Protein AF-0000000078790075 (afdb_homodimer)

Sequence (496 aa):
MWLVPLGGEEMEKVPLTKQLVDQLEAFIKEKLQPNDKLPSERDLSELYHVSRNTVRSALNELFLRGFIYRSTGKGTFVAERFDERTDVSGSYSFTKQMLAMNRQPVTKIQRLEKIAVPPDIAKRMRVDPETPVYVLDRLRIADQLPMMIERSYLPALTVPDLQASDLAKNPLYDWLEQHYGIHIASVDEAFFAGLVSPEDAKQLRVAPASACLNIRRTTFADTGEIVEYTLSVARADQFVYHVHHVNHMWLVPLGGEEMEKVPLTKQLVDQLEAFIKEKLQPNDKLPSERDLSELYHVSRNTVRSALNELFLRGFIYRSTGKGTFVAERFDERTDVSGSYSFTKQMLAMNRQPVTKIQRLEKIAVPPDIAKRMRVDPETPVYVLDRLRIADQLPMMIERSYLPALTVPDLQASDLAKNPLYDWLEQHYGIHIASVDEAFFAGLVSPEDAKQLRVAPASACLNIRRTTFADTGEIVEYTLSVARADQFVYHVHHVNH

Secondary structure (DSSP, 8-state):
-----S----S----HHHHHHHHHHHHHHHH--TTPBPPPHHHHHHHHT--HHHHHHHHHHHHHTTSEEEETTTEEEE-----SSEETTS-S-HHHHHHHTT--EEEEEEEEEEEEPPHHHHHHHT--TT-EEEEEEEEEEETTEEEEEEEEEEETTTSTT--HHHHHSS-HHHHHHHHH-PPEEEEEEEEEEEE--HHHHHHHTS-TT-EEEEEEEEEEETTS-EEEEEEEEEETTTEEEEEEEE--/-----S----S----HHHHHHHHHHHHHHHH--TTPBPPPHHHHHHHHT--HHHHHHHHHHHHHTTSEEEETTTEEEE-----SSEETTS-S-HHHHHHHTT--EEEEEEEEEEEEPPHHHHHHHT--TT-EEEEEEEEEEETTEEEEEEEEEEETTTSTT--HHHHHSS-HHHHHHHHH-PPEEEEEEEEEEEE--HHHHHHHTS-TT-EEEEEEEEEEETTS-EEEEEEEEEETTTEEEEEEEE--

Foldseek 3Di:
DPLPQPDDDPPPPPDLLVVLLVVVLCCLLPPHAFFAADDALVVSCVSRVHDSVSSVSSVVVCVLVQQWDADVPPHITGHPPDDLFQACPPDVFPCVSCVSSVWDKAKDWPDWDKFQDDPVVCVVQVHDGRQIWIWTWIFIDIPNAGWKIKIKIFGCVLVVDDDPVLPRPDTPQVSSCVPRVWHWDDKDKDKDKFWQDPVRCVVRVHDGRAIWIWMWMFIATPVGHTGMTMIMTGHPVRHDHDDRDRDD/DPLPQPDDDPPPPPDLLVVLLVVVLCCLLPPHAFFAADDALVVSCVSRVHDSVSSVSSVVVCVLVQQWDADVPPHITGHHPDDLFQACPPDVFPCVSCVSSVWDKAKDWPDWDKWQDDPVVCVVQVHDGRQIWIWTWIFIDIPNAGWKIKIKIFGCVLVVDDDPVLPRPDTPQVSSCVPRVWDWDDKDKDKDKFWQDPVRCVVRVHDGRAIWIWMWMFIATPVGHTGMTMIMTGHPVRHDHDDRDRDD

Structure (mmCIF, N/CA/C/O backbone):
data_AF-0000000078790075-model_v1
#
loop_
_entity.id
_entity.type
_entity.pdbx_description
1 polymer 'UbiC transcription regulator-associated domain protein'
#
loop_
_atom_site.group_PDB
_atom_site.id
_atom_site.type_symbol
_atom_site.label_atom_id
_atom_site.label_alt_id
_atom_site.label_comp_id
_atom_site.label_asym_id
_atom_site.label_entity_id
_atom_site.label_seq_id
_atom_site.pdbx_PDB_ins_code
_atom_site.Cartn_x
_atom_site.Cartn_y
_atom_site.Cartn_z
_atom_site.occupancy
_atom_site.B_iso_or_equiv
_atom_site.auth_seq_id
_atom_site.auth_comp_id
_atom_site.auth_asym_id
_atom_site.auth_atom_id
_atom_site.pdbx_PDB_model_num
ATOM 1 N N . MET A 1 1 ? -28.156 11.719 -22.734 1 22.14 1 MET A N 1
ATOM 2 C CA . MET A 1 1 ? -29.297 11.945 -21.859 1 22.14 1 MET A CA 1
ATOM 3 C C . MET A 1 1 ? -29.438 10.812 -20.859 1 22.14 1 MET A C 1
ATOM 5 O O . MET A 1 1 ? -30.516 10.625 -20.266 1 22.14 1 MET A O 1
ATOM 9 N N . TRP A 1 2 ? -28.422 9.945 -20.625 1 24.75 2 TRP A N 1
ATOM 10 C CA . TRP A 1 2 ? -28.516 8.531 -20.281 1 24.75 2 TRP A CA 1
ATOM 11 C C . TRP A 1 2 ? -28.844 8.352 -18.812 1 24.75 2 TRP A C 1
ATOM 13 O O . TRP A 1 2 ? -28 7.91 -18.031 1 24.75 2 TRP A O 1
ATOM 23 N N . LEU A 1 3 ? -29.516 9.414 -18.156 1 30.23 3 LEU A N 1
ATOM 24 C CA . LEU A 1 3 ? -29.75 9.406 -16.719 1 30.23 3 LEU A CA 1
ATOM 25 C C . LEU A 1 3 ? -30.828 8.391 -16.359 1 30.23 3 LEU A C 1
ATOM 27 O O . LEU A 1 3 ? -31.984 8.508 -16.797 1 30.23 3 LEU A O 1
ATOM 31 N N . VAL A 1 4 ? -30.516 7.109 -16.438 1 31.64 4 VAL A N 1
ATOM 32 C CA . VAL A 1 4 ? -31.578 6.172 -16.125 1 31.64 4 VAL A CA 1
ATOM 33 C C . VAL A 1 4 ? -32.156 6.473 -14.734 1 31.64 4 VAL A C 1
ATOM 35 O O . VAL A 1 4 ? -31.391 6.648 -13.781 1 31.64 4 VAL A O 1
ATOM 38 N N . PRO A 1 5 ? -33.281 6.84 -14.672 1 34.66 5 PRO A N 1
ATOM 39 C CA . 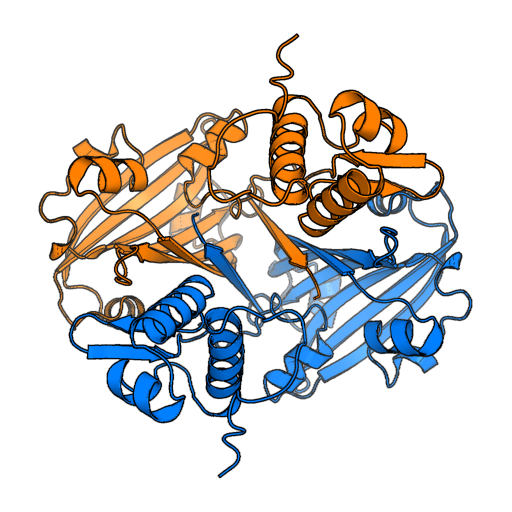PRO A 1 5 ? -33.969 7.113 -13.422 1 34.66 5 PRO A CA 1
ATOM 40 C C . PRO A 1 5 ? -33.906 5.953 -12.43 1 34.66 5 PRO A C 1
ATOM 42 O O . PRO A 1 5 ? -33.844 4.793 -12.836 1 34.66 5 PRO A O 1
ATOM 45 N N . LEU A 1 6 ? -33.344 6.051 -11.297 1 40.41 6 LEU A N 1
ATOM 46 C CA . LEU A 1 6 ? -33.219 5.082 -10.219 1 40.41 6 LEU A CA 1
ATOM 47 C C . LEU A 1 6 ? -34.594 4.492 -9.867 1 40.41 6 LEU A C 1
ATOM 49 O O . LEU A 1 6 ? -34.781 3.941 -8.781 1 40.41 6 LEU A O 1
ATOM 53 N N . GLY A 1 7 ? -35.625 4.426 -10.75 1 32.25 7 GLY A N 1
ATOM 54 C CA . GLY A 1 7 ? -36.969 4.062 -10.305 1 32.25 7 GLY A CA 1
ATOM 55 C C . GLY A 1 7 ? -37.062 2.621 -9.836 1 32.25 7 GLY A C 1
ATOM 56 O O . GLY A 1 7 ? -37.75 2.328 -8.867 1 32.25 7 GLY A O 1
ATOM 57 N N . GLY A 1 8 ? -36.875 1.47 -10.742 1 31.12 8 GLY A N 1
ATOM 58 C CA . GLY A 1 8 ? -37.906 0.439 -10.805 1 31.12 8 GLY A CA 1
ATOM 59 C C . GLY A 1 8 ? -37.938 -0.458 -9.578 1 31.12 8 GLY A C 1
ATOM 60 O O . GLY A 1 8 ? -38.406 -0.056 -8.508 1 31.12 8 GLY A O 1
ATOM 61 N N . GLU A 1 9 ? -37.719 -2.025 -9.797 1 31.58 9 GLU A N 1
ATOM 62 C CA . GLU A 1 9 ? -38.312 -3.248 -9.242 1 31.58 9 GLU A CA 1
ATOM 63 C C . GLU A 1 9 ? -37.719 -3.549 -7.863 1 31.58 9 GLU A C 1
ATOM 65 O O . GLU A 1 9 ? -36.656 -3.041 -7.512 1 31.58 9 GLU A O 1
ATOM 70 N N . GLU A 1 10 ? -38.344 -4.664 -7.086 1 34.94 10 GLU A N 1
ATOM 71 C CA . GLU A 1 10 ? -38.281 -5.254 -5.754 1 34.94 10 GLU A CA 1
ATOM 72 C C . GLU A 1 10 ? -36.844 -5.586 -5.359 1 34.94 10 GLU A C 1
ATOM 74 O O . GLU A 1 10 ? -36.625 -6.363 -4.43 1 34.94 10 GLU A O 1
ATOM 79 N N . MET A 1 11 ? -35.844 -5.535 -6.281 1 33.12 11 MET A N 1
ATOM 80 C CA . MET A 1 11 ? -34.531 -6.039 -5.922 1 33.12 11 MET A CA 1
ATOM 81 C C . MET A 1 11 ? -34.062 -5.457 -4.59 1 33.12 11 MET A C 1
ATOM 83 O O . MET A 1 11 ? -34.406 -4.324 -4.25 1 33.12 11 MET A O 1
ATOM 87 N N . GLU A 1 12 ? -33.625 -6.262 -3.629 1 40.47 12 GLU A N 1
ATOM 88 C CA . GLU A 1 12 ? -33.125 -5.895 -2.299 1 40.47 12 GLU A CA 1
ATOM 89 C C . GLU A 1 12 ? -32.562 -4.484 -2.289 1 40.47 12 GLU A C 1
ATOM 91 O O . GLU A 1 12 ? -31.672 -4.164 -3.086 1 40.47 12 GLU A O 1
ATOM 96 N N . LYS A 1 13 ? -33.344 -3.502 -1.967 1 45.41 13 LYS A N 1
ATOM 97 C CA . LYS A 1 13 ? -33.312 -2.041 -2.002 1 45.41 13 LYS A CA 1
ATOM 98 C C . LYS A 1 13 ? -31.922 -1.516 -1.639 1 45.41 13 LYS A C 1
ATOM 100 O O . LYS A 1 13 ? -31.5 -1.604 -0.483 1 45.41 13 LYS A O 1
ATOM 105 N N . VAL A 1 14 ? -30.922 -1.827 -2.434 1 52.16 14 VAL A N 1
ATOM 106 C CA . VAL A 1 14 ? -29.688 -1.109 -2.178 1 52.16 14 VAL A CA 1
ATOM 107 C C . VAL A 1 14 ? -29.984 0.311 -1.707 1 52.16 14 VAL A C 1
ATOM 109 O O . VAL A 1 14 ? -30.797 1.012 -2.32 1 52.16 14 VAL A O 1
ATOM 112 N N . PRO A 1 15 ? -29.609 0.521 -0.422 1 65.88 15 PRO A N 1
ATOM 113 C CA . PRO A 1 15 ? -29.875 1.872 0.07 1 65.88 15 PRO A CA 1
ATOM 114 C C . PRO A 1 15 ? -29.562 2.953 -0.961 1 65.88 15 PRO A C 1
ATOM 116 O O . PRO A 1 15 ? -28.625 2.795 -1.758 1 65.88 15 PRO A O 1
ATOM 119 N N . LEU A 1 16 ? -30.516 3.779 -1.235 1 75.06 16 LEU A N 1
ATOM 120 C CA . LEU A 1 16 ? -30.422 4.891 -2.174 1 75.06 16 LEU A CA 1
ATOM 121 C C . LEU A 1 16 ? -29.016 5.5 -2.146 1 75.06 16 LEU A C 1
ATOM 123 O O . LEU A 1 16 ? -28.484 5.871 -3.193 1 75.06 16 LEU A O 1
ATOM 127 N N . THR A 1 17 ? -28.453 5.523 -0.99 1 79.81 17 THR A N 1
ATOM 128 C CA . THR A 1 17 ? -27.125 6.094 -0.825 1 79.81 17 THR A CA 1
ATOM 129 C C . THR A 1 17 ? -26.078 5.27 -1.586 1 79.81 17 THR A C 1
ATOM 131 O O . THR A 1 17 ? -25.219 5.828 -2.264 1 79.81 17 THR A O 1
ATOM 134 N N . LYS A 1 18 ? -26.172 4.031 -1.481 1 80.06 18 LYS A N 1
ATOM 135 C CA . LYS A 1 18 ? -25.203 3.168 -2.156 1 80.06 18 LYS A CA 1
ATOM 136 C C . LYS A 1 18 ? -25.328 3.289 -3.674 1 80.06 18 LYS A C 1
ATOM 138 O O . LYS A 1 18 ? -24.312 3.336 -4.379 1 80.06 18 LYS A O 1
ATOM 143 N N . GLN A 1 19 ? -26.5 3.369 -4.102 1 80.88 19 GLN A N 1
ATOM 144 C CA . GLN A 1 19 ? -26.734 3.535 -5.531 1 80.88 19 GLN A CA 1
ATOM 145 C C . GLN A 1 19 ? -26.109 4.836 -6.039 1 80.88 19 GLN A C 1
ATOM 147 O O . GLN A 1 19 ? -25.484 4.855 -7.098 1 80.88 19 GLN A O 1
ATOM 152 N N . LEU A 1 20 ? -26.453 5.828 -5.305 1 87.88 20 LEU A N 1
ATOM 153 C CA . LEU A 1 20 ? -25.906 7.121 -5.707 1 87.88 20 LEU A CA 1
ATOM 154 C C . LEU A 1 20 ? -24.375 7.098 -5.703 1 87.88 20 LEU A C 1
ATOM 156 O O . LEU A 1 20 ? -23.734 7.656 -6.598 1 87.88 20 LEU A O 1
ATOM 160 N N . VAL A 1 21 ? -23.812 6.465 -4.707 1 84.81 21 VAL A N 1
ATOM 161 C CA . VAL A 1 21 ? -22.359 6.344 -4.641 1 84.81 21 VAL A CA 1
ATOM 162 C C . VAL A 1 21 ? -21.844 5.688 -5.914 1 84.81 21 VAL A C 1
ATOM 164 O O . VAL A 1 21 ? -20.906 6.188 -6.535 1 84.81 21 VAL A O 1
ATOM 167 N N . ASP A 1 22 ? -22.438 4.637 -6.266 1 79.69 22 ASP A N 1
ATOM 168 C CA . ASP A 1 22 ? -21.984 3.902 -7.449 1 79.69 22 ASP A CA 1
ATOM 169 C C . ASP A 1 22 ? -22.094 4.77 -8.703 1 79.69 22 ASP A C 1
ATOM 171 O O . ASP A 1 22 ? -21.172 4.773 -9.531 1 79.69 22 ASP A O 1
ATOM 175 N N . GLN A 1 23 ? -23.141 5.422 -8.789 1 84.31 23 GLN A N 1
ATOM 176 C CA . GLN A 1 23 ? -23.359 6.266 -9.953 1 84.31 23 GLN A CA 1
ATOM 177 C C . GLN A 1 23 ? -22.344 7.406 -10 1 84.31 23 GLN A C 1
ATOM 179 O O . GLN A 1 23 ? -21.781 7.695 -11.062 1 84.31 23 GLN A O 1
ATOM 184 N N . LEU A 1 24 ? -22.156 7.988 -8.922 1 88.62 24 LEU A N 1
ATOM 185 C CA . LEU A 1 24 ? -21.219 9.109 -8.875 1 88.62 24 LEU A CA 1
ATOM 186 C C . LEU A 1 24 ? -19.797 8.633 -9.109 1 88.62 24 LEU A C 1
ATOM 188 O O . LEU A 1 24 ? -19 9.32 -9.773 1 88.62 24 LEU A O 1
ATOM 192 N N . GLU A 1 25 ? -19.5 7.512 -8.523 1 81.88 25 GLU A N 1
ATOM 193 C CA . GLU A 1 25 ? -18.188 6.934 -8.766 1 81.88 25 GLU A CA 1
ATOM 194 C C . GLU A 1 25 ? -17.938 6.723 -10.258 1 81.88 25 GLU A C 1
ATOM 196 O O . GLU A 1 25 ? -16.875 7.074 -10.781 1 81.88 25 GLU A O 1
ATOM 201 N N . ALA A 1 26 ? -18.875 6.129 -10.898 1 78.31 26 ALA A N 1
ATOM 202 C CA . ALA A 1 26 ? -18.766 5.906 -12.336 1 78.31 26 ALA A CA 1
ATOM 203 C C . ALA A 1 26 ? -18.625 7.227 -13.094 1 78.31 26 ALA A C 1
ATOM 205 O O . ALA A 1 26 ? -17.797 7.352 -14 1 78.31 26 ALA A O 1
ATOM 206 N N . PHE A 1 27 ? -19.391 8.172 -12.719 1 81.44 27 PHE A N 1
ATOM 207 C CA . PHE A 1 27 ? -19.359 9.492 -13.328 1 81.44 27 PHE A CA 1
ATOM 208 C C . PHE A 1 27 ? -17.984 10.133 -13.172 1 81.44 27 PHE A C 1
ATOM 210 O O . PHE A 1 27 ? -17.422 10.656 -14.133 1 81.44 27 PHE A O 1
ATOM 217 N N . ILE A 1 28 ? -17.484 10.023 -12.047 1 82.81 28 ILE A N 1
ATOM 218 C CA . ILE A 1 28 ? -16.172 10.609 -11.742 1 82.81 28 ILE A CA 1
ATOM 219 C C . ILE A 1 28 ? -15.094 9.914 -12.578 1 82.81 28 ILE A C 1
ATOM 221 O O . ILE A 1 28 ? -14.266 10.586 -13.203 1 82.81 28 ILE A O 1
ATOM 225 N N . LYS A 1 29 ? -15.125 8.648 -12.625 1 71.38 29 LYS A N 1
ATOM 226 C CA . LYS A 1 29 ? -14.102 7.855 -13.297 1 71.38 29 LYS A CA 1
ATOM 227 C C . LYS A 1 29 ? -14.164 8.047 -14.812 1 71.38 29 LYS A C 1
ATOM 229 O O . LYS A 1 29 ? -13.133 8.078 -15.484 1 71.38 29 LYS A O 1
ATOM 234 N N . GLU A 1 30 ? -15.266 8.242 -15.266 1 72.62 30 GLU A N 1
ATOM 235 C CA . GLU A 1 30 ? -15.469 8.203 -16.719 1 72.62 30 GLU A CA 1
ATOM 236 C C . GLU A 1 30 ? -15.453 9.609 -17.312 1 72.62 30 GLU A C 1
ATOM 238 O O . GLU A 1 30 ? -15.047 9.797 -18.453 1 72.62 30 GLU A O 1
ATOM 243 N N . LYS A 1 31 ? -15.867 10.57 -16.484 1 77.5 31 LYS A N 1
ATOM 244 C CA . LYS A 1 31 ? -16.172 11.844 -17.125 1 77.5 31 LYS A CA 1
ATOM 245 C C . LYS A 1 31 ? -15.32 12.969 -16.547 1 77.5 31 LYS A C 1
ATOM 247 O O . LYS A 1 31 ? -15.25 14.055 -17.125 1 77.5 31 LYS A O 1
ATOM 252 N N . LEU A 1 32 ? -14.758 12.742 -15.438 1 80 32 LEU A N 1
ATOM 253 C CA . LEU A 1 32 ? -14.086 13.859 -14.781 1 80 32 LEU A CA 1
ATOM 254 C C . LEU A 1 32 ? -12.594 13.578 -14.617 1 80 32 LEU A C 1
ATOM 256 O O . LEU A 1 32 ? -12.164 12.43 -14.711 1 80 32 LEU A O 1
ATOM 260 N N . GLN A 1 33 ? -11.797 14.617 -14.477 1 75.19 33 GLN A N 1
ATOM 261 C CA . GLN A 1 33 ? -10.359 14.562 -14.219 1 75.19 33 GLN A CA 1
ATOM 262 C C . GLN A 1 33 ? -10.039 15.016 -12.797 1 75.19 33 GLN A C 1
ATOM 264 O O . GLN A 1 33 ? -10.836 15.711 -12.172 1 75.19 33 GLN A O 1
ATOM 269 N N . PRO A 1 34 ? -8.859 14.562 -12.344 1 71.44 34 PRO A N 1
ATOM 270 C CA . PRO A 1 34 ? -8.445 15.062 -11.031 1 71.44 34 PRO A CA 1
ATOM 271 C C . PRO A 1 34 ? -8.555 16.578 -10.922 1 71.44 34 PRO A C 1
ATOM 273 O O . PRO A 1 34 ? -8.203 17.297 -11.859 1 71.44 34 PRO A O 1
ATOM 276 N N . ASN A 1 35 ? -9.211 17.031 -9.82 1 75 35 ASN A N 1
ATOM 277 C CA . ASN A 1 35 ? -9.383 18.422 -9.414 1 75 35 ASN A CA 1
ATOM 278 C C . ASN A 1 35 ? -10.539 19.094 -10.164 1 75 35 ASN A C 1
ATOM 280 O O . ASN A 1 35 ? -10.758 20.297 -10.023 1 75 35 ASN A O 1
ATOM 284 N N . ASP A 1 36 ? -11.219 18.297 -10.953 1 82.44 36 ASP A N 1
ATOM 285 C CA . ASP A 1 36 ? -12.477 18.828 -11.461 1 82.44 36 ASP A CA 1
ATOM 286 C C . ASP A 1 36 ? -13.469 19.094 -10.328 1 82.44 36 ASP A C 1
ATOM 288 O O . ASP A 1 36 ? -13.562 18.297 -9.383 1 82.44 36 ASP A O 1
ATOM 292 N N . LYS A 1 37 ? -14.188 20.188 -10.406 1 87.56 37 LYS A N 1
ATOM 293 C CA . LYS A 1 37 ? -15.203 20.5 -9.406 1 87.56 37 LYS A CA 1
ATOM 294 C C . LYS A 1 37 ? -16.484 19.703 -9.641 1 87.56 37 LYS A C 1
ATOM 296 O O . LYS A 1 37 ? -16.969 19.609 -10.766 1 87.56 37 LYS A O 1
ATOM 301 N N . LEU A 1 38 ? -16.953 19.094 -8.617 1 89.81 38 LEU A N 1
ATOM 302 C CA . LEU A 1 38 ? -18.234 18.422 -8.688 1 89.81 38 LEU A CA 1
ATOM 303 C C . LEU A 1 38 ? -19.391 19.406 -8.562 1 89.81 38 LEU A C 1
ATOM 305 O O . LEU A 1 38 ? -19.234 20.469 -7.941 1 89.81 38 LEU A O 1
ATOM 309 N N . PRO A 1 39 ? -20.547 19 -9.117 1 90 39 PRO A N 1
ATOM 310 C CA . PRO A 1 39 ? -21.734 19.828 -8.859 1 90 39 PRO A CA 1
ATOM 311 C C . PRO A 1 39 ? -22.047 19.953 -7.371 1 90 39 PRO A C 1
ATOM 313 O O . PRO A 1 39 ? -21.641 19.094 -6.578 1 90 39 PRO A O 1
ATOM 316 N N . SER A 1 40 ? -22.672 21 -7 1 89.5 40 SER A N 1
ATOM 317 C CA . SER A 1 40 ? -23.062 21.234 -5.609 1 89.5 40 SER A CA 1
ATOM 318 C C . SER A 1 40 ? -24 20.141 -5.113 1 89.5 40 SER A C 1
ATOM 320 O O . SER A 1 40 ? -24.609 19.422 -5.914 1 89.5 40 SER A O 1
ATOM 322 N N . GLU A 1 41 ? -24.016 20.031 -3.773 1 90 41 GLU A N 1
ATOM 323 C CA . GLU A 1 41 ? -24.953 19.062 -3.186 1 90 41 GLU A CA 1
ATOM 324 C C . GLU A 1 41 ? -26.375 19.297 -3.676 1 90 41 GLU A C 1
ATOM 326 O O . GLU A 1 41 ? -27.109 18.344 -3.951 1 90 41 GLU A O 1
ATOM 331 N N . ARG A 1 42 ? -26.75 20.578 -3.781 1 90.5 42 ARG A N 1
ATOM 332 C CA . ARG A 1 42 ? -28.062 20.938 -4.27 1 90.5 42 ARG A CA 1
ATOM 333 C C . ARG A 1 42 ? -28.266 20.469 -5.707 1 90.5 42 ARG A C 1
ATOM 335 O O . ARG A 1 42 ? -29.297 19.859 -6.031 1 90.5 42 ARG A O 1
ATOM 342 N N . ASP A 1 43 ? -27.297 20.734 -6.578 1 91.75 43 ASP A N 1
ATOM 343 C CA . ASP A 1 43 ? -27.375 20.328 -7.98 1 91.75 43 ASP A CA 1
ATOM 344 C C . ASP A 1 43 ? -27.469 18.812 -8.109 1 91.75 43 ASP A C 1
ATOM 346 O O . ASP A 1 43 ? -28.25 18.312 -8.922 1 91.75 43 ASP A O 1
ATOM 350 N N . LEU A 1 44 ? -26.672 18.125 -7.383 1 91.75 44 LEU A N 1
ATOM 351 C CA . LEU A 1 44 ? -26.688 16.672 -7.434 1 91.75 44 LEU A CA 1
ATOM 352 C C . LEU A 1 44 ? -28.031 16.109 -6.965 1 91.75 44 LEU A C 1
ATOM 354 O O . LEU A 1 44 ? -28.531 15.141 -7.523 1 91.75 44 LEU A O 1
ATOM 358 N N . SER A 1 45 ? -28.516 16.734 -5.887 1 91.19 45 SER A N 1
ATOM 359 C CA . SER A 1 45 ? -29.828 16.359 -5.395 1 91.19 45 SER A CA 1
ATOM 360 C C . SER A 1 45 ? -30.891 16.5 -6.484 1 91.19 45 SER A C 1
ATOM 362 O O . SER A 1 45 ? -31.703 15.594 -6.68 1 91.19 45 SER A O 1
ATOM 364 N N . GLU A 1 46 ? -30.891 17.547 -7.164 1 89.31 46 GLU A N 1
ATOM 365 C CA . GLU A 1 46 ? -31.844 17.797 -8.242 1 89.31 46 GLU A CA 1
ATOM 366 C C . GLU A 1 46 ? -31.625 16.844 -9.414 1 89.31 46 GLU A C 1
ATOM 368 O O . GLU A 1 46 ? -32.562 16.281 -9.961 1 89.31 46 GLU A O 1
ATOM 373 N N . LEU A 1 47 ? -30.375 16.672 -9.75 1 88.31 47 LEU A N 1
ATOM 374 C CA . LEU A 1 47 ? -30 15.867 -10.914 1 88.31 47 LEU A CA 1
ATOM 375 C C . LEU A 1 47 ? -30.391 14.406 -10.719 1 88.31 47 LEU A C 1
ATOM 377 O O . LEU A 1 47 ? -30.859 13.75 -11.648 1 88.31 47 LEU A O 1
ATOM 381 N N . TYR A 1 48 ? -30.203 13.93 -9.555 1 87.44 48 TYR A N 1
ATOM 382 C CA . TYR A 1 48 ? -30.406 12.508 -9.32 1 87.44 48 TYR A CA 1
ATOM 383 C C . TYR A 1 48 ? -31.719 12.258 -8.578 1 87.44 48 TYR A C 1
ATOM 385 O O . TYR A 1 48 ? -32.031 11.117 -8.242 1 87.44 48 TYR A O 1
ATOM 393 N N . HIS A 1 49 ? -32.406 13.273 -8.227 1 87.94 49 HIS A N 1
ATOM 394 C CA . HIS A 1 49 ? -33.719 13.211 -7.598 1 87.94 49 HIS A CA 1
ATOM 395 C C . HIS A 1 49 ? -33.656 12.453 -6.273 1 87.94 49 HIS A C 1
ATOM 397 O O . HIS A 1 49 ? -34.469 11.547 -6.035 1 87.94 49 HIS A O 1
ATOM 403 N N . VAL A 1 50 ? -32.688 12.852 -5.488 1 89.44 50 VAL A N 1
ATOM 404 C CA . VAL A 1 50 ? -32.531 12.312 -4.141 1 89.44 50 VAL A CA 1
ATOM 405 C C . VAL A 1 50 ? -32.375 13.453 -3.141 1 89.44 50 VAL A C 1
ATOM 407 O O . VAL A 1 50 ? -32.156 14.602 -3.527 1 89.44 50 VAL A O 1
ATOM 410 N N . SER A 1 51 ? -32.594 13.148 -1.86 1 90.88 51 SER A N 1
ATOM 411 C CA . SER A 1 51 ? -32.5 14.172 -0.825 1 90.88 51 SER A CA 1
ATOM 412 C C . SER A 1 51 ? -31.062 14.664 -0.684 1 90.88 51 SER A C 1
ATOM 414 O O . SER A 1 51 ? -30.125 13.977 -1.076 1 90.88 51 SER A O 1
ATOM 416 N N . ARG A 1 52 ? -30.953 15.836 -0.143 1 90.06 52 ARG A N 1
ATOM 417 C CA . ARG A 1 52 ? -29.625 16.375 0.131 1 90.06 52 ARG A CA 1
ATOM 418 C C . ARG A 1 52 ? -28.875 15.508 1.126 1 90.06 52 ARG A C 1
ATOM 420 O O . ARG A 1 52 ? -27.641 15.375 1.045 1 90.06 52 ARG A O 1
ATOM 427 N N . ASN A 1 53 ? -29.641 14.898 1.965 1 88.69 53 ASN A N 1
ATOM 428 C CA . ASN A 1 53 ? -29 14.008 2.938 1 88.69 53 ASN A CA 1
ATOM 429 C C . ASN A 1 53 ? -28.406 12.781 2.266 1 88.69 53 ASN A C 1
ATOM 431 O O . ASN A 1 53 ? -27.312 12.344 2.631 1 88.69 53 ASN A O 1
ATOM 435 N N . THR A 1 54 ? -29.109 12.305 1.354 1 86.56 54 THR A N 1
ATOM 436 C CA . THR A 1 54 ? -28.625 11.172 0.583 1 86.56 54 THR A CA 1
ATOM 437 C C . THR A 1 54 ? -27.359 11.547 -0.195 1 86.56 54 THR A C 1
ATOM 439 O O . THR A 1 54 ? -26.391 10.789 -0.224 1 86.56 54 THR A O 1
ATOM 442 N N . VAL A 1 55 ? -27.391 12.75 -0.793 1 90.5 55 VAL A N 1
ATOM 443 C CA . VAL A 1 55 ? -26.234 13.234 -1.55 1 90.5 55 VAL A CA 1
ATOM 444 C C . VAL A 1 55 ? -25.031 13.391 -0.62 1 90.5 55 VAL A C 1
ATOM 446 O O . VAL A 1 55 ? -23.922 12.938 -0.938 1 90.5 55 VAL A O 1
ATOM 449 N N . ARG A 1 56 ? -25.359 13.977 0.533 1 86.62 56 ARG A N 1
ATOM 450 C CA . ARG A 1 56 ? -24.281 14.203 1.498 1 86.62 56 ARG A CA 1
ATOM 451 C C . ARG A 1 56 ? -23.672 12.883 1.95 1 86.62 56 ARG A C 1
ATOM 453 O O . ARG A 1 56 ? -22.438 12.766 2.035 1 86.62 56 ARG A O 1
ATOM 460 N N . SER A 1 57 ? -24.469 11.961 2.201 1 84.81 57 SER A N 1
ATOM 461 C CA . SER A 1 57 ? -24 10.641 2.604 1 84.81 57 SER A CA 1
ATOM 462 C C . SER A 1 57 ? -23.172 9.984 1.498 1 84.81 57 SER A C 1
ATOM 464 O O . SER A 1 57 ? -22.125 9.391 1.765 1 84.81 57 SER A O 1
ATOM 466 N N . ALA A 1 58 ? -23.672 10.109 0.346 1 87.44 58 ALA A N 1
ATOM 467 C CA . ALA A 1 58 ? -22.969 9.539 -0.8 1 87.44 58 ALA A CA 1
ATOM 468 C C . ALA A 1 58 ? -21.609 10.211 -1.001 1 87.44 58 ALA A C 1
ATOM 470 O O . ALA A 1 58 ? -20.609 9.531 -1.224 1 87.44 58 ALA A O 1
ATOM 471 N N . LEU A 1 59 ? -21.641 11.539 -0.906 1 87 59 LEU A N 1
ATOM 472 C CA . LEU A 1 59 ? -20.391 12.281 -1.087 1 87 59 LEU A CA 1
ATOM 473 C C . LEU A 1 59 ? -19.406 11.961 0.028 1 87 59 LEU A C 1
ATOM 475 O O . LEU A 1 59 ? -18.188 11.867 -0.214 1 87 59 LEU A O 1
ATOM 479 N N . ASN A 1 60 ? -19.953 11.789 1.208 1 81.5 60 ASN A N 1
ATOM 480 C CA . ASN A 1 60 ? -19.094 11.414 2.314 1 81.5 60 ASN A CA 1
ATOM 481 C C . ASN A 1 60 ? -18.438 10.055 2.074 1 81.5 60 ASN A C 1
ATOM 483 O O . ASN A 1 60 ? -17.25 9.875 2.354 1 81.5 60 ASN A O 1
ATOM 487 N N . GLU A 1 61 ? -19.234 9.172 1.629 1 77.31 61 GLU A N 1
ATOM 488 C CA . GLU A 1 61 ? -18.688 7.859 1.298 1 77.31 61 GLU A CA 1
ATOM 489 C C . GLU A 1 61 ? -17.609 7.961 0.23 1 77.31 61 GLU A C 1
ATOM 491 O O . GLU A 1 61 ? -16.562 7.324 0.341 1 77.31 61 GLU A O 1
ATOM 496 N N . LEU A 1 62 ? -17.844 8.703 -0.809 1 79.75 62 LEU A N 1
ATOM 497 C CA . LEU A 1 62 ? -16.875 8.891 -1.879 1 79.75 62 LEU A CA 1
ATOM 498 C C . LEU A 1 62 ? -15.602 9.555 -1.351 1 79.75 62 LEU A C 1
ATOM 500 O O . LEU A 1 62 ? -14.5 9.227 -1.799 1 79.75 62 LEU A O 1
ATOM 504 N N . PHE A 1 63 ? -15.836 10.469 -0.417 1 77.56 63 PHE A N 1
ATOM 505 C CA . PHE A 1 63 ? -14.703 11.117 0.236 1 77.56 63 PHE A CA 1
ATOM 506 C C . PHE A 1 63 ? -13.867 10.102 1.004 1 77.56 63 PHE A C 1
ATOM 508 O O . PHE A 1 63 ? -12.648 10.031 0.829 1 77.56 63 PHE A O 1
ATOM 515 N N . LEU A 1 64 ? -14.57 9.305 1.742 1 66.88 64 LEU A N 1
ATOM 516 C CA . LEU A 1 64 ? -13.891 8.305 2.561 1 66.88 64 LEU A CA 1
ATOM 517 C C . LEU A 1 64 ? -13.148 7.301 1.688 1 66.88 64 LEU A C 1
ATOM 519 O O . LEU A 1 64 ? -12.094 6.793 2.076 1 66.88 64 LEU A O 1
ATOM 523 N N . ARG A 1 65 ? -13.664 7.168 0.5 1 66 65 ARG A N 1
ATOM 524 C CA . ARG A 1 65 ? -13.062 6.203 -0.414 1 66 65 ARG A CA 1
ATOM 525 C C . ARG A 1 65 ? -11.969 6.852 -1.253 1 66 65 ARG A C 1
ATOM 527 O O . ARG A 1 65 ? -11.336 6.188 -2.076 1 66 65 ARG A O 1
ATOM 534 N N . GLY A 1 66 ? -11.852 8.18 -1.137 1 68.94 66 GLY A N 1
ATOM 535 C CA . GLY A 1 66 ? -10.742 8.875 -1.764 1 68.94 66 GLY A CA 1
ATOM 536 C C . GLY A 1 66 ? -11.047 9.352 -3.168 1 68.94 66 GLY A C 1
ATOM 537 O O . GLY A 1 66 ? -10.141 9.719 -3.92 1 68.94 66 GLY A O 1
ATOM 538 N N . PHE A 1 67 ? -12.234 9.281 -3.57 1 72.88 67 PHE A N 1
ATOM 539 C CA . PHE A 1 67 ? -12.609 9.672 -4.926 1 72.88 67 PHE A CA 1
ATOM 540 C C . PHE A 1 67 ? -12.711 11.188 -5.051 1 72.88 67 PHE A C 1
ATOM 542 O O . PHE A 1 67 ? -12.523 11.742 -6.133 1 72.88 67 PHE A O 1
ATOM 549 N N . ILE A 1 68 ? -13.055 11.781 -3.891 1 78.88 68 ILE A N 1
ATOM 550 C CA . ILE A 1 68 ? -13.25 13.227 -3.939 1 78.88 68 ILE A CA 1
ATOM 551 C C . ILE A 1 68 ? -12.586 13.875 -2.725 1 78.88 68 ILE A C 1
ATOM 553 O O . ILE A 1 68 ? -12.203 13.188 -1.774 1 78.88 68 ILE A O 1
ATOM 557 N N . TYR A 1 69 ? -12.336 15.195 -2.795 1 74.62 69 TYR A N 1
ATOM 558 C CA . TYR A 1 69 ? -11.898 15.984 -1.647 1 74.62 69 TYR A CA 1
ATOM 559 C C . TYR A 1 69 ? -12.695 17.281 -1.546 1 74.62 69 TYR A C 1
ATOM 561 O O . TYR A 1 69 ? -13.305 17.719 -2.523 1 74.62 69 TYR A O 1
ATOM 569 N N . ARG A 1 70 ? -12.75 17.719 -0.3 1 74.19 70 ARG A N 1
ATOM 570 C CA . ARG A 1 70 ? -13.5 18.938 -0.027 1 74.19 70 ARG A CA 1
ATOM 571 C C . ARG A 1 70 ? -12.555 20.094 0.283 1 74.19 70 ARG A C 1
ATOM 573 O O . ARG A 1 70 ? -11.539 19.922 0.952 1 74.19 70 ARG A O 1
ATOM 580 N N . SER A 1 71 ? -12.82 21.203 -0.383 1 65.5 71 SER A N 1
ATOM 581 C CA . SER A 1 71 ? -12.109 22.453 -0.095 1 65.5 71 SER A CA 1
ATOM 582 C C . SER A 1 71 ? -13.047 23.5 0.488 1 65.5 71 SER A C 1
ATOM 584 O O . SER A 1 71 ? -14.039 23.875 -0.146 1 65.5 71 SER A O 1
ATOM 586 N N . THR A 1 72 ? -12.75 23.812 1.785 1 62.31 72 THR A N 1
ATOM 587 C CA . THR A 1 72 ? -13.617 24.75 2.488 1 62.31 72 THR A CA 1
ATOM 588 C C . THR A 1 72 ? -13.852 26 1.649 1 62.31 72 THR A C 1
ATOM 590 O O . THR A 1 72 ? -12.898 26.641 1.196 1 62.31 72 THR A O 1
ATOM 593 N N . GLY A 1 73 ? -15.047 26.266 1.54 1 64.56 73 GLY A N 1
ATOM 594 C CA . GLY A 1 73 ? -15.453 27.484 0.847 1 64.56 73 GLY A CA 1
ATOM 595 C C . GLY A 1 73 ? -15.328 27.375 -0.662 1 64.56 73 GLY A C 1
ATOM 596 O O . GLY A 1 73 ? -15.781 28.266 -1.39 1 64.56 73 GLY A O 1
ATOM 597 N N . LYS A 1 74 ? -14.711 26.359 -1.207 1 70.5 74 LYS A N 1
ATOM 598 C CA . LYS A 1 74 ? -14.492 26.25 -2.646 1 70.5 74 LYS A CA 1
ATOM 599 C C . LYS A 1 74 ? -15.336 25.141 -3.258 1 70.5 74 LYS A C 1
ATOM 601 O O . LYS A 1 74 ? -15.75 25.234 -4.414 1 70.5 74 LYS A O 1
ATOM 606 N N . GLY A 1 75 ? -15.664 24.109 -2.484 1 79.5 75 GLY A N 1
ATOM 607 C CA . GLY A 1 75 ? -16.516 23.047 -2.998 1 79.5 75 GLY A CA 1
ATOM 608 C C . GLY A 1 75 ? -15.883 21.672 -2.908 1 79.5 75 GLY A C 1
ATOM 609 O O . GLY A 1 75 ? -15 21.453 -2.082 1 79.5 75 GLY A O 1
ATOM 610 N N . THR A 1 76 ? -16.469 20.703 -3.652 1 84.62 76 THR A N 1
ATOM 611 C CA . THR A 1 76 ? -16.031 19.312 -3.699 1 84.62 76 THR A CA 1
ATOM 612 C C . THR A 1 76 ? -15.375 19 -5.039 1 84.62 76 THR A C 1
ATOM 614 O O . THR A 1 76 ? -15.883 19.375 -6.094 1 84.62 76 THR A O 1
ATOM 617 N N . PHE A 1 77 ? -14.211 18.375 -4.984 1 83.31 77 PHE A N 1
ATOM 618 C CA . PHE A 1 77 ? -13.406 18.156 -6.18 1 83.31 77 PHE A CA 1
ATOM 619 C C . PHE A 1 77 ? -13.047 16.672 -6.32 1 83.31 77 PHE A C 1
ATOM 621 O O . PHE A 1 77 ? -13.016 15.945 -5.332 1 83.31 77 PHE A O 1
ATOM 628 N N . VAL A 1 78 ? -12.797 16.344 -7.598 1 80.88 78 VAL A N 1
ATOM 629 C CA . VAL A 1 78 ? -12.273 15 -7.855 1 80.88 78 VAL A CA 1
ATOM 630 C C . VAL A 1 78 ? -10.852 14.891 -7.324 1 80.88 78 VAL A C 1
ATOM 632 O O . VAL A 1 78 ? -10.016 15.766 -7.57 1 80.88 78 VAL A O 1
ATOM 635 N N . ALA A 1 79 ? -10.625 13.969 -6.465 1 69.44 79 ALA A N 1
ATOM 636 C CA . ALA A 1 79 ? -9.32 13.773 -5.848 1 69.44 79 ALA A CA 1
ATOM 637 C C . ALA A 1 79 ? -8.273 13.352 -6.883 1 69.44 79 ALA A C 1
ATOM 639 O O . ALA A 1 79 ? -8.602 12.656 -7.848 1 69.44 79 ALA A O 1
ATOM 640 N N . GLU A 1 80 ? -7.133 14.094 -6.914 1 55.84 80 GLU A N 1
ATOM 641 C CA . GLU A 1 80 ? -6.008 13.641 -7.727 1 55.84 80 GLU A CA 1
ATOM 642 C C . GLU A 1 80 ? -5.523 12.266 -7.281 1 55.84 80 GLU A C 1
ATOM 644 O O . GLU A 1 80 ? -5.289 12.039 -6.094 1 55.84 80 GLU A O 1
ATOM 649 N N . ARG A 1 81 ? -6.031 11.367 -7.887 1 48.12 81 ARG A N 1
ATOM 650 C CA . ARG A 1 81 ? -5.297 10.141 -7.586 1 48.12 81 ARG A CA 1
ATOM 651 C C . ARG A 1 81 ? -3.812 10.297 -7.902 1 48.12 81 ARG A C 1
ATOM 653 O O . ARG A 1 81 ? -3.449 10.828 -8.953 1 48.12 81 ARG A O 1
ATOM 660 N N . PHE A 1 82 ? -3.096 10.828 -7.008 1 41.16 82 PHE A N 1
ATOM 661 C CA . PHE A 1 82 ? -1.764 11.422 -7.039 1 41.16 82 PHE A CA 1
ATOM 662 C C . PHE A 1 82 ? -1.015 11 -8.297 1 41.16 82 PHE A C 1
ATOM 664 O O . PHE A 1 82 ? -0.604 11.844 -9.094 1 41.16 82 PHE A O 1
ATOM 671 N N . ASP A 1 83 ? 0.19 10.234 -8.102 1 43.19 83 ASP A N 1
ATOM 672 C CA . ASP A 1 83 ? 1.387 10.266 -8.93 1 43.19 83 ASP A CA 1
ATOM 673 C C . ASP A 1 83 ? 1.138 9.586 -10.281 1 43.19 83 ASP A C 1
ATOM 675 O O . ASP A 1 83 ? 0.307 8.68 -10.383 1 43.19 83 ASP A O 1
ATOM 679 N N . GLU A 1 84 ? 1.495 10.453 -11.234 1 44.62 84 GLU A N 1
ATOM 680 C CA . GLU A 1 84 ? 1.641 9.953 -12.602 1 44.62 84 GLU A CA 1
ATOM 681 C C . GLU A 1 84 ? 2.145 8.516 -12.617 1 44.62 84 GLU A C 1
ATOM 683 O O . GLU A 1 84 ? 2.16 7.871 -13.664 1 44.62 84 GLU A O 1
ATOM 688 N N . ARG A 1 85 ? 2.717 8.227 -11.461 1 46.5 85 ARG A N 1
ATOM 689 C CA . ARG A 1 85 ? 3.264 6.875 -11.492 1 46.5 85 ARG A CA 1
ATOM 690 C C . ARG A 1 85 ? 2.158 5.832 -11.375 1 46.5 85 ARG A C 1
ATOM 692 O O . ARG A 1 85 ? 1.068 6.129 -10.875 1 46.5 85 ARG A O 1
ATOM 699 N N . THR A 1 86 ? 2.289 4.75 -12.102 1 45.03 86 THR A N 1
ATOM 700 C CA . THR A 1 86 ? 1.311 3.672 -12.164 1 45.03 86 THR A CA 1
ATOM 701 C C . THR A 1 86 ? 0.974 3.166 -10.766 1 45.03 86 THR A C 1
ATOM 703 O O . THR A 1 86 ? 1.869 2.811 -9.992 1 45.03 86 THR A O 1
ATOM 706 N N . ASP A 1 87 ? -0.168 3.281 -10.32 1 48.22 87 ASP A N 1
ATOM 707 C CA . ASP A 1 87 ? -0.678 2.738 -9.07 1 48.22 87 ASP A CA 1
ATOM 708 C C . ASP A 1 87 ? -0.789 1.217 -9.133 1 48.22 87 ASP A C 1
ATOM 710 O O . ASP A 1 87 ? -1.645 0.681 -9.836 1 48.22 87 ASP A O 1
ATOM 714 N N . VAL A 1 88 ? 0.163 0.535 -8.602 1 49.56 88 VAL A N 1
ATOM 715 C CA . VAL A 1 88 ? 0.171 -0.923 -8.672 1 49.56 88 VAL A CA 1
ATOM 716 C C . VAL A 1 88 ? -0.99 -1.483 -7.852 1 49.56 88 VAL A C 1
ATOM 718 O O . VAL A 1 88 ? -1.398 -2.631 -8.047 1 49.56 88 VAL A O 1
ATOM 721 N N . SER A 1 89 ? -1.579 -0.636 -6.949 1 49.38 89 SER A N 1
ATOM 722 C CA . SER A 1 89 ? -2.588 -1.159 -6.031 1 49.38 89 SER A CA 1
ATOM 723 C C . SER A 1 89 ? -3.941 -1.295 -6.723 1 49.38 89 SER A C 1
ATOM 725 O O . SER A 1 89 ? -4.816 -2.021 -6.246 1 49.38 89 SER A O 1
ATOM 727 N N . GLY A 1 90 ? -4.195 -0.59 -7.82 1 48.84 90 GLY A N 1
ATOM 728 C CA . GLY A 1 90 ? -5.547 -0.475 -8.344 1 48.84 90 GLY A CA 1
ATOM 729 C C . GLY A 1 90 ? -6.047 -1.756 -8.984 1 48.84 90 GL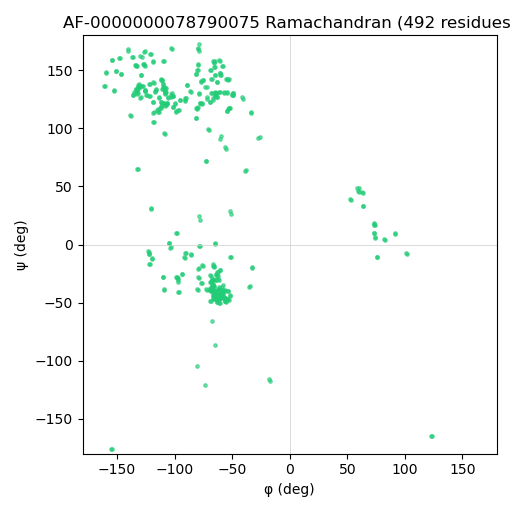Y A C 1
ATOM 730 O O . GLY A 1 90 ? -7.258 -1.979 -9.078 1 48.84 90 GLY A O 1
ATOM 731 N N . SER A 1 91 ? -5.172 -2.408 -9.672 1 53.69 91 SER A N 1
ATOM 732 C CA . SER A 1 91 ? -5.582 -3.676 -10.266 1 53.69 91 SER A CA 1
ATOM 733 C C . SER A 1 91 ? -4.531 -4.758 -10.031 1 53.69 91 SER A C 1
ATOM 735 O O . SER A 1 91 ? -3.33 -4.48 -10.055 1 53.69 91 SER A O 1
ATOM 737 N N . TYR A 1 92 ? -5.047 -5.805 -9.578 1 61.12 92 TYR A N 1
ATOM 738 C CA . TYR A 1 92 ? -4.137 -6.934 -9.414 1 61.12 92 TYR A CA 1
ATOM 739 C C . TYR A 1 92 ? -3.607 -7.406 -10.766 1 61.12 92 TYR A C 1
ATOM 741 O O . TYR A 1 92 ? -2.744 -8.289 -10.828 1 61.12 92 TYR A O 1
ATOM 749 N N . SER A 1 93 ? -4.082 -6.645 -11.828 1 72.56 93 SER A N 1
ATOM 750 C CA . SER A 1 93 ? -3.584 -6.996 -13.148 1 72.56 93 SER A CA 1
ATOM 751 C C . SER A 1 93 ? -2.691 -5.898 -13.719 1 72.56 93 SER A C 1
ATOM 753 O O . SER A 1 93 ? -3.152 -4.777 -13.953 1 72.56 93 SER A O 1
ATOM 755 N N . PHE A 1 94 ? -1.474 -6.148 -13.969 1 79.5 94 PHE A N 1
ATOM 756 C CA . PHE A 1 94 ? -0.525 -5.23 -14.586 1 79.5 94 PHE A CA 1
ATOM 757 C C . PHE A 1 94 ? -1.062 -4.711 -15.914 1 79.5 94 PHE A C 1
ATOM 759 O O . PHE A 1 94 ? -1.047 -3.504 -16.172 1 79.5 94 PHE A O 1
ATOM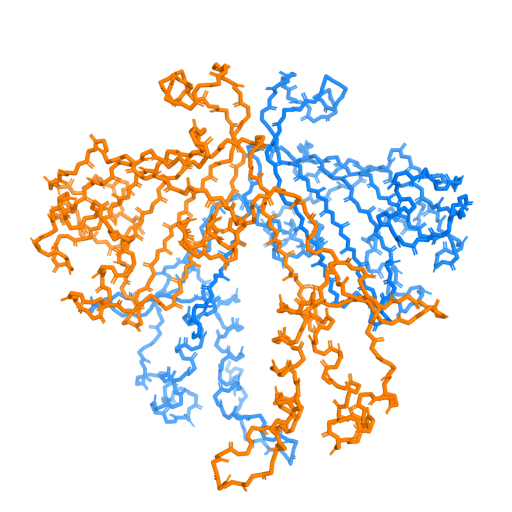 766 N N . THR A 1 95 ? -1.579 -5.688 -16.766 1 78.56 95 THR A N 1
ATOM 767 C CA . THR A 1 95 ? -2.047 -5.344 -18.094 1 78.56 95 THR A CA 1
ATOM 768 C C . THR A 1 95 ? -3.23 -4.383 -18.031 1 78.56 95 THR A C 1
ATOM 770 O O . THR A 1 95 ? -3.234 -3.344 -18.688 1 78.56 95 THR A O 1
ATOM 773 N N . LYS A 1 96 ? -4.141 -4.734 -17.25 1 75.56 96 LYS A N 1
ATOM 774 C CA . LYS A 1 96 ? -5.324 -3.893 -17.109 1 75.56 96 LYS A CA 1
ATOM 775 C C . LYS A 1 96 ? -4.961 -2.518 -16.562 1 75.56 96 LYS A C 1
ATOM 777 O O . LYS A 1 96 ? -5.492 -1.501 -17.016 1 75.56 96 LYS A O 1
ATOM 782 N N . GLN A 1 97 ? -4.117 -2.543 -15.711 1 74.69 97 GLN A N 1
ATOM 783 C CA . GLN A 1 97 ? -3.686 -1.292 -15.094 1 74.69 97 GLN A CA 1
ATOM 784 C C . GLN A 1 97 ? -2.979 -0.396 -16.109 1 74.69 97 GLN A C 1
ATOM 786 O O . GLN A 1 97 ? -3.256 0.803 -16.188 1 74.69 97 GLN A O 1
ATOM 791 N N . MET A 1 98 ? -2.059 -0.936 -16.891 1 80.25 98 MET A N 1
ATOM 792 C CA . MET A 1 98 ? -1.322 -0.159 -17.891 1 80.25 98 MET A CA 1
ATOM 793 C C . MET A 1 98 ? -2.264 0.397 -18.953 1 80.25 98 MET A C 1
ATOM 795 O O . MET A 1 98 ? -2.145 1.559 -19.344 1 80.25 98 MET A O 1
ATOM 799 N N . LEU A 1 99 ? -3.189 -0.459 -19.344 1 77.75 99 LEU A N 1
ATOM 800 C CA . LEU A 1 99 ? -4.168 -0.018 -20.344 1 77.75 99 LEU A CA 1
ATOM 801 C C . LEU A 1 99 ? -5.02 1.119 -19.781 1 77.75 99 LEU A C 1
ATOM 803 O O . LEU A 1 99 ? -5.301 2.088 -20.5 1 77.75 99 LEU A O 1
ATOM 807 N N . ALA A 1 100 ? -5.367 1.009 -18.562 1 70.88 100 ALA A N 1
ATOM 808 C CA . ALA A 1 100 ? -6.16 2.051 -17.906 1 70.88 100 ALA A CA 1
ATOM 809 C C . ALA A 1 100 ? -5.406 3.377 -17.875 1 70.88 100 ALA A C 1
ATOM 811 O O . ALA A 1 100 ? -6.02 4.445 -17.891 1 70.88 100 ALA A O 1
ATOM 812 N N . MET A 1 101 ? -4.121 3.271 -17.953 1 72.31 101 MET A N 1
ATOM 813 C CA . MET A 1 101 ? -3.27 4.457 -17.938 1 72.31 101 MET A CA 1
ATOM 814 C C . MET A 1 101 ? -2.854 4.852 -19.344 1 72.31 101 MET A C 1
ATOM 816 O O . MET A 1 101 ? -1.942 5.66 -19.531 1 72.31 101 MET A O 1
ATOM 820 N N . ASN A 1 102 ? -3.471 4.215 -20.344 1 76.25 102 ASN A N 1
ATOM 821 C CA . ASN A 1 102 ? -3.242 4.484 -21.766 1 76.25 102 ASN A CA 1
ATOM 822 C C . ASN A 1 102 ? -1.81 4.152 -22.172 1 76.25 102 ASN A C 1
ATOM 824 O O . ASN A 1 102 ? -1.201 4.879 -22.953 1 76.25 102 ASN A O 1
ATOM 828 N N . ARG A 1 103 ? -1.324 3.193 -21.547 1 81.62 103 ARG A N 1
ATOM 829 C CA . ARG A 1 103 ? -0.017 2.664 -21.922 1 81.62 103 ARG A CA 1
ATOM 830 C C . ARG A 1 103 ? -0.157 1.369 -22.719 1 81.62 103 ARG A C 1
ATOM 832 O O . ARG A 1 103 ? -1.267 0.862 -22.906 1 81.62 103 ARG A O 1
ATOM 839 N N . GLN A 1 104 ? 0.935 0.911 -23.328 1 88.69 104 GLN A N 1
ATOM 840 C CA . GLN A 1 104 ? 0.941 -0.305 -24.141 1 88.69 104 GLN A CA 1
ATOM 841 C C . GLN A 1 104 ? 1.69 -1.431 -23.438 1 88.69 104 GLN A C 1
ATOM 843 O O . GLN A 1 104 ? 2.912 -1.54 -23.547 1 88.69 104 GLN A O 1
ATOM 848 N N . PRO A 1 105 ? 0.978 -2.232 -22.781 1 89.88 105 PRO A N 1
ATOM 849 C CA . PRO A 1 105 ? 1.64 -3.301 -22.031 1 89.88 105 PRO A CA 1
ATOM 850 C C . PRO A 1 105 ? 2.102 -4.449 -22.922 1 89.88 105 PRO A C 1
ATOM 852 O O . PRO A 1 105 ? 1.424 -4.789 -23.906 1 89.88 105 PRO A O 1
ATOM 855 N N . VAL A 1 106 ? 3.248 -4.992 -22.688 1 91.31 106 VAL A N 1
ATOM 856 C CA . VAL A 1 106 ? 3.779 -6.211 -23.297 1 91.31 106 VAL A CA 1
ATOM 857 C C . VAL A 1 106 ? 4.363 -7.113 -22.203 1 91.31 106 VAL A C 1
ATOM 859 O O . VAL A 1 106 ? 5.035 -6.641 -21.297 1 91.31 106 VAL A O 1
ATOM 862 N N . THR A 1 107 ? 4.035 -8.336 -22.266 1 93.06 107 THR A N 1
ATOM 863 C CA . THR A 1 107 ? 4.617 -9.328 -21.375 1 93.06 107 THR A CA 1
ATOM 864 C C . THR A 1 107 ? 5.566 -10.25 -22.109 1 93.06 107 THR A C 1
ATOM 866 O O . THR A 1 107 ? 5.188 -10.859 -23.125 1 93.06 107 THR A O 1
ATOM 869 N N . LYS A 1 108 ? 6.758 -10.32 -21.734 1 94.44 108 LYS A N 1
ATOM 870 C CA . LYS A 1 108 ? 7.711 -11.305 -22.234 1 94.44 108 LYS A CA 1
ATOM 871 C C . LYS A 1 108 ? 7.855 -12.469 -21.266 1 94.44 108 LYS A C 1
ATOM 873 O O . LYS A 1 108 ? 8.367 -12.297 -20.156 1 94.44 108 LYS A O 1
ATOM 878 N N . ILE A 1 109 ? 7.469 -13.617 -21.656 1 95.88 109 ILE A N 1
ATOM 879 C CA . ILE A 1 109 ? 7.621 -14.812 -20.844 1 95.88 109 ILE A CA 1
ATOM 880 C C . ILE A 1 109 ? 9.047 -15.352 -20.984 1 95.88 109 ILE A C 1
ATOM 882 O O . ILE A 1 109 ? 9.453 -15.766 -22.062 1 95.88 109 ILE A O 1
ATOM 886 N N . GLN A 1 110 ? 9.719 -15.359 -19.922 1 94 110 GLN A N 1
ATOM 887 C CA . GLN A 1 110 ? 11.125 -15.758 -19.953 1 94 110 GLN A CA 1
ATOM 888 C C . GLN A 1 110 ? 11.289 -17.219 -19.547 1 94 110 GLN A C 1
ATOM 890 O O . GLN A 1 110 ? 12.289 -17.859 -19.891 1 94 110 GLN A O 1
ATOM 895 N N . ARG A 1 111 ? 10.406 -17.641 -18.766 1 92.75 111 ARG A N 1
ATOM 896 C CA . ARG A 1 111 ? 10.445 -19.016 -18.281 1 92.75 111 ARG A CA 1
ATOM 897 C C . ARG A 1 111 ? 9.039 -19.516 -17.938 1 92.75 111 ARG A C 1
ATOM 899 O O . ARG A 1 111 ? 8.234 -18.766 -17.375 1 92.75 111 ARG A O 1
ATOM 906 N N . LEU A 1 112 ? 8.672 -20.641 -18.344 1 96.38 112 LEU A N 1
ATOM 907 C CA . LEU A 1 112 ? 7.52 -21.406 -17.875 1 96.38 112 LEU A CA 1
ATOM 908 C C . LEU A 1 112 ? 7.867 -22.891 -17.75 1 96.38 112 LEU A C 1
ATOM 910 O O . LEU A 1 112 ? 8.094 -23.562 -18.766 1 96.38 112 LEU A O 1
ATOM 914 N N . GLU A 1 113 ? 7.918 -23.359 -16.578 1 95.25 113 GLU A N 1
ATOM 915 C CA . GLU A 1 113 ? 8.336 -24.734 -16.344 1 95.25 113 GLU A CA 1
ATOM 916 C C . GLU A 1 113 ? 7.602 -25.328 -15.148 1 95.25 113 GLU A C 1
ATOM 918 O O . GLU A 1 113 ? 7.242 -24.625 -14.211 1 95.25 113 GLU A O 1
ATOM 923 N N . LYS A 1 114 ? 7.398 -26.594 -15.305 1 96.38 114 LYS A N 1
ATOM 924 C CA . LYS A 1 114 ? 6.848 -27.328 -14.172 1 96.38 114 LYS A CA 1
ATOM 925 C C . LYS A 1 114 ? 7.957 -27.891 -13.289 1 96.38 114 LYS A C 1
ATOM 927 O O . LYS A 1 114 ? 8.852 -28.578 -13.773 1 96.38 114 LYS A O 1
ATOM 932 N N . ILE A 1 115 ? 7.926 -27.609 -12.047 1 94.5 115 ILE A N 1
ATOM 933 C CA . ILE A 1 115 ? 8.961 -28.047 -11.125 1 94.5 115 ILE A CA 1
ATOM 934 C C . ILE A 1 115 ? 8.328 -28.469 -9.805 1 94.5 115 ILE A C 1
ATOM 936 O O . ILE A 1 115 ? 7.137 -28.25 -9.578 1 94.5 115 ILE A O 1
ATOM 940 N N . ALA A 1 116 ? 9.172 -29.141 -9.008 1 95.94 116 ALA A N 1
ATOM 941 C CA . ALA A 1 116 ? 8.797 -29.297 -7.605 1 95.94 116 ALA A CA 1
ATOM 942 C C . ALA A 1 116 ? 8.922 -27.969 -6.855 1 95.94 116 ALA A C 1
ATOM 944 O O . ALA A 1 116 ? 9.922 -27.266 -7 1 95.94 116 ALA A O 1
ATOM 945 N N . VAL A 1 117 ? 8.008 -27.641 -6.09 1 95.44 117 VAL A N 1
ATOM 946 C CA . VAL A 1 117 ? 7.992 -26.359 -5.406 1 95.44 117 VAL A CA 1
ATOM 947 C C . VAL A 1 117 ? 9.18 -26.266 -4.453 1 95.44 117 VAL A C 1
ATOM 949 O O . VAL A 1 117 ? 9.445 -27.188 -3.682 1 95.44 117 VAL A O 1
ATOM 952 N N . PRO A 1 118 ? 9.961 -25.156 -4.516 1 87.69 118 PRO A N 1
ATOM 953 C CA . PRO A 1 118 ? 11.023 -24.969 -3.527 1 87.69 118 PRO A CA 1
ATOM 954 C C . PRO A 1 118 ? 10.492 -24.906 -2.098 1 87.69 118 PRO A C 1
ATOM 956 O O . PRO A 1 118 ? 9.398 -24.391 -1.861 1 87.69 118 PRO A O 1
ATOM 959 N N . PRO A 1 119 ? 11.211 -25.359 -1.119 1 84.81 119 PRO A N 1
ATOM 960 C CA . PRO A 1 119 ? 10.727 -25.469 0.258 1 84.81 119 PRO A CA 1
ATOM 961 C C . PRO A 1 119 ? 10.234 -24.141 0.818 1 84.81 119 PRO A C 1
ATOM 963 O O . PRO A 1 119 ? 9.18 -24.094 1.468 1 84.81 119 PRO A O 1
ATOM 966 N N . ASP A 1 120 ? 11.031 -23.094 0.592 1 79.94 120 ASP A N 1
ATOM 967 C CA . ASP A 1 120 ? 10.656 -21.797 1.135 1 79.94 120 ASP A CA 1
ATOM 968 C C . ASP A 1 120 ? 9.352 -21.297 0.51 1 79.94 120 ASP A C 1
ATOM 970 O O . ASP A 1 120 ? 8.539 -20.656 1.181 1 79.94 120 ASP A O 1
ATOM 974 N N . ILE A 1 121 ? 9.086 -21.641 -0.702 1 89.56 121 ILE A N 1
ATOM 975 C CA . ILE A 1 121 ? 7.879 -21.234 -1.407 1 89.56 121 ILE A CA 1
ATOM 976 C C . ILE A 1 121 ? 6.703 -22.109 -0.973 1 89.56 121 ILE A C 1
ATOM 978 O O . ILE A 1 121 ? 5.574 -21.625 -0.858 1 89.56 121 ILE A O 1
ATOM 982 N N . ALA A 1 122 ? 6.969 -23.438 -0.773 1 89.75 122 ALA A N 1
ATOM 983 C CA . ALA A 1 122 ? 5.93 -24.344 -0.324 1 89.75 122 ALA A CA 1
ATOM 984 C C . ALA A 1 122 ? 5.23 -23.828 0.925 1 89.75 122 ALA A C 1
ATOM 986 O O . ALA A 1 122 ? 4 -23.859 1.018 1 89.75 122 ALA A O 1
ATOM 987 N N . LYS A 1 123 ? 6.043 -23.344 1.825 1 81.5 123 LYS A N 1
ATOM 988 C CA . LYS A 1 123 ? 5.512 -22.781 3.064 1 81.5 123 LYS A CA 1
ATOM 989 C C . LYS A 1 123 ? 4.633 -21.562 2.787 1 81.5 123 LYS A C 1
ATOM 991 O O . LYS A 1 123 ? 3.537 -21.438 3.338 1 81.5 123 LYS A O 1
ATOM 996 N N . ARG A 1 124 ? 5.07 -20.703 1.874 1 83 124 ARG A N 1
ATOM 997 C CA . ARG A 1 124 ? 4.352 -19.469 1.539 1 83 124 ARG A CA 1
ATOM 998 C C . ARG A 1 124 ? 3.041 -19.781 0.823 1 83 124 ARG A C 1
ATOM 1000 O O . ARG A 1 124 ? 2.037 -19.094 1.031 1 83 124 ARG A O 1
ATOM 1007 N N . MET A 1 125 ? 3.029 -20.828 0.067 1 88.75 125 MET A N 1
ATOM 1008 C CA . MET A 1 125 ? 1.854 -21.203 -0.718 1 88.75 125 MET A CA 1
ATOM 1009 C C . MET A 1 125 ? 0.947 -22.141 0.067 1 88.75 125 MET A C 1
ATOM 1011 O O . MET A 1 125 ? -0.166 -22.438 -0.367 1 88.75 125 MET A O 1
ATOM 1015 N N . ARG A 1 126 ? 1.523 -22.609 1.186 1 82.44 126 ARG A N 1
ATOM 1016 C CA . ARG A 1 126 ? 0.769 -23.531 2.037 1 82.44 126 ARG A CA 1
ATOM 1017 C C . ARG A 1 126 ? 0.454 -24.828 1.301 1 82.44 126 ARG A C 1
ATOM 1019 O O . ARG A 1 126 ? -0.689 -25.281 1.31 1 82.44 126 ARG A O 1
ATOM 1026 N N . VAL A 1 127 ? 1.378 -25.328 0.664 1 87.38 127 VAL A N 1
ATOM 1027 C CA . VAL A 1 127 ? 1.276 -26.609 -0.008 1 87.38 127 VAL A CA 1
ATOM 1028 C C . VAL A 1 127 ? 2.336 -27.562 0.539 1 87.38 127 VAL A C 1
ATOM 1030 O O . VAL A 1 127 ? 3.279 -27.141 1.21 1 87.38 127 VAL A O 1
ATOM 1033 N N . ASP A 1 128 ? 2.168 -28.812 0.276 1 89.88 128 ASP A N 1
ATOM 1034 C CA . ASP A 1 128 ? 3.129 -29.828 0.728 1 89.88 128 ASP A CA 1
ATOM 1035 C C . ASP A 1 128 ? 4.453 -29.688 -0.021 1 89.88 128 ASP A C 1
ATOM 1037 O O . ASP A 1 128 ? 4.48 -29.25 -1.175 1 89.88 128 ASP A O 1
ATOM 1041 N N . PRO A 1 129 ? 5.434 -30.078 0.696 1 89.06 129 PRO A N 1
ATOM 1042 C CA . PRO A 1 129 ? 6.727 -30.078 0.008 1 89.06 129 PRO A CA 1
ATOM 1043 C C . PRO A 1 129 ? 6.715 -30.906 -1.274 1 89.06 129 PRO A C 1
ATOM 1045 O O . PRO A 1 129 ? 6.016 -31.922 -1.352 1 89.06 129 PRO A O 1
ATOM 1048 N N . GLU A 1 130 ? 7.383 -30.453 -2.266 1 91.56 130 GLU A N 1
ATOM 1049 C CA . GLU A 1 130 ? 7.605 -31.125 -3.535 1 91.56 130 GLU A CA 1
ATOM 1050 C C . GLU A 1 130 ? 6.348 -31.125 -4.398 1 91.56 130 GLU A C 1
ATOM 1052 O O . GLU A 1 130 ? 6.305 -31.75 -5.453 1 91.56 130 GLU A O 1
ATOM 1057 N N . THR A 1 131 ? 5.316 -30.438 -3.969 1 94.19 131 THR A N 1
ATOM 1058 C CA . THR A 1 131 ? 4.141 -30.266 -4.809 1 94.19 131 THR A CA 1
ATOM 1059 C C . THR A 1 131 ? 4.527 -29.672 -6.164 1 94.19 131 THR A C 1
ATOM 1061 O O . THR A 1 131 ? 5.312 -28.719 -6.23 1 94.19 131 THR A O 1
ATOM 1064 N N . PRO A 1 132 ? 4.039 -30.297 -7.211 1 96.69 132 PRO A N 1
ATOM 1065 C CA . PRO A 1 132 ? 4.352 -29.719 -8.523 1 96.69 132 PRO A CA 1
ATOM 1066 C C . PRO A 1 132 ? 3.732 -28.328 -8.719 1 96.69 132 PRO A C 1
ATOM 1068 O O . PRO A 1 132 ? 2.549 -28.141 -8.438 1 96.69 132 PRO A O 1
ATOM 1071 N N . VAL A 1 133 ? 4.559 -27.391 -9.164 1 96.69 133 VAL A N 1
ATOM 1072 C CA . VAL A 1 133 ? 4.102 -26.047 -9.484 1 96.69 133 VAL A CA 1
ATOM 1073 C C . VAL A 1 133 ? 4.668 -25.609 -10.836 1 96.69 133 VAL A C 1
ATOM 1075 O O . VAL A 1 133 ? 5.68 -26.156 -11.289 1 96.69 133 VAL A O 1
ATOM 1078 N N . TYR A 1 134 ? 3.973 -24.719 -11.461 1 96.94 134 TYR A N 1
ATOM 1079 C CA . TYR A 1 134 ? 4.566 -23.984 -12.57 1 96.94 134 TYR A CA 1
ATOM 1080 C C . TYR A 1 134 ? 5.32 -22.766 -12.07 1 96.94 134 TYR A C 1
ATOM 1082 O O . TYR A 1 134 ? 4.824 -22.031 -11.211 1 96.94 134 TYR A O 1
ATOM 1090 N N . VAL A 1 135 ? 6.527 -22.578 -12.531 1 94.88 135 VAL A N 1
ATOM 1091 C CA . VAL A 1 135 ? 7.254 -21.328 -12.344 1 94.88 135 VAL A CA 1
ATOM 1092 C C . VAL A 1 135 ? 7.164 -20.484 -13.617 1 94.88 135 VAL A C 1
ATOM 1094 O O . VAL A 1 135 ? 7.5 -20.969 -14.711 1 94.88 135 VAL A O 1
ATOM 1097 N N . LEU A 1 136 ? 6.645 -19.328 -13.516 1 96.44 136 LEU A N 1
ATOM 1098 C CA . LEU A 1 136 ? 6.438 -18.391 -14.617 1 96.44 136 LEU A CA 1
ATOM 1099 C C . LEU A 1 136 ? 7.223 -17.109 -14.398 1 96.44 136 LEU A C 1
ATOM 1101 O O . LEU A 1 136 ? 6.902 -16.328 -13.508 1 96.44 136 LEU A O 1
ATOM 1105 N N . ASP A 1 137 ? 8.312 -16.906 -15.117 1 94.06 137 ASP A N 1
ATOM 1106 C CA . ASP A 1 137 ? 9.094 -15.672 -15.102 1 94.06 137 ASP A CA 1
ATOM 1107 C C . ASP A 1 137 ? 8.68 -14.742 -16.234 1 94.06 137 ASP A C 1
ATOM 1109 O O . ASP A 1 137 ? 8.672 -15.141 -17.406 1 94.06 137 ASP A O 1
ATOM 1113 N N . ARG A 1 138 ? 8.336 -13.562 -15.836 1 95.75 138 ARG A N 1
ATOM 1114 C CA . ARG A 1 138 ? 7.855 -12.602 -16.828 1 95.75 138 ARG A CA 1
ATOM 1115 C C . ARG A 1 138 ? 8.578 -11.266 -16.688 1 95.75 138 ARG A C 1
ATOM 1117 O O . ARG A 1 138 ? 8.852 -10.82 -15.578 1 95.75 138 ARG A O 1
ATOM 1124 N N . LEU A 1 139 ? 8.953 -10.727 -17.812 1 95.06 139 LEU A N 1
ATOM 1125 C CA . LEU A 1 139 ? 9.336 -9.32 -17.891 1 95.06 139 LEU A CA 1
ATOM 1126 C C . LEU A 1 139 ? 8.164 -8.469 -18.375 1 95.06 139 LEU A C 1
ATOM 1128 O O . LEU A 1 139 ? 7.605 -8.711 -19.438 1 95.06 139 LEU A O 1
ATOM 1132 N N . ARG A 1 140 ? 7.715 -7.594 -17.516 1 93.88 140 ARG A N 1
ATOM 1133 C CA . ARG A 1 140 ? 6.602 -6.707 -17.828 1 93.88 140 ARG A CA 1
ATOM 1134 C C . ARG A 1 140 ? 7.094 -5.398 -18.438 1 93.88 140 ARG A C 1
ATOM 1136 O O . ARG A 1 140 ? 7.914 -4.699 -17.844 1 93.88 140 ARG A O 1
ATOM 1143 N N . ILE A 1 141 ? 6.582 -5.129 -19.594 1 93.12 141 ILE A N 1
ATOM 1144 C CA . ILE A 1 141 ? 7.027 -3.975 -20.359 1 93.12 141 ILE A CA 1
ATOM 1145 C C . ILE A 1 141 ? 5.84 -3.053 -20.641 1 93.12 141 ILE A C 1
ATOM 1147 O O . ILE A 1 141 ? 4.727 -3.521 -20.875 1 93.12 141 ILE A O 1
ATOM 1151 N N . ALA A 1 142 ? 6.039 -1.815 -20.516 1 89.56 142 ALA A N 1
ATOM 1152 C CA . ALA A 1 142 ? 5.062 -0.816 -20.953 1 89.56 142 ALA A CA 1
ATOM 1153 C C . ALA A 1 142 ? 5.73 0.283 -21.781 1 89.56 142 ALA A C 1
ATOM 1155 O O . ALA A 1 142 ? 6.789 0.792 -21.391 1 89.56 142 ALA A O 1
ATOM 1156 N N . ASP A 1 143 ? 5.16 0.589 -22.953 1 87.44 143 ASP A N 1
ATOM 1157 C CA . ASP A 1 143 ? 5.699 1.611 -23.844 1 87.44 143 ASP A CA 1
ATOM 1158 C C . ASP A 1 143 ? 7.18 1.365 -24.141 1 87.44 143 ASP A C 1
ATOM 1160 O O . ASP A 1 143 ? 8 2.277 -24.016 1 87.44 143 ASP A O 1
ATOM 1164 N N . GLN A 1 144 ? 7.512 0.142 -24.297 1 89.38 144 GLN A N 1
ATOM 1165 C CA . GLN A 1 144 ? 8.836 -0.323 -24.688 1 89.38 144 GLN A CA 1
ATOM 1166 C C . GLN A 1 144 ? 9.836 -0.18 -23.547 1 89.38 144 GLN A C 1
ATOM 1168 O O . GLN A 1 144 ? 11.047 -0.31 -23.75 1 89.38 144 GLN A O 1
ATOM 1173 N N . LEU A 1 145 ? 9.391 0.117 -22.422 1 88.69 145 LEU A N 1
ATOM 1174 C CA . LEU A 1 145 ? 10.234 0.226 -21.234 1 88.69 145 LEU A CA 1
ATOM 1175 C C . LEU A 1 145 ? 10.016 -0.959 -20.297 1 88.69 145 LEU A C 1
ATOM 1177 O O . LEU A 1 145 ? 8.898 -1.203 -19.859 1 88.69 145 LEU A O 1
ATOM 1181 N N . PRO A 1 146 ? 11.086 -1.693 -20.016 1 94.56 146 PRO A N 1
ATOM 1182 C CA . PRO A 1 146 ? 10.93 -2.717 -18.984 1 94.56 146 PRO A CA 1
ATOM 1183 C C . PRO A 1 146 ? 10.602 -2.125 -17.609 1 94.56 146 PRO A C 1
ATOM 1185 O O . PRO A 1 146 ? 11.328 -1.263 -17.125 1 94.56 146 PRO A O 1
ATOM 1188 N N . MET A 1 147 ? 9.539 -2.627 -17.016 1 92.62 147 MET A N 1
ATOM 1189 C CA . MET A 1 147 ? 9.008 -2.006 -15.805 1 92.62 147 MET A CA 1
ATOM 1190 C C . MET A 1 147 ? 9.266 -2.889 -14.586 1 92.62 147 MET A C 1
ATOM 1192 O O . MET A 1 147 ? 9.547 -2.389 -13.5 1 92.62 147 MET A O 1
ATOM 1196 N N . MET A 1 148 ? 9.125 -4.164 -14.844 1 95 148 MET A N 1
ATOM 1197 C CA . MET A 1 148 ? 9.102 -5.07 -13.695 1 95 148 MET A CA 1
ATOM 1198 C C . MET A 1 148 ? 9.438 -6.496 -14.125 1 95 148 MET A C 1
ATOM 1200 O O . MET A 1 148 ? 9.148 -6.895 -15.25 1 95 148 MET A O 1
ATOM 1204 N N . ILE A 1 149 ? 10.07 -7.199 -13.211 1 95 149 ILE A N 1
ATOM 1205 C CA . ILE A 1 149 ? 10.297 -8.633 -13.336 1 95 149 ILE A CA 1
ATOM 1206 C C . ILE A 1 149 ? 9.43 -9.383 -12.32 1 95 149 ILE A C 1
ATOM 1208 O O . ILE A 1 149 ? 9.32 -8.969 -11.164 1 95 149 ILE A O 1
ATOM 1212 N N . GLU A 1 150 ? 8.805 -10.445 -12.789 1 95.69 150 GLU A N 1
ATOM 1213 C CA . GLU A 1 150 ? 7.945 -11.227 -11.906 1 95.69 150 GLU A CA 1
ATOM 1214 C C . GLU A 1 150 ? 8.266 -12.711 -12 1 95.69 150 GLU A C 1
ATOM 1216 O O . GLU A 1 150 ? 8.531 -13.234 -13.086 1 95.69 150 GLU A O 1
ATOM 1221 N N . ARG A 1 151 ? 8.336 -13.336 -10.906 1 93.69 151 ARG A N 1
ATOM 1222 C CA . ARG A 1 151 ? 8.328 -14.797 -10.812 1 93.69 151 ARG A CA 1
ATOM 1223 C C . ARG A 1 151 ? 7.082 -15.289 -10.086 1 93.69 151 ARG A C 1
ATOM 1225 O O . ARG A 1 151 ? 6.891 -14.992 -8.906 1 93.69 151 ARG A O 1
ATOM 1232 N N . SER A 1 152 ? 6.281 -16 -10.781 1 96.25 152 SER A N 1
ATOM 1233 C CA . SER A 1 152 ? 5.039 -16.531 -10.219 1 96.25 152 SER A CA 1
ATOM 1234 C C . SER A 1 152 ? 5.094 -18.047 -10.062 1 96.25 152 SER A C 1
ATOM 1236 O O . SER A 1 152 ? 5.656 -18.734 -10.914 1 96.25 152 SER A O 1
ATOM 1238 N N . TYR A 1 153 ? 4.547 -18.484 -9.031 1 95.56 153 TYR A N 1
ATOM 1239 C CA . TYR A 1 153 ? 4.336 -19.906 -8.789 1 95.56 153 TYR A CA 1
ATOM 1240 C C . TYR A 1 153 ? 2.852 -20.25 -8.781 1 95.56 153 TYR A C 1
ATOM 1242 O O . TYR A 1 153 ? 2.07 -19.625 -8.062 1 95.56 153 TYR A O 1
ATOM 1250 N N . LEU A 1 154 ? 2.457 -21.203 -9.562 1 96.62 154 LEU A N 1
ATOM 1251 C CA . LEU A 1 154 ? 1.081 -21.672 -9.641 1 96.62 154 LEU A CA 1
ATOM 1252 C C . LEU A 1 154 ? 1.012 -23.188 -9.383 1 96.62 154 LEU A C 1
ATOM 1254 O O . LEU A 1 154 ? 1.727 -23.953 -10.023 1 96.62 154 LEU A O 1
ATOM 1258 N N . PRO A 1 155 ? 0.149 -23.547 -8.484 1 95.56 155 PRO A N 1
ATOM 1259 C CA . PRO A 1 155 ? 0.001 -25 -8.328 1 95.56 155 PRO A CA 1
ATOM 1260 C C . PRO A 1 155 ? -0.394 -25.703 -9.625 1 95.56 155 PRO A C 1
ATOM 1262 O O . PRO A 1 155 ? -1.37 -25.312 -10.266 1 95.56 155 PRO A O 1
ATOM 1265 N N . ALA A 1 156 ? 0.33 -26.766 -9.93 1 95.56 156 ALA A N 1
ATOM 1266 C CA . ALA A 1 156 ? 0.108 -27.438 -11.203 1 95.56 156 ALA A CA 1
ATOM 1267 C C . ALA A 1 156 ? -1.265 -28.109 -11.234 1 95.56 156 ALA A C 1
ATOM 1269 O O . ALA A 1 156 ? -1.876 -28.234 -12.305 1 95.56 156 ALA A O 1
ATOM 1270 N N . LEU A 1 157 ? -1.717 -28.516 -10.133 1 92 157 LEU A N 1
ATOM 1271 C CA . LEU A 1 157 ? -3.018 -29.172 -10.055 1 92 157 LEU A CA 1
ATOM 1272 C C . LEU A 1 157 ? -4.141 -28.188 -10.398 1 92 157 LEU A C 1
ATOM 1274 O O . LEU A 1 157 ? -5.176 -28.594 -10.93 1 92 157 LEU A O 1
ATOM 1278 N N . THR A 1 158 ? -3.957 -26.938 -10.117 1 90.19 158 THR A N 1
ATOM 1279 C CA . THR A 1 158 ? -4.953 -25.906 -10.375 1 90.19 158 THR A CA 1
ATOM 1280 C C . THR A 1 158 ? -4.992 -25.547 -11.859 1 90.19 158 THR A C 1
ATOM 1282 O O . THR A 1 158 ? -6.047 -25.203 -12.391 1 90.19 158 THR A O 1
ATOM 1285 N N . VAL A 1 159 ? -3.83 -25.625 -12.477 1 91.69 159 VAL A N 1
ATOM 1286 C CA . VAL A 1 159 ? -3.73 -25.266 -13.883 1 91.69 159 VAL A CA 1
ATOM 1287 C C . VAL A 1 159 ? -2.959 -26.344 -14.641 1 91.69 159 VAL A C 1
ATOM 1289 O O . VAL A 1 159 ? -1.917 -26.062 -15.234 1 91.69 159 VAL A O 1
ATOM 1292 N N . PRO A 1 160 ? -3.434 -27.516 -14.75 1 90.44 160 PRO A N 1
ATOM 1293 C CA . PRO A 1 160 ? -2.674 -28.672 -15.203 1 90.44 160 PRO A CA 1
ATOM 1294 C C . PRO A 1 160 ? -2.135 -28.516 -16.625 1 90.44 160 PRO A C 1
ATOM 1296 O O . PRO A 1 160 ? -1.14 -29.141 -16.984 1 90.44 160 PRO A O 1
ATOM 1299 N N . ASP A 1 161 ? -2.695 -27.656 -17.484 1 87.62 161 ASP A N 1
ATOM 1300 C CA . ASP A 1 161 ? -2.273 -27.609 -18.875 1 87.62 161 ASP A CA 1
ATOM 1301 C C . ASP A 1 161 ? -1.749 -26.219 -19.25 1 87.62 161 ASP A C 1
ATOM 1303 O O . ASP A 1 161 ? -1.845 -25.797 -20.406 1 87.62 161 ASP A O 1
ATOM 1307 N N . LEU A 1 162 ? -1.211 -25.625 -18.312 1 91.5 162 LEU A N 1
ATOM 1308 C CA . LEU A 1 162 ? -0.726 -24.266 -18.578 1 91.5 162 LEU A CA 1
ATOM 1309 C C . LEU A 1 162 ? 0.435 -24.297 -19.562 1 91.5 162 LEU A C 1
ATOM 1311 O O . LEU A 1 162 ? 1.392 -25.047 -19.391 1 91.5 162 LEU A O 1
ATOM 1315 N N . GLN A 1 163 ? 0.285 -23.547 -20.656 1 91.81 163 GLN A N 1
ATOM 1316 C CA . GLN A 1 163 ? 1.314 -23.375 -21.672 1 91.81 163 GLN A CA 1
ATOM 1317 C C . GLN A 1 163 ? 1.609 -21.891 -21.922 1 91.81 163 GLN A C 1
ATOM 1319 O O . GLN A 1 163 ? 0.759 -21.031 -21.672 1 91.81 163 GLN A O 1
ATOM 1324 N N . ALA A 1 164 ? 2.84 -21.719 -22.375 1 89.38 164 ALA A N 1
ATOM 1325 C CA . ALA A 1 164 ? 3.244 -20.344 -22.656 1 89.38 164 ALA A CA 1
ATOM 1326 C C . ALA A 1 164 ? 2.316 -19.688 -23.688 1 89.38 164 ALA A C 1
ATOM 1328 O O . ALA A 1 164 ? 2.025 -18.5 -23.609 1 89.38 164 ALA A O 1
ATOM 1329 N N . SER A 1 165 ? 1.848 -20.453 -24.625 1 89.25 165 SER A N 1
ATOM 1330 C CA . SER A 1 165 ? 0.972 -19.938 -25.672 1 89.25 165 SER A CA 1
ATOM 1331 C C . SER A 1 165 ? -0.339 -19.422 -25.094 1 89.25 165 SER A C 1
ATOM 1333 O O . SER A 1 165 ? -0.959 -18.516 -25.672 1 89.25 165 SER A O 1
ATOM 1335 N N . ASP A 1 166 ? -0.737 -19.938 -23.969 1 88.44 166 ASP A N 1
ATOM 1336 C CA . ASP A 1 166 ? -1.98 -19.516 -23.328 1 88.44 166 ASP A CA 1
ATOM 1337 C C . ASP A 1 166 ? -1.878 -18.094 -22.797 1 88.44 166 ASP A C 1
ATOM 1339 O O . ASP A 1 166 ? -2.883 -17.375 -22.719 1 88.44 166 ASP A O 1
ATOM 1343 N N . LEU A 1 167 ? -0.618 -17.719 -22.5 1 87.25 167 LEU A N 1
ATOM 1344 C CA . LEU A 1 167 ? -0.407 -16.422 -21.844 1 87.25 167 LEU A CA 1
ATOM 1345 C C . LEU A 1 167 ? 0.146 -15.398 -22.812 1 87.25 167 LEU A C 1
ATOM 1347 O O . LEU A 1 167 ? 0.419 -14.258 -22.438 1 87.25 167 LEU A O 1
ATOM 1351 N N . ALA A 1 168 ? 0.331 -15.781 -24.047 1 80.75 168 ALA A N 1
ATOM 1352 C CA . ALA A 1 168 ? 0.876 -14.883 -25.062 1 80.75 168 ALA A CA 1
ATOM 1353 C C . ALA A 1 168 ? -0.085 -13.734 -25.359 1 80.75 168 ALA A C 1
ATOM 1355 O O . ALA A 1 168 ? 0.343 -12.602 -25.562 1 80.75 168 ALA A O 1
ATOM 1356 N N . LYS A 1 169 ? -1.373 -14.031 -25.281 1 77.94 169 LYS A N 1
ATOM 1357 C CA . LYS A 1 169 ? -2.334 -13.008 -25.672 1 77.94 169 LYS A CA 1
ATOM 1358 C C . LYS A 1 169 ? -3.299 -12.688 -24.531 1 77.94 169 LYS A C 1
ATOM 1360 O O . LYS A 1 169 ? -4.125 -11.781 -24.656 1 77.94 169 LYS A O 1
ATOM 1365 N N . ASN A 1 170 ? -3.203 -13.414 -23.516 1 83.25 170 ASN A N 1
ATOM 1366 C CA . ASN A 1 170 ? -4.16 -13.234 -22.422 1 83.25 170 ASN A CA 1
ATOM 1367 C C . ASN A 1 170 ? -3.453 -12.992 -21.094 1 83.25 170 ASN A C 1
ATOM 1369 O O . ASN A 1 170 ? -2.521 -13.719 -20.734 1 83.25 170 ASN A O 1
ATOM 1373 N N . PRO A 1 171 ? -3.971 -11.984 -20.469 1 86.75 171 PRO A N 1
ATOM 1374 C CA . PRO A 1 171 ? -3.463 -11.867 -19.094 1 86.75 171 PRO A CA 1
ATOM 1375 C C . PRO A 1 171 ? -3.766 -13.102 -18.25 1 86.75 171 PRO A C 1
ATOM 1377 O O . PRO A 1 171 ? -4.805 -13.742 -18.438 1 86.75 171 PRO A O 1
ATOM 1380 N N . LEU A 1 172 ? -2.902 -13.43 -17.375 1 89.69 172 LEU A N 1
ATOM 1381 C CA . LEU A 1 172 ? -2.975 -14.656 -16.594 1 89.69 172 LEU A CA 1
ATOM 1382 C C . LEU A 1 172 ? -4.336 -14.789 -15.914 1 89.69 172 LEU A C 1
ATOM 1384 O O . LEU A 1 172 ? -4.988 -15.828 -16.031 1 89.69 172 LEU A O 1
ATOM 1388 N N . TYR A 1 173 ? -4.789 -13.75 -15.273 1 87.75 173 TYR A N 1
ATOM 1389 C CA . TYR A 1 173 ? -6.012 -13.844 -14.484 1 87.75 173 TYR A CA 1
ATOM 1390 C C . TYR A 1 173 ? -7.227 -14.031 -15.391 1 87.75 173 TYR A C 1
ATOM 1392 O O . TYR A 1 173 ? -8.164 -14.758 -15.039 1 87.75 173 TYR A O 1
ATOM 1400 N N . ASP A 1 174 ? -7.219 -13.398 -16.469 1 87.69 174 ASP A N 1
ATOM 1401 C CA . ASP A 1 174 ? -8.281 -13.617 -17.453 1 87.69 174 ASP A CA 1
ATOM 1402 C C . ASP A 1 174 ? -8.289 -15.07 -17.938 1 87.69 174 ASP A C 1
ATOM 1404 O O . ASP A 1 174 ? -9.352 -15.68 -18.047 1 87.69 174 ASP A O 1
ATOM 1408 N N . TRP A 1 175 ? -7.168 -15.523 -18.25 1 90.31 175 TRP A N 1
ATOM 1409 C CA . TRP A 1 175 ? -7.027 -16.906 -18.719 1 90.31 175 TRP A CA 1
ATOM 1410 C C . TRP A 1 175 ? -7.523 -17.891 -17.656 1 90.31 175 TRP A C 1
ATOM 1412 O O . TRP A 1 175 ? -8.25 -18.828 -17.984 1 90.31 175 TRP A O 1
ATOM 1422 N N . LEU A 1 176 ? -7.156 -17.703 -16.375 1 91.31 176 LEU A N 1
ATOM 1423 C CA . LEU A 1 176 ? -7.594 -18.562 -15.289 1 91.31 176 LEU A CA 1
ATOM 1424 C C . LEU A 1 176 ? -9.117 -18.594 -15.203 1 91.31 176 LEU A C 1
ATOM 1426 O O . LEU A 1 176 ? -9.703 -19.672 -15.016 1 91.31 176 LEU A O 1
ATOM 1430 N N . GLU A 1 177 ? -9.68 -17.484 -15.328 1 90.25 177 GLU A N 1
ATOM 1431 C CA . GLU A 1 177 ? -11.133 -17.391 -15.242 1 90.25 177 GLU A CA 1
ATOM 1432 C C . GLU A 1 177 ? -11.805 -18.062 -16.438 1 90.25 177 GLU A C 1
ATOM 1434 O O . GLU A 1 177 ? -12.727 -18.859 -16.266 1 90.25 177 GLU A O 1
ATOM 1439 N N . GLN A 1 178 ? -11.398 -17.781 -17.594 1 89.94 178 GLN A N 1
ATOM 1440 C CA . GLN A 1 178 ? -12.016 -18.266 -18.828 1 89.94 178 GLN A CA 1
ATOM 1441 C C . GLN A 1 178 ? -11.828 -19.766 -18.984 1 89.94 178 GLN A C 1
ATOM 1443 O O . GLN A 1 178 ? -12.742 -20.484 -19.406 1 89.94 178 GLN A O 1
ATOM 1448 N N . HIS A 1 179 ? -10.719 -20.312 -18.625 1 91.12 179 HIS A N 1
ATOM 1449 C CA . HIS A 1 179 ? -10.367 -21.688 -18.938 1 91.12 179 HIS A CA 1
ATOM 1450 C C . HIS A 1 179 ? -10.688 -22.625 -17.766 1 91.12 179 HIS A C 1
ATOM 1452 O O . HIS A 1 179 ? -11.047 -23.781 -17.969 1 91.12 179 HIS A O 1
ATOM 1458 N N . TYR A 1 180 ? -10.562 -22.047 -16.562 1 91.94 180 TYR A N 1
ATOM 1459 C CA . TYR A 1 180 ? -10.734 -22.938 -15.414 1 91.94 180 TYR A CA 1
ATOM 1460 C C . TYR A 1 180 ? -11.852 -22.453 -14.508 1 91.94 180 TYR A C 1
ATOM 1462 O O . TYR A 1 180 ? -12.195 -23.109 -13.523 1 91.94 180 TYR A O 1
ATOM 1470 N N . GLY A 1 181 ? -12.352 -21.281 -14.781 1 91.75 181 GLY A N 1
ATOM 1471 C CA . GLY A 1 181 ? -13.398 -20.719 -13.945 1 91.75 181 GLY A CA 1
ATOM 1472 C C . GLY A 1 181 ? -12.898 -20.25 -12.594 1 91.75 181 GLY A C 1
ATOM 1473 O O . GLY A 1 181 ? -13.68 -20.094 -11.656 1 91.75 181 GLY A O 1
ATOM 1474 N N . ILE A 1 182 ? -11.672 -20.047 -12.469 1 90.5 182 ILE A N 1
ATOM 1475 C CA . ILE A 1 182 ? -11.078 -19.594 -11.219 1 90.5 182 ILE A CA 1
ATOM 1476 C C . ILE A 1 182 ? -11.266 -18.078 -11.086 1 90.5 182 ILE A C 1
ATOM 1478 O O . ILE A 1 182 ? -10.758 -17.312 -11.914 1 90.5 182 ILE A O 1
ATOM 1482 N N . HIS A 1 183 ? -11.969 -17.672 -10.102 1 87.88 183 HIS A N 1
ATOM 1483 C CA . HIS A 1 183 ? -12.164 -16.266 -9.797 1 87.88 183 HIS A CA 1
ATOM 1484 C C . HIS A 1 183 ? -11.266 -15.82 -8.648 1 87.88 183 HIS A C 1
ATOM 1486 O O . HIS A 1 183 ? -11.234 -16.453 -7.59 1 87.88 183 HIS A O 1
ATOM 1492 N N . ILE A 1 184 ? -10.547 -14.758 -8.906 1 86 184 ILE A N 1
ATOM 1493 C CA . ILE A 1 184 ? -9.68 -14.219 -7.867 1 86 184 ILE A CA 1
ATOM 1494 C C . ILE A 1 184 ? -10.516 -13.453 -6.84 1 86 184 ILE A C 1
ATOM 1496 O O . ILE A 1 184 ? -11.195 -12.484 -7.188 1 86 184 ILE A O 1
ATOM 1500 N N . ALA A 1 185 ? -10.469 -13.812 -5.633 1 81.81 185 ALA A N 1
ATOM 1501 C CA . ALA A 1 185 ? -11.289 -13.234 -4.57 1 81.81 185 ALA A CA 1
ATOM 1502 C C . ALA A 1 185 ? -10.516 -12.164 -3.809 1 81.81 185 ALA A C 1
ATOM 1504 O O . ALA A 1 185 ? -11.078 -11.125 -3.445 1 81.81 185 ALA A O 1
ATOM 1505 N N . SER A 1 186 ? -9.312 -12.414 -3.557 1 80.75 186 SER A N 1
ATOM 1506 C CA . SER A 1 186 ? -8.523 -11.461 -2.779 1 80.75 186 SER A CA 1
ATOM 1507 C C . SER A 1 186 ? -7.039 -11.594 -3.092 1 80.75 186 SER A C 1
ATOM 1509 O O . SER A 1 186 ? -6.598 -12.617 -3.617 1 80.75 186 SER A O 1
ATOM 1511 N N . VAL A 1 187 ? -6.352 -10.547 -2.803 1 83.19 187 VAL A N 1
ATOM 1512 C CA . VAL A 1 187 ? -4.91 -10.492 -3.018 1 83.19 187 VAL A CA 1
ATOM 1513 C C . VAL A 1 187 ? -4.23 -9.859 -1.803 1 83.19 187 VAL A C 1
ATOM 1515 O O . VAL A 1 187 ? -4.684 -8.836 -1.293 1 83.19 187 VAL A O 1
ATOM 1518 N N . ASP A 1 188 ? -3.242 -10.57 -1.318 1 81.62 188 ASP A N 1
ATOM 1519 C CA . ASP A 1 188 ? -2.359 -10.023 -0.293 1 81.62 188 ASP A CA 1
ATOM 1520 C C . ASP A 1 188 ? -1.022 -9.594 -0.893 1 81.62 188 ASP A C 1
ATOM 1522 O O . ASP A 1 188 ? -0.349 -10.383 -1.554 1 81.62 188 ASP A O 1
ATOM 1526 N N . GLU A 1 189 ? -0.694 -8.383 -0.551 1 83.94 189 GLU A N 1
ATOM 1527 C CA . GLU A 1 189 ? 0.556 -7.875 -1.104 1 83.94 189 GLU A CA 1
ATOM 1528 C C . GLU A 1 189 ? 1.428 -7.25 -0.018 1 83.94 189 GLU A C 1
ATOM 1530 O O . GLU A 1 189 ? 0.916 -6.625 0.913 1 83.94 189 GLU A O 1
ATOM 1535 N N . ALA A 1 190 ? 2.658 -7.52 -0.091 1 83.81 190 ALA A N 1
ATOM 1536 C CA . ALA A 1 190 ? 3.678 -6.855 0.719 1 83.81 190 ALA A CA 1
ATOM 1537 C C . ALA A 1 190 ? 4.66 -6.086 -0.159 1 83.81 190 ALA A C 1
ATOM 1539 O O . ALA A 1 190 ? 5.168 -6.621 -1.149 1 83.81 190 ALA A O 1
ATOM 1540 N N . PHE A 1 191 ? 4.879 -4.852 0.245 1 85 191 PHE A N 1
ATOM 1541 C CA . PHE A 1 191 ? 5.789 -3.971 -0.48 1 85 191 PHE A CA 1
ATOM 1542 C C . PHE A 1 191 ? 6.988 -3.602 0.385 1 85 191 PHE A C 1
ATOM 1544 O O . PHE A 1 191 ? 6.832 -3.273 1.563 1 85 191 PHE A O 1
ATOM 1551 N N . PHE A 1 192 ? 8.109 -3.709 -0.177 1 86.19 192 PHE A N 1
ATOM 1552 C CA . PHE A 1 192 ? 9.281 -3.225 0.538 1 86.19 192 PHE A CA 1
ATOM 1553 C C . PHE A 1 192 ? 10.359 -2.762 -0.438 1 86.19 192 PHE A C 1
ATOM 1555 O O . PHE A 1 192 ? 10.477 -3.299 -1.543 1 86.19 192 PHE A O 1
ATOM 1562 N N . ALA A 1 193 ? 11.109 -1.804 0.01 1 88.56 193 ALA A N 1
ATOM 1563 C CA . ALA A 1 193 ? 12.141 -1.223 -0.844 1 88.56 193 ALA A CA 1
ATOM 1564 C C . ALA A 1 193 ? 13.398 -2.09 -0.854 1 88.56 193 ALA A C 1
ATOM 1566 O O . ALA A 1 193 ? 13.703 -2.764 0.133 1 88.56 193 ALA A O 1
ATOM 1567 N N . GLY A 1 194 ? 14.039 -2.074 -1.994 1 89.38 194 GLY A N 1
ATOM 1568 C CA . GLY A 1 194 ? 15.305 -2.779 -2.16 1 89.38 194 GLY A CA 1
ATOM 1569 C C . GLY A 1 194 ? 16.172 -2.195 -3.256 1 89.38 194 GLY A C 1
ATOM 1570 O O . GLY A 1 194 ? 15.922 -1.086 -3.732 1 89.38 194 GLY A O 1
ATOM 1571 N N . LEU A 1 195 ? 17.266 -2.914 -3.438 1 87 195 LEU A N 1
ATOM 1572 C CA . LEU A 1 195 ? 18.188 -2.572 -4.523 1 87 195 LEU A CA 1
ATOM 1573 C C . LEU A 1 195 ? 18.141 -3.635 -5.617 1 87 195 LEU A C 1
ATOM 1575 O O . LEU A 1 195 ? 18.094 -4.832 -5.324 1 87 195 LEU A O 1
ATOM 1579 N N . VAL A 1 196 ? 18.156 -3.164 -6.84 1 87.81 196 VAL A N 1
ATOM 1580 C CA . VAL A 1 196 ? 18.078 -4.074 -7.98 1 87.81 196 VAL A CA 1
ATOM 1581 C C . VAL A 1 196 ? 19.359 -4.898 -8.07 1 87.81 196 VAL A C 1
ATOM 1583 O O . VAL A 1 196 ? 20.453 -4.355 -7.984 1 87.81 196 VAL A O 1
ATOM 1586 N N . SER A 1 197 ? 19.266 -6.211 -8.188 1 87.44 197 SER A N 1
ATOM 1587 C CA . SER A 1 197 ? 20.422 -7.074 -8.398 1 87.44 197 SER A CA 1
ATOM 1588 C C . SER A 1 197 ? 21.062 -6.812 -9.758 1 87.44 197 SER A C 1
ATOM 1590 O O . SER A 1 197 ? 20.422 -6.273 -10.656 1 87.44 197 SER A O 1
ATOM 1592 N N . PRO A 1 198 ? 22.344 -7.152 -9.891 1 86.81 198 PRO A N 1
ATOM 1593 C CA . PRO A 1 198 ? 22.984 -6.969 -11.195 1 86.81 198 PRO A CA 1
ATOM 1594 C C . PRO A 1 198 ? 22.266 -7.695 -12.32 1 86.81 198 PRO A C 1
ATOM 1596 O O . PRO A 1 198 ? 22.094 -7.145 -13.414 1 86.81 198 PRO A O 1
ATOM 1599 N N . GLU A 1 199 ? 21.781 -8.883 -12.094 1 86.38 199 GLU A N 1
ATOM 1600 C CA . GLU A 1 199 ? 21.062 -9.672 -13.102 1 86.38 199 GLU A CA 1
ATOM 1601 C C . GLU A 1 199 ? 19.75 -8.992 -13.492 1 86.38 199 GLU A C 1
ATOM 1603 O O . GLU A 1 199 ? 19.469 -8.844 -14.68 1 86.38 199 GLU A O 1
ATOM 1608 N N . ASP A 1 200 ? 19.016 -8.562 -12.516 1 90.88 200 ASP A N 1
ATOM 1609 C CA . ASP A 1 200 ? 17.75 -7.887 -12.789 1 90.88 200 ASP A CA 1
ATOM 1610 C C . ASP A 1 200 ? 17.984 -6.535 -13.461 1 90.88 200 ASP A C 1
ATOM 1612 O O . ASP A 1 200 ? 17.188 -6.117 -14.305 1 90.88 200 ASP A O 1
ATOM 1616 N N . ALA A 1 201 ? 19.047 -5.867 -13.07 1 91 201 ALA A N 1
ATOM 1617 C CA . ALA A 1 201 ? 19.375 -4.547 -13.609 1 91 201 ALA A CA 1
ATOM 1618 C C . ALA A 1 201 ? 19.547 -4.605 -15.125 1 91 201 ALA A C 1
ATOM 1620 O O . ALA A 1 201 ? 19.094 -3.705 -15.844 1 91 201 ALA A O 1
ATOM 1621 N N . LYS A 1 202 ? 20.141 -5.66 -15.547 1 92.94 202 LYS A N 1
ATOM 1622 C CA . LYS A 1 202 ? 20.328 -5.848 -16.984 1 92.94 202 LYS A CA 1
ATOM 1623 C C . LYS A 1 202 ? 18.984 -5.957 -17.703 1 92.94 202 LYS A C 1
ATOM 1625 O O . LYS A 1 202 ? 18.781 -5.332 -18.734 1 92.94 202 LYS A O 1
ATOM 1630 N N . GLN A 1 203 ? 18.094 -6.695 -17.109 1 93.94 203 GLN A N 1
ATOM 1631 C CA . GLN A 1 203 ? 16.781 -6.906 -17.703 1 93.94 203 GLN A CA 1
ATOM 1632 C C . GLN A 1 203 ? 15.953 -5.629 -17.672 1 93.94 203 GLN A C 1
ATOM 1634 O O . GLN A 1 203 ? 15.234 -5.32 -18.625 1 93.94 203 GLN A O 1
ATOM 1639 N N . LEU A 1 204 ? 16.047 -4.887 -16.594 1 93.81 204 LEU A N 1
ATOM 1640 C CA . LEU A 1 204 ? 15.242 -3.689 -16.375 1 93.81 204 LEU A CA 1
ATOM 1641 C C . LEU A 1 204 ? 15.898 -2.471 -17.016 1 93.81 204 LEU A C 1
ATOM 1643 O O . LEU A 1 204 ? 15.297 -1.392 -17.062 1 93.81 204 LEU A O 1
ATOM 1647 N N . ARG A 1 205 ? 17.125 -2.619 -17.5 1 91.88 205 ARG A N 1
ATOM 1648 C CA . ARG A 1 205 ? 17.891 -1.545 -18.141 1 91.88 205 ARG A CA 1
ATOM 1649 C C . ARG A 1 205 ? 18.078 -0.372 -17.188 1 91.88 205 ARG A C 1
ATOM 1651 O O . ARG A 1 205 ? 17.812 0.778 -17.547 1 91.88 205 ARG A O 1
ATOM 1658 N N . VAL A 1 206 ? 18.453 -0.689 -15.992 1 89.06 206 VAL A N 1
ATOM 1659 C CA . VAL A 1 206 ? 18.828 0.295 -14.984 1 89.06 206 VAL A CA 1
ATOM 1660 C C . VAL A 1 206 ? 20.219 -0.039 -14.43 1 89.06 206 VAL A C 1
ATOM 1662 O O . VAL A 1 206 ? 20.766 -1.108 -14.711 1 89.06 206 VAL A O 1
ATOM 1665 N N . ALA A 1 207 ? 20.828 0.906 -13.734 1 87.12 207 ALA A N 1
ATOM 1666 C CA . ALA A 1 207 ? 22.125 0.646 -13.094 1 87.12 207 ALA A CA 1
ATOM 1667 C C . ALA A 1 207 ? 21.984 -0.354 -11.953 1 87.12 207 ALA A C 1
ATOM 1669 O O . ALA A 1 207 ? 20.969 -0.352 -11.242 1 87.12 207 ALA A O 1
ATOM 1670 N N . PRO A 1 208 ? 22.984 -1.249 -11.805 1 86.44 208 PRO A N 1
ATOM 1671 C CA . PRO A 1 208 ? 22.953 -2.084 -10.602 1 86.44 208 PRO A CA 1
ATOM 1672 C C . PRO A 1 208 ? 22.844 -1.265 -9.32 1 86.44 208 PRO A C 1
ATOM 1674 O O . PRO A 1 208 ? 23.359 -0.148 -9.25 1 86.44 208 PRO A O 1
ATOM 1677 N N . ALA A 1 209 ? 22.109 -1.759 -8.414 1 84.75 209 ALA A N 1
ATOM 1678 C CA . ALA A 1 209 ? 21.922 -1.137 -7.105 1 84.75 209 ALA A CA 1
ATOM 1679 C C . ALA A 1 209 ? 21.016 0.09 -7.203 1 84.75 209 ALA A C 1
ATOM 1681 O O . ALA A 1 209 ? 21.016 0.944 -6.312 1 84.75 209 ALA A O 1
ATOM 1682 N N . SER A 1 210 ? 20.281 0.165 -8.336 1 88 210 SER A N 1
ATOM 1683 C CA . SER A 1 210 ? 19.172 1.127 -8.367 1 88 210 SER A CA 1
ATOM 1684 C C . SER A 1 210 ? 18.078 0.755 -7.371 1 88 210 SER A C 1
ATOM 1686 O O . SER A 1 210 ? 17.969 -0.408 -6.98 1 88 210 SER A O 1
ATOM 1688 N N . ALA A 1 211 ? 17.391 1.749 -6.93 1 89.38 211 ALA A N 1
ATOM 1689 C CA . ALA A 1 211 ? 16.281 1.473 -6.035 1 89.38 211 ALA A CA 1
ATOM 1690 C C . ALA A 1 211 ? 15.188 0.682 -6.754 1 89.38 211 ALA A C 1
ATOM 1692 O O . ALA A 1 211 ? 14.969 0.862 -7.953 1 89.38 211 ALA A O 1
ATOM 1693 N N . CYS A 1 212 ? 14.531 -0.189 -6 1 91.44 212 CYS A N 1
ATOM 1694 C CA . CYS A 1 212 ? 13.383 -0.912 -6.539 1 91.44 212 CYS A CA 1
ATOM 1695 C C . CYS A 1 212 ? 12.352 -1.191 -5.453 1 91.44 212 CYS A C 1
ATOM 1697 O O . CYS A 1 212 ? 12.648 -1.067 -4.262 1 91.44 212 CYS A O 1
ATOM 1699 N N . LEU A 1 213 ? 11.203 -1.446 -5.906 1 91.56 213 LEU A N 1
ATOM 1700 C CA . LEU A 1 213 ? 10.141 -1.945 -5.043 1 91.56 213 LEU A CA 1
ATOM 1701 C C . LEU A 1 213 ? 9.969 -3.453 -5.203 1 91.56 213 LEU A C 1
ATOM 1703 O O . LEU A 1 213 ? 9.742 -3.941 -6.312 1 91.56 213 LEU A O 1
ATOM 1707 N N . ASN A 1 214 ? 10.195 -4.117 -4.121 1 90.56 214 ASN A N 1
ATOM 1708 C CA . ASN A 1 214 ? 9.898 -5.547 -4.09 1 90.56 214 ASN A CA 1
ATOM 1709 C C . ASN A 1 214 ? 8.461 -5.809 -3.652 1 90.56 214 ASN A C 1
ATOM 1711 O O . ASN A 1 214 ? 7.965 -5.184 -2.713 1 90.56 214 ASN A O 1
ATOM 1715 N N . ILE A 1 215 ? 7.82 -6.746 -4.34 1 90.44 215 ILE A N 1
ATOM 1716 C CA . ILE A 1 215 ? 6.43 -7.07 -4.047 1 90.44 215 ILE A CA 1
ATOM 1717 C C . ILE A 1 215 ? 6.273 -8.578 -3.877 1 90.44 215 ILE A C 1
ATOM 1719 O O . ILE A 1 215 ? 6.766 -9.359 -4.699 1 90.44 215 ILE A O 1
ATOM 1723 N N . ARG A 1 216 ? 5.742 -8.93 -2.816 1 89.06 216 ARG A N 1
ATOM 1724 C CA . ARG A 1 216 ? 5.273 -10.297 -2.617 1 89.06 216 ARG A CA 1
ATOM 1725 C C . ARG A 1 216 ? 3.75 -10.359 -2.641 1 89.06 216 ARG A C 1
ATOM 1727 O O . ARG A 1 216 ? 3.084 -9.734 -1.817 1 89.06 216 ARG A O 1
ATOM 1734 N N . ARG A 1 217 ? 3.275 -11.109 -3.551 1 89.94 217 ARG A N 1
ATOM 1735 C CA . ARG A 1 217 ? 1.829 -11.148 -3.74 1 89.94 217 ARG A CA 1
ATOM 1736 C C . ARG A 1 217 ? 1.3 -12.57 -3.594 1 89.94 217 ARG A C 1
ATOM 1738 O O . ARG A 1 217 ? 1.862 -13.508 -4.164 1 89.94 217 ARG A O 1
ATOM 1745 N N . THR A 1 218 ? 0.352 -12.727 -2.791 1 89.56 218 THR A N 1
ATOM 1746 C CA . THR A 1 218 ? -0.406 -13.969 -2.688 1 89.56 218 THR A CA 1
ATOM 1747 C C . THR A 1 218 ? -1.835 -13.773 -3.186 1 89.56 218 THR A C 1
ATOM 1749 O O . THR A 1 218 ? -2.561 -12.914 -2.688 1 89.56 218 THR A O 1
ATOM 1752 N N . THR A 1 219 ? -2.217 -14.539 -4.148 1 89.69 219 THR A N 1
ATOM 1753 C CA . THR A 1 219 ? -3.535 -14.43 -4.762 1 89.69 219 THR A CA 1
ATOM 1754 C C . THR A 1 219 ? -4.426 -15.602 -4.359 1 89.69 219 THR A C 1
ATOM 1756 O O . THR A 1 219 ? -4.031 -16.766 -4.504 1 89.69 219 THR A O 1
ATOM 1759 N N . PHE A 1 220 ? -5.641 -15.266 -4.004 1 87 220 PHE A N 1
ATOM 1760 C CA . PHE A 1 220 ? -6.559 -16.281 -3.51 1 87 220 PHE A CA 1
ATOM 1761 C C . PHE A 1 220 ? -7.781 -16.391 -4.414 1 87 220 PHE A C 1
ATOM 1763 O O . PHE A 1 220 ? -8.312 -15.383 -4.871 1 87 220 PHE A O 1
ATOM 1770 N N . ALA A 1 221 ? -8.18 -17.625 -4.609 1 88.06 221 ALA A N 1
ATOM 1771 C CA . ALA A 1 221 ? -9.469 -17.891 -5.238 1 88.06 221 ALA A CA 1
ATOM 1772 C C . ALA A 1 221 ? -10.609 -17.75 -4.227 1 88.06 221 ALA A C 1
ATOM 1774 O O . ALA A 1 221 ? -10.367 -17.578 -3.031 1 88.06 221 ALA A O 1
ATOM 1775 N N . ASP A 1 222 ? -11.797 -17.734 -4.762 1 80.62 222 ASP A N 1
ATOM 1776 C CA . ASP A 1 222 ? -12.969 -17.625 -3.891 1 80.62 222 ASP A CA 1
ATOM 1777 C C . ASP A 1 222 ? -13.102 -18.875 -3.012 1 80.62 222 ASP A C 1
ATOM 1779 O O . ASP A 1 222 ? -13.758 -18.828 -1.968 1 80.62 222 ASP A O 1
ATOM 1783 N N . THR A 1 223 ? -12.469 -19.906 -3.414 1 77.19 223 THR A N 1
ATOM 1784 C CA . THR A 1 223 ? -12.469 -21.141 -2.627 1 77.19 223 THR A CA 1
ATOM 1785 C C . THR A 1 223 ? -11.555 -21 -1.416 1 77.19 223 THR A C 1
ATOM 1787 O O . THR A 1 223 ? -11.609 -21.812 -0.495 1 77.19 223 THR A O 1
ATOM 1790 N N . GLY A 1 224 ? -10.688 -20.047 -1.456 1 76.94 224 GLY A N 1
ATOM 1791 C CA . GLY A 1 224 ? -9.75 -19.844 -0.363 1 76.94 224 GLY A CA 1
ATOM 1792 C C . GLY A 1 224 ? -8.367 -20.391 -0.654 1 76.94 224 GLY A C 1
ATOM 1793 O O . GLY A 1 224 ? -7.43 -20.172 0.116 1 76.94 224 GLY A O 1
ATOM 1794 N N . GLU A 1 225 ? -8.211 -21.062 -1.704 1 82.19 225 GLU A N 1
ATOM 1795 C CA . GLU A 1 225 ? -6.914 -21.625 -2.074 1 82.19 225 GLU A CA 1
ATOM 1796 C C . GLU A 1 225 ? -6.027 -20.562 -2.725 1 82.19 225 GLU A C 1
ATOM 1798 O O . GLU A 1 225 ? -6.527 -19.641 -3.361 1 82.19 225 GLU A O 1
ATOM 1803 N N . ILE A 1 226 ? -4.773 -20.781 -2.512 1 89.94 226 ILE A N 1
ATOM 1804 C CA . ILE A 1 226 ? -3.814 -19.906 -3.18 1 89.94 226 ILE A CA 1
ATOM 1805 C C . ILE A 1 226 ? -3.662 -20.328 -4.641 1 89.94 226 ILE A C 1
ATOM 1807 O O . ILE A 1 226 ? -3.318 -21.484 -4.926 1 89.94 226 ILE A O 1
ATOM 1811 N N . VAL A 1 227 ? -3.932 -19.422 -5.555 1 92.81 227 VAL A N 1
ATOM 1812 C CA . VAL A 1 227 ? -3.871 -19.703 -6.988 1 92.81 227 VAL A CA 1
ATOM 1813 C C . VAL A 1 227 ? -2.49 -19.328 -7.523 1 92.81 227 VAL A C 1
ATOM 1815 O O . VAL A 1 227 ? -2.037 -19.891 -8.531 1 92.81 227 VAL A O 1
ATOM 1818 N N . GLU A 1 228 ? -1.87 -18.406 -6.82 1 94 228 GLU A N 1
ATOM 1819 C CA . GLU A 1 228 ? -0.61 -17.844 -7.309 1 94 228 GLU A CA 1
ATOM 1820 C C . GLU A 1 228 ? 0.168 -17.172 -6.184 1 94 228 GLU A C 1
ATOM 1822 O O . GLU A 1 228 ? -0.42 -16.516 -5.32 1 94 228 GLU A O 1
ATOM 1827 N N . TYR A 1 229 ? 1.43 -17.406 -6.133 1 93.06 229 TYR A N 1
ATOM 1828 C CA . TYR A 1 229 ? 2.379 -16.641 -5.332 1 93.06 229 TYR A CA 1
ATOM 1829 C C . TYR A 1 229 ? 3.428 -15.969 -6.211 1 93.06 229 TYR A C 1
ATOM 1831 O O . TYR A 1 229 ? 4.105 -16.641 -6.996 1 93.06 229 TYR A O 1
ATOM 1839 N N . THR A 1 230 ? 3.52 -14.648 -6.113 1 94.56 230 THR A N 1
ATOM 1840 C CA . THR A 1 230 ? 4.371 -13.922 -7.051 1 94.56 230 THR A CA 1
ATOM 1841 C C . THR A 1 230 ? 5.375 -13.047 -6.301 1 94.56 230 THR A C 1
ATOM 1843 O O . THR A 1 230 ? 5.027 -12.398 -5.316 1 94.56 230 THR A O 1
ATOM 1846 N N . LEU A 1 231 ? 6.578 -13.125 -6.711 1 92.31 231 LEU A N 1
ATOM 1847 C CA . LEU A 1 231 ? 7.648 -12.219 -6.316 1 92.31 231 LEU A CA 1
ATOM 1848 C C . LEU A 1 231 ? 7.988 -11.258 -7.445 1 92.31 231 LEU A C 1
ATOM 1850 O O . LEU A 1 231 ? 8.273 -11.68 -8.57 1 92.31 231 LEU A O 1
ATOM 1854 N N . SER A 1 232 ? 7.965 -9.961 -7.129 1 94.19 232 SER A N 1
ATOM 1855 C CA . SER A 1 232 ? 8.195 -8.977 -8.18 1 94.19 232 SER A CA 1
ATOM 1856 C C . SER A 1 232 ? 9.266 -7.977 -7.777 1 94.19 232 SER A C 1
ATOM 1858 O O . SER A 1 232 ? 9.422 -7.668 -6.594 1 94.19 232 SER A O 1
ATOM 1860 N N . VAL A 1 233 ? 10.016 -7.551 -8.742 1 92.31 233 VAL A N 1
ATOM 1861 C CA . VAL A 1 233 ? 10.938 -6.426 -8.648 1 92.31 233 VAL A CA 1
ATOM 1862 C C . VAL A 1 233 ? 10.531 -5.336 -9.633 1 92.31 233 VAL A C 1
ATOM 1864 O O . VAL A 1 233 ? 10.594 -5.531 -10.852 1 92.31 233 VAL A O 1
ATOM 1867 N N . ALA A 1 234 ? 10.117 -4.227 -9.10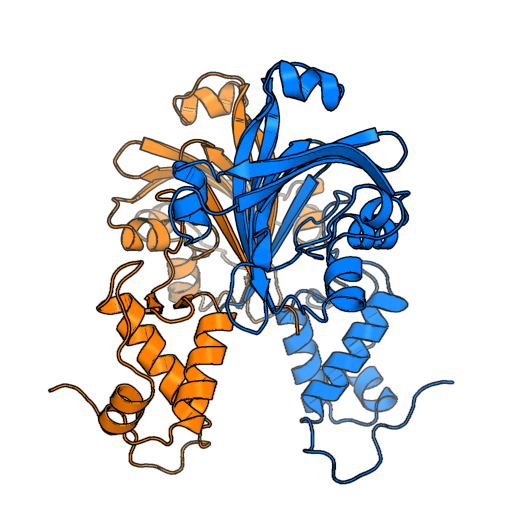2 1 93.06 234 ALA A N 1
ATOM 1868 C CA . ALA A 1 234 ? 9.609 -3.137 -9.93 1 93.06 234 ALA A CA 1
ATOM 1869 C C . ALA A 1 234 ? 10.562 -1.941 -9.906 1 93.06 234 ALA A C 1
ATOM 1871 O O . ALA A 1 234 ? 11.109 -1.596 -8.852 1 93.06 234 ALA A O 1
ATOM 1872 N N . ARG A 1 235 ? 10.672 -1.341 -11.047 1 89.62 235 ARG A N 1
ATOM 1873 C CA . ARG A 1 235 ? 11.469 -0.124 -11.125 1 89.62 235 ARG A CA 1
ATOM 1874 C C . ARG A 1 235 ? 10.914 0.963 -10.211 1 89.62 235 ARG A C 1
ATOM 1876 O O . ARG A 1 235 ? 9.727 1.284 -10.281 1 89.62 235 ARG A O 1
ATOM 1883 N N . ALA A 1 236 ? 11.812 1.523 -9.461 1 85.62 236 ALA A N 1
ATOM 1884 C CA . ALA A 1 236 ? 11.383 2.551 -8.516 1 85.62 236 ALA A CA 1
ATOM 1885 C C . ALA A 1 236 ? 10.883 3.793 -9.25 1 85.62 236 ALA A C 1
ATOM 1887 O O . ALA A 1 236 ? 9.977 4.48 -8.773 1 85.62 236 ALA A O 1
ATOM 1888 N N . ASP A 1 237 ? 11.484 4.102 -10.336 1 81.44 237 ASP A N 1
ATOM 1889 C CA . ASP A 1 237 ? 11.172 5.344 -11.047 1 81.44 237 ASP A CA 1
ATOM 1890 C C . ASP A 1 237 ? 9.875 5.211 -11.844 1 81.44 237 ASP A C 1
ATOM 1892 O O . ASP A 1 237 ? 9.406 6.184 -12.438 1 81.44 237 ASP A O 1
ATOM 1896 N N . GLN A 1 238 ? 9.234 4.023 -11.82 1 79.81 238 GLN A N 1
ATOM 1897 C CA . GLN A 1 238 ? 8.055 3.803 -12.648 1 79.81 238 GLN A CA 1
ATOM 1898 C C . GLN A 1 238 ? 6.84 3.465 -11.789 1 79.81 238 GLN A C 1
ATOM 1900 O O . GLN A 1 238 ? 5.703 3.504 -12.266 1 79.81 238 GLN A O 1
ATOM 1905 N N . PHE A 1 239 ? 7.07 3.186 -10.523 1 82.44 239 PHE A N 1
ATOM 1906 C CA . PHE A 1 239 ? 5.945 2.684 -9.742 1 82.44 239 PHE A CA 1
ATOM 1907 C C . PHE A 1 239 ? 5.766 3.494 -8.461 1 82.44 239 PHE A C 1
ATOM 1909 O O . PHE A 1 239 ? 6.746 3.875 -7.82 1 82.44 239 PHE A O 1
ATOM 1916 N N . VAL A 1 240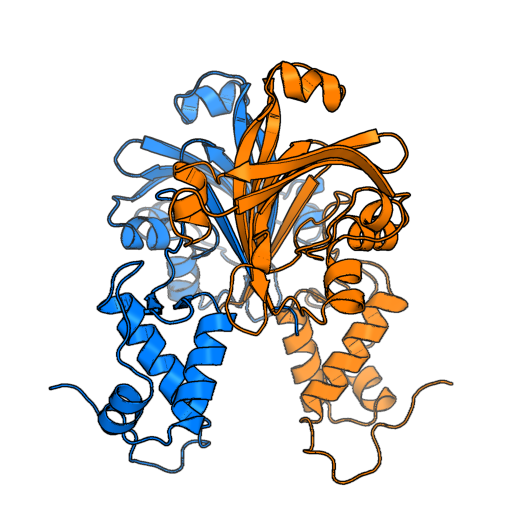 ? 4.551 3.795 -8.195 1 80.94 240 VAL A N 1
ATOM 1917 C CA . VAL A 1 240 ? 4.078 4.348 -6.934 1 80.94 240 VAL A CA 1
ATOM 1918 C C . VAL A 1 240 ? 2.842 3.58 -6.465 1 80.94 240 VAL A C 1
ATOM 1920 O O . VAL A 1 240 ? 1.96 3.262 -7.266 1 80.94 240 VAL A O 1
ATOM 1923 N N . TYR A 1 241 ? 2.918 3.234 -5.207 1 78.06 241 TYR A N 1
ATOM 1924 C CA . TYR A 1 241 ? 1.772 2.527 -4.645 1 78.06 241 TYR A CA 1
ATOM 1925 C C . TYR A 1 241 ? 0.919 3.461 -3.795 1 78.06 241 TYR A C 1
ATOM 1927 O O . TYR A 1 241 ? 1.43 4.129 -2.893 1 78.06 241 TYR A O 1
ATOM 1935 N N . HIS A 1 242 ? -0.358 3.447 -4.129 1 77.88 242 HIS A N 1
ATOM 1936 C CA . HIS A 1 242 ? -1.27 4.324 -3.4 1 77.88 242 HIS A CA 1
ATOM 1937 C C . HIS A 1 242 ? -2.225 3.518 -2.525 1 77.88 242 HIS A C 1
ATOM 1939 O O . HIS A 1 242 ? -2.77 2.502 -2.967 1 77.88 242 HIS A O 1
ATOM 1945 N N . VAL A 1 243 ? -2.312 4.012 -1.333 1 72.19 243 VAL A N 1
ATOM 1946 C CA . VAL A 1 243 ? -3.254 3.375 -0.418 1 72.19 243 VAL A CA 1
ATOM 1947 C C . VAL A 1 243 ? -4.117 4.438 0.256 1 72.19 243 VAL A C 1
ATOM 1949 O O . VAL A 1 243 ? -3.629 5.516 0.609 1 72.19 243 VAL A O 1
ATOM 1952 N N . HIS A 1 244 ? -5.398 4.117 0.297 1 71.94 244 HIS A N 1
ATOM 1953 C CA . HIS A 1 244 ? -6.344 4.953 1.03 1 71.94 244 HIS A CA 1
ATOM 1954 C C . HIS A 1 244 ? -6.871 4.23 2.268 1 71.94 244 HIS A C 1
ATOM 1956 O O . HIS A 1 244 ? -7.426 3.137 2.164 1 71.94 244 HIS A O 1
ATOM 1962 N N . HIS A 1 245 ? -6.586 4.875 3.41 1 68.12 245 HIS A N 1
ATOM 1963 C CA . HIS A 1 245 ? -7.062 4.32 4.672 1 68.12 245 HIS A CA 1
ATOM 1964 C C . HIS A 1 245 ? -8.195 5.164 5.254 1 68.12 245 HIS A C 1
ATOM 1966 O O . HIS A 1 245 ? -8.148 6.395 5.195 1 68.12 245 HIS A O 1
ATOM 1972 N N . VAL A 1 246 ? -9.234 4.445 5.602 1 63.78 246 VAL A N 1
ATOM 1973 C CA . VAL A 1 246 ? -10.344 5.129 6.254 1 63.78 246 VAL A CA 1
ATOM 1974 C C . VAL A 1 246 ? -10.383 4.758 7.734 1 63.78 246 VAL A C 1
ATOM 1976 O O . VAL A 1 246 ? -10.219 3.59 8.094 1 63.78 246 VAL A O 1
ATOM 1979 N N . ASN A 1 247 ? -10.266 5.816 8.578 1 61.91 247 ASN A N 1
ATOM 1980 C CA . ASN A 1 247 ? -10.406 5.598 10.016 1 61.91 247 ASN A CA 1
ATOM 1981 C C . ASN A 1 247 ? -11.875 5.539 10.43 1 61.91 247 ASN A C 1
ATOM 1983 O O . ASN A 1 247 ? -12.648 6.445 10.117 1 61.91 247 ASN A O 1
ATOM 1987 N N . HIS A 1 248 ? -12.406 4.348 10.812 1 53.53 248 HIS A N 1
ATOM 1988 C CA . HIS A 1 248 ? -13.781 4.207 11.266 1 53.53 248 HIS A CA 1
ATOM 1989 C C . HIS A 1 248 ? -13.906 4.512 12.758 1 53.53 248 HIS A C 1
ATOM 1991 O O . HIS A 1 248 ? -12.961 4.297 13.516 1 53.53 248 HIS A O 1
ATOM 1997 N N . MET B 1 1 ? -14.93 -17.266 31.094 1 21.56 1 MET B N 1
ATOM 1998 C CA . MET B 1 1 ? -16.266 -17.641 30.656 1 21.56 1 MET B CA 1
ATOM 1999 C C . MET B 1 1 ? -16.891 -16.562 29.766 1 21.56 1 MET B C 1
ATOM 2001 O O . MET B 1 1 ? -18.109 -16.516 29.594 1 21.56 1 MET B O 1
ATOM 2005 N N . TRP B 1 2 ? -16.109 -15.586 29.219 1 24.73 2 TRP B N 1
ATOM 2006 C CA . TRP B 1 2 ? -16.5 -14.195 29.016 1 24.73 2 TRP B CA 1
ATOM 2007 C C . TRP B 1 2 ? -17.406 -14.055 27.797 1 24.73 2 TRP B C 1
ATOM 2009 O O . TRP B 1 2 ? -17.156 -13.211 26.938 1 24.73 2 TRP B O 1
ATOM 2019 N N . LEU B 1 3 ? -18.094 -15.203 27.344 1 30.16 3 LEU B N 1
ATOM 2020 C CA . LEU B 1 3 ? -18.844 -15.25 26.109 1 30.16 3 LEU B CA 1
ATOM 2021 C C . LEU B 1 3 ? -20.141 -14.453 26.219 1 30.16 3 LEU B C 1
ATOM 2023 O O . LEU B 1 3 ? -21 -14.766 27.062 1 30.16 3 LEU B O 1
ATOM 2027 N N . VAL B 1 4 ? -20.047 -13.125 26.25 1 31.64 4 VAL B N 1
ATOM 2028 C CA . VAL B 1 4 ? -21.312 -12.406 26.406 1 31.64 4 VAL B CA 1
ATOM 2029 C C . VAL B 1 4 ? -22.297 -12.844 25.312 1 31.64 4 VAL B C 1
ATOM 2031 O O . VAL B 1 4 ? -21.938 -12.883 24.125 1 31.64 4 VAL B O 1
ATOM 2034 N N . PRO B 1 5 ? -23.266 -13.414 25.656 1 34.84 5 PRO B N 1
ATOM 2035 C CA . PRO B 1 5 ? -24.328 -13.859 24.734 1 34.84 5 PRO B CA 1
ATOM 2036 C C . PRO B 1 5 ? -24.828 -12.734 23.828 1 34.84 5 PRO B C 1
ATOM 2038 O O . PRO B 1 5 ? -24.844 -11.57 24.234 1 34.84 5 PRO B O 1
ATOM 2041 N N . LEU B 1 6 ? -24.734 -12.742 22.562 1 40.44 6 LEU B N 1
ATOM 2042 C CA . LEU B 1 6 ? -25.219 -11.797 21.578 1 40.44 6 LEU B CA 1
ATOM 2043 C C . LEU B 1 6 ? -26.703 -11.516 21.781 1 40.44 6 LEU B C 1
ATOM 2045 O O . LEU B 1 6 ? -27.391 -11.062 20.859 1 40.44 6 LEU B O 1
ATOM 2049 N N . GLY B 1 7 ? -27.328 -11.586 23.016 1 32.5 7 GLY B N 1
ATOM 2050 C CA . GLY B 1 7 ? -28.766 -11.523 23.141 1 32.5 7 GLY B CA 1
ATOM 2051 C C . GLY B 1 7 ? -29.344 -10.188 22.703 1 32.5 7 GLY B C 1
ATOM 2052 O O . GLY B 1 7 ? -30.281 -10.141 21.906 1 32.5 7 GLY B O 1
ATOM 2053 N N . GLY B 1 8 ? -29.469 -9 23.641 1 31.06 8 GLY B N 1
ATOM 2054 C CA . GLY B 1 8 ? -30.719 -8.336 24 1 31.06 8 GLY B CA 1
ATOM 2055 C C . GLY B 1 8 ? -31.188 -7.359 22.938 1 31.06 8 GLY B C 1
ATOM 2056 O O . GLY B 1 8 ? -32.25 -7.57 22.312 1 31.06 8 GLY B O 1
ATOM 2057 N N . GLU B 1 9 ? -31.016 -5.816 23.172 1 31.83 9 GLU B N 1
ATOM 2058 C CA . GLU B 1 9 ? -31.906 -4.68 22.969 1 31.83 9 GLU B CA 1
ATOM 2059 C C . GLU B 1 9 ? -31.969 -4.281 21.5 1 31.83 9 GLU B C 1
ATOM 2061 O O . GLU B 1 9 ? -31.062 -4.613 20.719 1 31.83 9 GLU B O 1
ATOM 2066 N N . GLU B 1 10 ? -33.062 -3.344 21.062 1 35.09 10 GLU B N 1
ATOM 2067 C CA . GLU B 1 10 ? -33.625 -2.775 19.844 1 35.09 10 GLU B CA 1
ATOM 2068 C C . GLU B 1 10 ? -32.531 -2.156 18.969 1 35.09 10 GLU B C 1
ATOM 2070 O O . GLU B 1 10 ? -32.812 -1.361 18.078 1 35.09 10 GLU B O 1
ATOM 2075 N N . MET B 1 11 ? -31.266 -1.99 19.453 1 33.31 11 MET B N 1
ATOM 2076 C CA . MET B 1 11 ? -30.297 -1.222 18.672 1 33.31 11 MET B CA 1
ATOM 2077 C C . MET B 1 11 ? -30.25 -1.715 17.219 1 33.31 11 MET B C 1
ATOM 2079 O O . MET B 1 11 ? -30.469 -2.9 16.969 1 33.31 11 MET B O 1
ATOM 2083 N N . GLU B 1 12 ? -30.359 -0.848 16.219 1 40.66 12 GLU B N 1
ATOM 2084 C CA . GLU B 1 12 ? -30.328 -1.134 14.781 1 40.66 12 GLU B CA 1
ATOM 2085 C C . GLU B 1 12 ? -29.516 -2.391 14.484 1 40.66 12 GLU B C 1
ATOM 2087 O O . GLU B 1 12 ? -28.359 -2.492 14.883 1 40.66 12 GLU B O 1
ATOM 2092 N N . LYS B 1 13 ? -30.156 -3.523 14.445 1 45.94 13 LYS B N 1
ATOM 2093 C CA . LYS B 1 13 ? -29.828 -4.945 14.414 1 45.94 13 LYS B CA 1
ATOM 2094 C C . LYS B 1 13 ? -28.594 -5.207 13.539 1 45.94 13 LYS B C 1
ATOM 2096 O O . LYS B 1 13 ? -28.672 -5.105 12.312 1 45.94 13 LYS B O 1
ATOM 2101 N N . VAL B 1 14 ? -27.438 -4.691 13.922 1 52.38 14 VAL B N 1
ATOM 2102 C CA . VAL B 1 14 ? -26.266 -5.16 13.195 1 52.38 14 VAL B CA 1
ATOM 2103 C C . VAL B 1 14 ? -26.453 -6.625 12.797 1 52.38 14 VAL B C 1
ATOM 2105 O O . VAL B 1 14 ? -26.828 -7.457 13.625 1 52.38 14 VAL B O 1
ATOM 2108 N N . PRO B 1 15 ? -26.531 -6.781 11.445 1 66.06 15 PRO B N 1
ATOM 2109 C CA . PRO B 1 15 ? -26.703 -8.172 11.016 1 66.06 15 PRO B CA 1
ATOM 2110 C C . PRO B 1 15 ? -25.828 -9.148 11.805 1 66.06 15 PRO B C 1
ATOM 2112 O O . PRO B 1 15 ? -24.719 -8.789 12.211 1 66.06 15 PRO B O 1
ATOM 2115 N N . LEU B 1 16 ? -26.438 -10.156 12.359 1 75.19 16 LEU B N 1
ATOM 2116 C CA . LEU B 1 16 ? -25.781 -11.203 13.141 1 75.19 16 LEU B CA 1
ATOM 2117 C C . LEU B 1 16 ? -24.406 -11.523 12.57 1 75.19 16 LEU B C 1
ATOM 2119 O O . LEU B 1 16 ? -23.453 -11.758 13.328 1 75.19 16 LEU B O 1
ATOM 2123 N N . THR B 1 17 ? -24.312 -11.477 11.281 1 80.5 17 THR B N 1
ATOM 2124 C CA . THR B 1 17 ? -23.047 -11.773 10.617 1 80.5 17 THR B CA 1
ATOM 2125 C C . THR B 1 17 ? -21.984 -10.742 10.984 1 80.5 17 THR B C 1
ATOM 2127 O O . THR B 1 17 ? -20.844 -11.102 11.266 1 80.5 17 THR B O 1
ATOM 2130 N N . LYS B 1 18 ? -22.328 -9.555 10.969 1 80.38 18 LYS B N 1
ATOM 2131 C CA . LYS B 1 18 ? -21.375 -8.5 11.289 1 80.38 18 LYS B CA 1
ATOM 2132 C C . LYS B 1 18 ? -20.906 -8.602 12.734 1 80.38 18 LYS B C 1
ATOM 2134 O O . LYS B 1 18 ? -19.719 -8.43 13.023 1 80.38 18 LYS B O 1
ATOM 2139 N N . GLN B 1 19 ? -21.812 -8.891 13.57 1 81.25 19 GLN B N 1
ATOM 2140 C CA . GLN B 1 19 ? -21.453 -9.062 14.977 1 81.25 19 GLN B CA 1
ATOM 2141 C C . GLN B 1 19 ? -20.453 -10.195 15.156 1 81.25 19 GLN B C 1
ATOM 2143 O O . GLN B 1 19 ? -19.484 -10.07 15.906 1 81.25 19 GLN B O 1
ATOM 2148 N N . LEU B 1 20 ? -20.844 -11.258 14.555 1 88.06 20 LEU B N 1
ATOM 2149 C CA . LEU B 1 20 ? -19.953 -12.414 14.664 1 88.06 20 LEU B CA 1
ATOM 2150 C C . LEU B 1 20 ? -18.562 -12.086 14.102 1 88.06 20 LEU B C 1
ATOM 2152 O O . LEU B 1 20 ? -17.547 -12.484 14.68 1 88.06 20 LEU B O 1
ATOM 2156 N N . VAL B 1 21 ? -18.531 -11.383 13 1 85.12 21 VAL B N 1
ATOM 2157 C CA . VAL B 1 21 ? -17.266 -10.984 12.414 1 85.12 21 VAL B CA 1
ATOM 2158 C C . VAL B 1 21 ? -16.438 -10.195 13.438 1 85.12 21 VAL B C 1
ATOM 2160 O O . VAL B 1 21 ? -15.266 -10.484 13.648 1 85.12 21 VAL B O 1
ATOM 2163 N N . ASP B 1 22 ? -17.047 -9.273 14.031 1 79.88 22 ASP B N 1
ATOM 2164 C CA . ASP B 1 22 ? -16.344 -8.438 15 1 79.88 22 ASP B CA 1
ATOM 2165 C C . ASP B 1 22 ? -15.805 -9.266 16.156 1 79.88 22 ASP B C 1
ATOM 2167 O O . ASP B 1 22 ? -14.672 -9.07 16.594 1 79.88 22 ASP B O 1
ATOM 2171 N N . GLN B 1 23 ? -16.609 -10.109 16.594 1 84.25 23 GLN B N 1
ATOM 2172 C CA . GLN B 1 23 ? -16.219 -10.945 17.734 1 84.25 23 GLN B CA 1
ATOM 2173 C C . GLN B 1 23 ? -15.062 -11.867 17.344 1 84.25 23 GLN B C 1
ATOM 2175 O O . GLN B 1 23 ? -14.102 -12.008 18.109 1 84.25 23 GLN B O 1
ATOM 2180 N N . LEU B 1 24 ? -15.172 -12.43 16.25 1 88.69 24 LEU B N 1
ATOM 2181 C CA . LEU B 1 24 ? -14.125 -13.344 15.812 1 88.69 24 LEU B CA 1
ATOM 2182 C C . LEU B 1 24 ? -12.828 -12.594 15.531 1 88.69 24 LEU B C 1
ATOM 2184 O O . LEU B 1 24 ? -11.742 -13.094 15.82 1 88.69 24 LEU B O 1
ATOM 2188 N N . GLU B 1 25 ? -12.992 -11.461 14.914 1 82.06 25 GLU B N 1
ATOM 2189 C CA . GLU B 1 25 ? -11.82 -10.633 14.688 1 82.06 25 GLU B CA 1
ATOM 2190 C C . GLU B 1 25 ? -11.086 -10.336 15.992 1 82.06 25 GLU B C 1
ATOM 2192 O O . GLU B 1 25 ? -9.867 -10.453 16.062 1 82.06 25 GLU B O 1
ATOM 2197 N N . ALA B 1 26 ? -11.805 -9.914 16.969 1 78.38 26 ALA B N 1
ATOM 2198 C CA . ALA B 1 26 ? -11.219 -9.641 18.281 1 78.38 26 ALA B CA 1
ATOM 2199 C C . ALA B 1 26 ? -10.57 -10.891 18.859 1 78.38 26 ALA B C 1
ATOM 2201 O O . ALA B 1 26 ? -9.461 -10.828 19.406 1 78.38 26 ALA B O 1
ATOM 2202 N N . PHE B 1 27 ? -11.234 -11.977 18.75 1 81.44 27 PHE B N 1
ATOM 2203 C CA . PHE B 1 27 ? -10.734 -13.25 19.25 1 81.44 27 PHE B CA 1
ATOM 2204 C C . PHE B 1 27 ? -9.414 -13.609 18.562 1 81.44 27 PHE B C 1
ATOM 2206 O O . PHE B 1 27 ? -8.453 -14 19.234 1 81.44 27 PHE B O 1
ATOM 2213 N N . ILE B 1 28 ? -9.367 -13.422 17.344 1 82.69 28 ILE B N 1
ATOM 2214 C CA . ILE B 1 28 ? -8.18 -13.75 16.562 1 82.69 28 ILE B CA 1
ATOM 2215 C C . ILE B 1 28 ? -7.027 -12.836 16.969 1 82.69 28 ILE B C 1
ATOM 2217 O O . ILE B 1 28 ? -5.914 -13.312 17.219 1 82.69 28 ILE B O 1
ATOM 2221 N N . LYS B 1 29 ? -7.273 -11.594 17.078 1 71.5 29 LYS B N 1
ATOM 2222 C CA . LYS B 1 29 ? -6.246 -10.602 17.375 1 71.5 29 LYS B CA 1
ATOM 2223 C C . LYS B 1 29 ? -5.711 -10.758 18.797 1 71.5 29 LYS B C 1
ATOM 2225 O O . LYS B 1 29 ? -4.52 -10.562 19.031 1 71.5 29 LYS B O 1
ATOM 2230 N N . GLU B 1 30 ? -6.516 -11.164 19.609 1 73.12 30 GLU B N 1
ATOM 2231 C CA . GLU B 1 30 ? -6.172 -11.125 21.031 1 73.12 30 GLU B CA 1
ATOM 2232 C C . GLU B 1 30 ? -5.676 -12.484 21.516 1 73.12 30 GLU B C 1
ATOM 2234 O O . GLU B 1 30 ? -4.852 -12.562 22.422 1 73.12 30 GLU B O 1
ATOM 2239 N N . LYS B 1 31 ? -6.16 -13.523 20.844 1 77.56 31 LYS B N 1
ATOM 2240 C CA . LYS B 1 31 ? -5.957 -14.812 21.5 1 77.56 31 LYS B CA 1
ATOM 2241 C C . LYS B 1 31 ? -5.18 -15.773 20.609 1 77.56 31 LYS B C 1
ATOM 2243 O O . LYS B 1 31 ? -4.691 -16.797 21.062 1 77.56 31 LYS B O 1
ATOM 2248 N N . LEU B 1 32 ? -5.113 -15.469 19.375 1 80.06 32 LEU B N 1
ATOM 2249 C CA . LEU B 1 32 ? -4.527 -16.453 18.469 1 80.06 32 LEU B CA 1
ATOM 2250 C C . LEU B 1 32 ? -3.291 -15.891 17.781 1 80.06 32 LEU B C 1
ATOM 2252 O O . LEU B 1 32 ? -3.078 -14.672 17.766 1 80.06 32 LEU B O 1
ATOM 2256 N N . GLN B 1 33 ? -2.42 -16.734 17.312 1 75.5 33 GLN B N 1
ATOM 2257 C CA . GLN B 1 33 ? -1.217 -16.406 16.547 1 75.5 33 GLN B CA 1
ATOM 2258 C C . GLN B 1 33 ? -1.356 -16.844 15.094 1 75.5 33 GLN B C 1
ATOM 2260 O O . GLN B 1 33 ? -2.182 -17.688 14.766 1 75.5 33 GLN B O 1
ATOM 2265 N N . PRO B 1 34 ? -0.529 -16.172 14.266 1 71.69 34 PRO B N 1
ATOM 2266 C CA . PRO B 1 34 ? -0.542 -16.625 12.867 1 71.69 34 PRO B CA 1
ATOM 2267 C C . PRO B 1 34 ? -0.385 -18.125 12.734 1 71.69 34 PRO B C 1
ATOM 2269 O O . PRO B 1 34 ? 0.412 -18.734 13.453 1 71.69 34 PRO B O 1
ATOM 2272 N N . ASN B 1 35 ? -1.306 -18.734 11.93 1 75.06 35 ASN B N 1
ATOM 2273 C CA . ASN B 1 35 ? -1.334 -20.141 11.555 1 75.06 35 ASN B CA 1
ATOM 2274 C C . ASN B 1 35 ? -1.985 -21 12.633 1 75.06 35 ASN B C 1
ATOM 2276 O O . ASN B 1 35 ? -2.004 -22.219 12.531 1 75.06 35 ASN B O 1
ATOM 2280 N N . ASP B 1 36 ? -2.469 -20.344 13.656 1 82.56 36 ASP B N 1
ATOM 2281 C CA . ASP B 1 36 ? -3.326 -21.094 14.562 1 82.56 36 ASP B CA 1
ATOM 2282 C C . ASP B 1 36 ? -4.59 -21.578 13.859 1 82.56 36 ASP B C 1
ATOM 2284 O O . ASP B 1 36 ? -5.172 -20.859 13.055 1 82.56 36 ASP B O 1
ATOM 2288 N N . LYS B 1 37 ? -5.008 -22.781 14.148 1 87.56 37 LYS B N 1
ATOM 2289 C CA . LYS B 1 37 ? -6.234 -23.328 13.578 1 87.56 37 LYS B CA 1
ATOM 2290 C C . LYS B 1 37 ? -7.469 -22.797 14.289 1 87.56 37 LYS B C 1
ATOM 2292 O O . LYS B 1 37 ? -7.516 -22.766 15.523 1 87.56 37 LYS B O 1
ATOM 2297 N N . LEU B 1 38 ? -8.398 -22.312 13.539 1 89.75 38 LEU B N 1
ATOM 2298 C CA . LEU B 1 38 ? -9.672 -21.891 14.109 1 89.75 38 LEU B CA 1
ATOM 2299 C C . LEU B 1 38 ? -10.578 -23.109 14.359 1 89.75 38 LEU B C 1
ATOM 2301 O O . LEU B 1 38 ? -10.453 -24.125 13.68 1 89.75 38 LEU B O 1
ATOM 2305 N N . PRO B 1 39 ? -11.492 -22.938 15.328 1 90 39 PRO B N 1
ATOM 2306 C CA . PRO B 1 39 ? -12.508 -23.984 15.477 1 90 39 PRO B CA 1
ATOM 2307 C C . PRO B 1 39 ? -13.32 -24.203 14.203 1 90 39 PRO B C 1
ATOM 2309 O O . PRO B 1 39 ? -13.414 -23.312 13.359 1 90 39 PRO B O 1
ATOM 2312 N N . SER B 1 40 ? -13.836 -25.375 14.023 1 89.5 40 SER B N 1
ATOM 2313 C CA . SER B 1 40 ? -14.648 -25.703 12.859 1 89.5 40 SER B CA 1
ATOM 2314 C C . SER B 1 40 ? -15.906 -24.844 12.797 1 89.5 40 SER B C 1
ATOM 2316 O O . SER B 1 40 ? -16.297 -24.234 13.797 1 89.5 40 SER B O 1
ATOM 2318 N N . GLU B 1 41 ? -16.438 -24.766 11.562 1 90.12 41 GLU B N 1
ATOM 2319 C CA . GLU B 1 41 ? -17.672 -24.031 11.398 1 90.12 41 GLU B CA 1
ATOM 2320 C C . GLU B 1 41 ? -18.75 -24.531 12.367 1 90.12 41 GLU B C 1
ATOM 2322 O O . GLU B 1 41 ? -19.5 -23.734 12.938 1 90.12 41 GLU B O 1
ATOM 2327 N N . ARG B 1 42 ? -18.797 -25.844 12.539 1 90.5 42 ARG B N 1
ATOM 2328 C CA . ARG B 1 42 ? -19.75 -26.438 13.461 1 90.5 42 ARG B CA 1
ATOM 2329 C C . ARG B 1 42 ? -19.5 -25.984 14.891 1 90.5 42 ARG B C 1
ATOM 2331 O O . ARG B 1 42 ? -20.422 -25.578 15.602 1 90.5 42 ARG B O 1
ATOM 2338 N N . ASP B 1 43 ? -18.234 -26.031 15.336 1 91.88 43 ASP B N 1
ATOM 2339 C CA . ASP B 1 43 ? -17.859 -25.609 16.688 1 91.88 43 ASP B CA 1
ATOM 2340 C C . ASP B 1 43 ? -18.203 -24.141 16.906 1 91.88 43 ASP B C 1
ATOM 2342 O O . ASP B 1 43 ? -18.719 -23.781 17.969 1 91.88 43 ASP B O 1
ATOM 2346 N N . LEU B 1 44 ? -17.891 -23.328 15.969 1 91.75 44 LEU B N 1
ATOM 2347 C CA . LEU B 1 44 ? -18.156 -21.906 16.078 1 91.75 44 LEU B CA 1
ATOM 2348 C C . LEU B 1 44 ? -19.656 -21.641 16.172 1 91.75 44 LEU B C 1
ATOM 2350 O O . LEU B 1 44 ? -20.109 -20.766 16.922 1 91.75 44 LEU B O 1
ATOM 2354 N N . SER B 1 45 ? -20.375 -22.375 15.328 1 91.31 45 SER B N 1
ATOM 2355 C CA . SER B 1 45 ? -21.844 -22.266 15.367 1 91.31 45 SER B CA 1
ATOM 2356 C C . SER B 1 45 ? -22.375 -22.578 16.766 1 91.31 45 SER B C 1
ATOM 2358 O O . SER B 1 45 ? -23.219 -21.859 17.281 1 91.31 45 SER B O 1
ATOM 2360 N N . GLU B 1 46 ? -21.922 -23.594 17.344 1 89.38 46 GLU B N 1
ATOM 2361 C CA . GLU B 1 46 ? -22.344 -24 18.688 1 89.38 46 GLU B CA 1
ATOM 2362 C C . GLU B 1 46 ? -21.891 -22.984 19.734 1 89.38 46 GLU B C 1
ATOM 2364 O O . GLU B 1 46 ? -22.672 -22.609 20.609 1 89.38 46 GLU B O 1
ATOM 2369 N N . LEU B 1 47 ? -20.672 -22.562 19.609 1 88.44 47 LEU B N 1
ATOM 2370 C CA . LEU B 1 47 ? -20.062 -21.672 20.594 1 88.44 47 LEU B CA 1
ATOM 2371 C C . LEU B 1 47 ? -20.766 -20.328 20.625 1 88.44 47 LEU B C 1
ATOM 2373 O O . LEU B 1 47 ? -20.969 -19.75 21.688 1 88.44 47 LEU B O 1
ATOM 2377 N N . TYR B 1 48 ? -21.094 -19.844 19.484 1 87.62 48 TYR B N 1
ATOM 2378 C CA . TYR B 1 48 ? -21.641 -18.484 19.406 1 87.62 48 TYR B CA 1
ATOM 2379 C C . TYR B 1 48 ? -23.156 -18.531 19.219 1 87.62 48 TYR B C 1
ATOM 2381 O O . TYR B 1 48 ? -23.797 -17.484 19.078 1 87.62 48 TYR B O 1
ATOM 2389 N N . HIS B 1 49 ? -23.734 -19.672 19.109 1 88.19 49 HIS B N 1
ATOM 2390 C CA . HIS B 1 49 ? -25.172 -19.891 19 1 88.19 49 HIS B CA 1
ATOM 2391 C C . HIS B 1 49 ? -25.75 -19.172 17.797 1 88.19 49 HIS B C 1
ATOM 2393 O O . HIS B 1 49 ? -26.75 -18.438 17.906 1 88.19 49 HIS B O 1
ATOM 2399 N N . VAL B 1 50 ? -25.062 -19.375 16.672 1 89.62 50 VAL B N 1
ATOM 2400 C CA . VAL B 1 50 ? -25.531 -18.859 15.383 1 89.62 50 VAL B CA 1
ATOM 2401 C C . VAL B 1 50 ? -25.547 -19.969 14.344 1 89.62 50 VAL B C 1
ATOM 2403 O O . VAL B 1 50 ? -24.969 -21.047 14.562 1 89.62 50 VAL B O 1
ATOM 2406 N N . SER B 1 51 ? -26.297 -19.75 13.266 1 91 51 SER B N 1
ATOM 2407 C CA . SER B 1 51 ? -26.375 -20.766 12.219 1 91 51 SER B CA 1
ATOM 2408 C C . SER B 1 51 ? -25.031 -20.969 11.531 1 91 51 SER B C 1
ATOM 2410 O O . SER B 1 51 ? -24.156 -20.094 11.586 1 91 51 SER B O 1
ATOM 2412 N N . ARG B 1 52 ? -24.891 -22.109 10.938 1 90.12 52 ARG B N 1
ATOM 2413 C CA . ARG B 1 52 ? -23.688 -22.391 10.172 1 90.12 52 ARG B CA 1
ATOM 2414 C C . ARG B 1 52 ? -23.531 -21.422 9.016 1 90.12 52 ARG B C 1
ATOM 2416 O O . ARG B 1 52 ? -22.422 -21.047 8.648 1 90.12 52 ARG B O 1
ATOM 2423 N N . ASN B 1 53 ? -24.656 -20.984 8.539 1 88.81 53 ASN B N 1
ATOM 2424 C CA . ASN B 1 53 ? -24.609 -20.031 7.441 1 88.81 53 ASN B CA 1
ATOM 2425 C C . ASN B 1 53 ? -24.062 -18.688 7.902 1 88.81 53 ASN B C 1
ATOM 2427 O O . ASN B 1 53 ? -23.281 -18.047 7.184 1 88.81 53 ASN B O 1
ATOM 2431 N N . THR B 1 54 ? -24.453 -18.328 9.031 1 86.69 54 THR B N 1
ATOM 2432 C CA . THR B 1 54 ? -23.938 -17.094 9.625 1 86.69 54 THR B CA 1
ATOM 2433 C C . THR B 1 54 ? -22.438 -17.203 9.867 1 86.69 54 THR B C 1
ATOM 2435 O O . THR B 1 54 ? -21.688 -16.266 9.578 1 86.69 54 THR B O 1
ATOM 2438 N N . VAL B 1 55 ? -22.016 -18.359 10.383 1 90.69 55 VAL B N 1
ATOM 2439 C CA . VAL B 1 55 ? -20.594 -18.594 10.641 1 90.69 55 VAL B CA 1
ATOM 2440 C C . VAL B 1 55 ? -19.812 -18.531 9.328 1 90.69 55 VAL B C 1
ATOM 2442 O O . VAL B 1 55 ? -18.781 -17.875 9.242 1 90.69 55 VAL B O 1
ATOM 2445 N N . ARG B 1 56 ? -20.422 -19.203 8.344 1 86.81 56 ARG B N 1
ATOM 2446 C CA . ARG B 1 56 ? -19.75 -19.25 7.047 1 86.81 56 ARG B CA 1
ATOM 2447 C C . ARG B 1 56 ? -19.609 -17.844 6.461 1 86.81 56 ARG B C 1
ATOM 2449 O O . ARG B 1 56 ? -18.562 -17.484 5.938 1 86.81 56 ARG B O 1
ATOM 2456 N N . SER B 1 57 ? -20.625 -17.094 6.566 1 84.75 57 SER B N 1
ATOM 2457 C CA . SER B 1 57 ? -20.594 -15.719 6.078 1 84.75 57 SER B CA 1
ATOM 2458 C C . SER B 1 57 ? -19.562 -14.891 6.836 1 84.75 57 SER B C 1
ATOM 2460 O O . SER B 1 57 ? -18.812 -14.109 6.23 1 84.75 57 SER B O 1
ATOM 2462 N N . ALA B 1 58 ? -19.562 -15.078 8.078 1 87.62 58 ALA B N 1
ATOM 2463 C CA . ALA B 1 58 ? -18.609 -14.344 8.914 1 87.62 58 ALA B CA 1
ATOM 2464 C C . ALA B 1 58 ? -17.172 -14.734 8.57 1 87.62 58 ALA B C 1
ATOM 2466 O O . ALA B 1 58 ? -16.297 -13.867 8.445 1 87.62 58 ALA B O 1
ATOM 2467 N N . LEU B 1 59 ? -16.969 -16.047 8.43 1 87 59 LEU B N 1
ATOM 2468 C CA . LEU B 1 59 ? -15.625 -16.516 8.109 1 87 59 LEU B CA 1
ATOM 2469 C C . LEU B 1 59 ? -15.195 -16.047 6.727 1 87 59 LEU B C 1
ATOM 2471 O O . LEU B 1 59 ? -14.023 -15.711 6.516 1 87 59 LEU B O 1
ATOM 2475 N N . ASN B 1 60 ? -16.172 -16.016 5.844 1 81.5 60 ASN B N 1
ATOM 2476 C CA . ASN B 1 60 ? -15.859 -15.5 4.512 1 81.5 60 ASN B CA 1
ATOM 2477 C C . ASN B 1 60 ? -15.438 -14.039 4.562 1 81.5 60 ASN B C 1
ATOM 2479 O O . ASN B 1 60 ? -14.492 -13.633 3.875 1 81.5 60 ASN B O 1
ATOM 2483 N N . GLU B 1 61 ? -16.172 -13.312 5.309 1 77.44 61 GLU B N 1
ATOM 2484 C CA . GLU B 1 61 ? -15.805 -11.906 5.477 1 77.44 61 GLU B CA 1
ATOM 2485 C C . GLU B 1 61 ? -14.406 -11.766 6.07 1 77.44 61 GLU B C 1
ATOM 2487 O O . GLU B 1 61 ? -13.617 -10.938 5.617 1 77.44 61 GLU B O 1
ATOM 2492 N N . LEU B 1 62 ? -14.094 -12.516 7.09 1 79.88 62 LEU B N 1
ATOM 2493 C CA . LEU B 1 62 ? -12.773 -12.477 7.719 1 79.88 62 LEU B CA 1
ATOM 2494 C C . LEU B 1 62 ? -11.688 -12.883 6.73 1 79.88 62 LEU B C 1
ATOM 2496 O O . LEU B 1 62 ? -10.586 -12.344 6.762 1 79.88 62 LEU B O 1
ATOM 2500 N N . PHE B 1 63 ? -12.07 -13.859 5.906 1 78.12 63 PHE B N 1
ATOM 2501 C CA . PHE B 1 63 ? -11.156 -14.289 4.855 1 78.12 63 PHE B CA 1
ATOM 2502 C C . PHE B 1 63 ? -10.875 -13.148 3.883 1 78.12 63 PHE B C 1
ATOM 2504 O O . PHE B 1 63 ? -9.711 -12.836 3.602 1 78.12 63 PHE B O 1
ATOM 2511 N N . LEU B 1 64 ? -11.953 -12.516 3.492 1 67 64 LEU B N 1
ATOM 2512 C CA . LEU B 1 64 ? -11.82 -11.43 2.529 1 67 64 LEU B CA 1
ATOM 2513 C C . LEU B 1 64 ? -11.016 -10.273 3.117 1 67 64 LEU B C 1
ATOM 2515 O O . LEU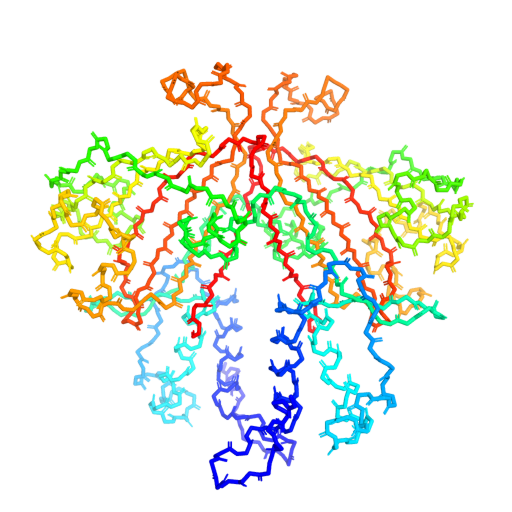 B 1 64 ? -10.297 -9.578 2.395 1 67 64 LEU B O 1
ATOM 2519 N N . ARG B 1 65 ? -11.07 -10.219 4.422 1 66.12 65 ARG B N 1
ATOM 2520 C CA . ARG B 1 65 ? -10.367 -9.125 5.094 1 66.12 65 ARG B CA 1
ATOM 2521 C C . ARG B 1 65 ? -8.938 -9.523 5.445 1 66.12 65 ARG B C 1
ATOM 2523 O O . ARG B 1 65 ? -8.188 -8.727 6.004 1 66.12 65 ARG B O 1
ATOM 2530 N N . GLY B 1 66 ? -8.633 -10.812 5.223 1 69 66 GLY B N 1
ATOM 2531 C CA . GLY B 1 66 ? -7.254 -11.25 5.367 1 69 66 GLY B CA 1
ATOM 2532 C C . GLY B 1 66 ? -6.926 -11.75 6.762 1 69 66 GLY B C 1
ATOM 2533 O O . GLY B 1 66 ? -5.754 -11.906 7.113 1 69 66 GLY B O 1
ATOM 2534 N N . PHE B 1 67 ? -7.855 -11.906 7.574 1 73.12 67 PHE B N 1
ATOM 2535 C CA . PHE B 1 67 ? -7.617 -12.32 8.953 1 73.12 67 PHE B CA 1
ATOM 2536 C C . PHE B 1 67 ? -7.379 -13.82 9.031 1 73.12 67 PHE B C 1
ATOM 2538 O O . PHE B 1 67 ? -6.703 -14.305 9.945 1 73.12 67 PHE B O 1
ATOM 2545 N N . ILE B 1 68 ? -7.996 -14.508 8.055 1 79 68 ILE B N 1
ATOM 2546 C CA . ILE B 1 68 ? -7.879 -15.961 8.102 1 79 68 ILE B CA 1
ATOM 2547 C C . ILE B 1 68 ? -7.609 -16.5 6.703 1 79 68 ILE B C 1
ATOM 2549 O O . ILE B 1 68 ? -7.754 -15.781 5.711 1 79 68 ILE B O 1
ATOM 2553 N N . TYR B 1 69 ? -7.098 -17.766 6.613 1 74.75 69 TYR B N 1
ATOM 2554 C CA . TYR B 1 69 ? -6.977 -18.484 5.352 1 74.75 69 TYR B CA 1
ATOM 2555 C C . TYR B 1 69 ? -7.48 -19.922 5.492 1 74.75 69 TYR B C 1
ATOM 2557 O O . TYR B 1 69 ? -7.598 -20.438 6.609 1 74.75 69 TYR B O 1
ATOM 2565 N N . ARG B 1 70 ? -7.887 -20.391 4.328 1 74.5 70 ARG B N 1
ATOM 2566 C CA . ARG B 1 70 ? -8.43 -21.75 4.297 1 74.5 70 ARG B CA 1
ATOM 2567 C C . ARG B 1 70 ? -7.461 -22.703 3.611 1 74.5 70 ARG B C 1
ATOM 2569 O O . ARG B 1 70 ? -6.82 -22.344 2.621 1 74.5 70 ARG B O 1
ATOM 2576 N N . SER B 1 71 ? -7.25 -23.828 4.281 1 65.38 71 SER B N 1
ATOM 2577 C CA . SER B 1 71 ? -6.469 -24.922 3.697 1 65.38 71 SER B CA 1
ATOM 2578 C C . SER B 1 71 ? -7.332 -26.156 3.455 1 65.38 71 SER B C 1
ATOM 2580 O O . SER B 1 71 ? -7.922 -26.688 4.391 1 65.38 71 SER B O 1
ATOM 2582 N N . THR B 1 72 ? -7.469 -26.438 2.121 1 61.81 72 THR B N 1
ATOM 2583 C CA . THR B 1 72 ? -8.336 -27.547 1.746 1 61.81 72 THR B CA 1
ATOM 2584 C C . THR B 1 72 ? -7.996 -28.797 2.557 1 61.81 72 THR B C 1
ATOM 2586 O O . THR B 1 72 ? -6.84 -29.219 2.598 1 61.81 72 THR B O 1
ATOM 2589 N N . GLY B 1 73 ? -8.992 -29.281 3.084 1 64.25 73 GLY B N 1
ATOM 2590 C CA . GLY B 1 73 ? -8.867 -30.531 3.824 1 64.25 73 GLY B CA 1
ATOM 2591 C C . GLY B 1 73 ? -8.227 -30.344 5.188 1 64.25 73 GLY B C 1
ATOM 2592 O O . GLY B 1 73 ? -8.195 -31.281 5.988 1 64.25 73 GLY B O 1
ATOM 2593 N N . LYS B 1 74 ? -7.66 -29.219 5.52 1 70.5 74 LYS B N 1
ATOM 2594 C CA . LYS B 1 74 ? -6.945 -29.031 6.777 1 70.5 74 LYS B CA 1
ATOM 2595 C C . LYS B 1 74 ? -7.707 -28.094 7.707 1 70.5 74 LYS B C 1
ATOM 2597 O O . LYS B 1 74 ? -7.633 -28.219 8.93 1 70.5 74 LYS B O 1
ATOM 2602 N N . GLY B 1 75 ? -8.5 -27.172 7.145 1 79.5 75 GLY B N 1
ATOM 2603 C CA . GLY B 1 75 ? -9.297 -26.281 7.98 1 79.5 75 GLY B CA 1
ATOM 2604 C C . GLY B 1 75 ? -9.016 -24.812 7.73 1 79.5 75 GLY B C 1
ATOM 2605 O O . GLY B 1 75 ? -8.555 -24.438 6.652 1 79.5 75 GLY B O 1
ATOM 2606 N N . THR B 1 76 ? -9.461 -23.953 8.672 1 84.75 76 THR B N 1
ATOM 2607 C CA . THR B 1 76 ? -9.32 -22.5 8.625 1 84.75 76 THR B CA 1
ATOM 2608 C C . THR B 1 76 ? -8.289 -22.031 9.641 1 84.75 76 THR B C 1
ATOM 2610 O O . THR B 1 76 ? -8.297 -22.469 10.789 1 84.75 76 THR B O 1
ATOM 2613 N N . PHE B 1 77 ? -7.379 -21.172 9.195 1 83.44 77 PHE B N 1
ATOM 2614 C CA . PHE B 1 77 ? -6.25 -20.766 10.023 1 83.44 77 PHE B CA 1
ATOM 2615 C C . PHE B 1 77 ? -6.156 -19.25 10.086 1 83.44 77 PHE B C 1
ATOM 2617 O O . PHE B 1 77 ? -6.637 -18.547 9.195 1 83.44 77 PHE B O 1
ATOM 2624 N N . VAL B 1 78 ? -5.523 -18.828 11.203 1 81.12 78 VAL B N 1
ATOM 2625 C CA . VAL B 1 78 ? -5.215 -17.406 11.32 1 81.12 78 VAL B CA 1
ATOM 2626 C C . VAL B 1 78 ? -4.133 -17.016 10.312 1 81.12 78 VAL B C 1
ATOM 2628 O O . VAL B 1 78 ? -3.115 -17.703 10.195 1 81.12 78 VAL B O 1
ATOM 2631 N N . ALA B 1 79 ? -4.426 -16.094 9.484 1 69.56 79 ALA B N 1
ATOM 2632 C CA . ALA B 1 79 ? -3.5 -15.656 8.445 1 69.56 79 ALA B CA 1
ATOM 2633 C C . ALA B 1 79 ? -2.26 -15.008 9.055 1 69.56 79 ALA B C 1
ATOM 2635 O O . ALA B 1 79 ? -2.338 -14.367 10.102 1 69.56 79 ALA B O 1
ATOM 2636 N N . GLU B 1 80 ? -1.067 -15.484 8.633 1 56.03 80 GLU B N 1
ATOM 2637 C CA . GLU B 1 80 ? 0.159 -14.781 9 1 56.03 80 GLU B CA 1
ATOM 2638 C C . GLU B 1 80 ? 0.156 -13.352 8.461 1 56.03 80 GLU B C 1
ATOM 2640 O O . GLU B 1 80 ? -0.103 -13.133 7.277 1 56.03 80 GLU B O 1
ATOM 2645 N N . ARG B 1 81 ? -0.302 -12.57 9.234 1 48.22 81 ARG B N 1
ATOM 2646 C CA . ARG B 1 81 ? -0.016 -11.227 8.734 1 48.22 81 ARG B CA 1
ATOM 2647 C C . ARG B 1 81 ? 1.478 -11.039 8.492 1 48.22 81 ARG B C 1
ATOM 2649 O O . ARG B 1 81 ? 2.301 -11.398 9.336 1 48.22 81 ARG B O 1
ATOM 2656 N N . PHE B 1 82 ? 1.925 -11.484 7.379 1 41.41 82 PHE B N 1
ATOM 2657 C CA . PHE B 1 82 ? 3.266 -11.789 6.895 1 41.41 82 PHE B CA 1
ATOM 2658 C C . PHE B 1 82 ? 4.324 -11.117 7.762 1 41.41 82 PHE B C 1
ATOM 2660 O O . PHE B 1 82 ? 5.203 -11.789 8.305 1 41.41 82 PHE B O 1
ATOM 2667 N N . ASP B 1 83 ? 5.16 -10.109 7.145 1 43.31 83 ASP B N 1
ATOM 2668 C CA . ASP B 1 83 ? 6.559 -9.852 7.465 1 43.31 83 ASP B CA 1
ATOM 2669 C C . ASP B 1 83 ? 6.699 -9.18 8.828 1 43.31 83 ASP B C 1
ATOM 2671 O O . ASP B 1 83 ? 5.809 -8.445 9.258 1 43.31 83 ASP B O 1
ATOM 2675 N N . GLU B 1 84 ? 7.539 -9.93 9.562 1 44.91 84 GLU B N 1
ATOM 2676 C CA . GLU B 1 84 ? 8.078 -9.375 10.805 1 44.91 84 GLU B CA 1
ATOM 2677 C C . GLU B 1 84 ? 8.266 -7.867 10.695 1 44.91 84 GLU B C 1
ATOM 2679 O O . GLU B 1 84 ? 8.516 -7.195 11.703 1 44.91 84 GLU B O 1
ATOM 2684 N N . ARG B 1 85 ? 8.305 -7.508 9.43 1 46.59 85 ARG B N 1
ATOM 2685 C CA . ARG B 1 85 ? 8.555 -6.074 9.328 1 46.59 85 ARG B CA 1
ATOM 2686 C C . ARG B 1 85 ? 7.305 -5.27 9.664 1 46.59 85 ARG B C 1
ATOM 2688 O O . ARG B 1 85 ? 6.191 -5.789 9.594 1 46.59 85 ARG B O 1
ATOM 2695 N N . THR B 1 86 ? 7.484 -4.156 10.344 1 44.62 86 THR B N 1
ATOM 2696 C CA . THR B 1 86 ? 6.402 -3.287 10.797 1 44.62 86 THR B CA 1
ATOM 2697 C C . THR B 1 86 ? 5.488 -2.906 9.641 1 44.62 86 THR B C 1
ATOM 2699 O O . THR B 1 86 ? 5.961 -2.414 8.609 1 44.62 86 THR B O 1
ATOM 2702 N N . ASP B 1 87 ? 4.305 -3.242 9.641 1 48 87 ASP B N 1
ATOM 2703 C CA . ASP B 1 87 ? 3.281 -2.848 8.68 1 48 87 ASP B CA 1
ATOM 2704 C C . ASP B 1 87 ? 2.91 -1.377 8.844 1 48 87 ASP B C 1
ATOM 2706 O O . ASP B 1 87 ? 2.283 -0.997 9.836 1 48 87 ASP B O 1
ATOM 2710 N N . VAL B 1 88 ? 3.447 -0.545 8.031 1 49.44 88 VAL B N 1
ATOM 2711 C CA . VAL B 1 88 ? 3.189 0.887 8.148 1 49.44 88 VAL B CA 1
ATOM 2712 C C . VAL B 1 88 ? 1.719 1.173 7.859 1 49.44 88 VAL B C 1
ATOM 2714 O O . VAL B 1 88 ? 1.19 2.213 8.258 1 49.44 88 VAL B O 1
ATOM 2717 N N . SER B 1 89 ? 1.012 0.197 7.188 1 49.75 89 SER B N 1
ATOM 2718 C CA . SER B 1 89 ? -0.346 0.479 6.738 1 49.75 89 SER B CA 1
ATOM 2719 C C . SER B 1 89 ? -1.346 0.362 7.883 1 49.75 89 SER B C 1
ATOM 2721 O O . SER B 1 89 ? -2.463 0.875 7.797 1 49.75 89 SER B O 1
ATOM 2723 N N . GLY B 1 90 ? -1.033 -0.32 8.969 1 49.03 90 GLY B N 1
ATOM 2724 C CA . GLY B 1 90 ? -2.039 -0.682 9.953 1 49.03 90 GLY B CA 1
ATOM 2725 C C . GLY B 1 90 ? -2.521 0.499 10.773 1 49.03 90 GLY B C 1
ATOM 2726 O O . GLY B 1 90 ? -3.629 0.476 11.312 1 49.03 90 GLY B O 1
ATOM 2727 N N . SER B 1 91 ? -1.613 1.344 11.094 1 54 91 SER B N 1
ATOM 2728 C CA . SER B 1 91 ? -2.021 2.527 11.844 1 54 91 SER B CA 1
ATOM 2729 C C . SER B 1 91 ? -1.372 3.787 11.281 1 54 91 SER B C 1
ATOM 2731 O O . SER B 1 91 ? -0.221 3.756 10.844 1 54 91 SER B O 1
ATOM 2733 N N . TYR B 1 92 ? -2.219 4.688 11.102 1 61.09 92 TYR B N 1
ATOM 2734 C CA . TYR B 1 92 ? -1.673 5.969 10.656 1 61.09 92 TYR B CA 1
ATOM 2735 C C . TYR B 1 92 ? -0.783 6.582 11.734 1 61.09 92 TYR B C 1
ATOM 2737 O O . TYR B 1 92 ? -0.136 7.605 11.508 1 61.09 92 TYR B O 1
ATOM 2745 N N . SER B 1 93 ? -0.69 5.785 12.859 1 72.75 93 SER B N 1
ATOM 2746 C CA . SER B 1 93 ? 0.182 6.273 13.922 1 72.75 93 SER B CA 1
ATOM 2747 C C . SER B 1 93 ? 1.418 5.395 14.078 1 72.75 93 SER B C 1
ATOM 2749 O O . SER B 1 93 ? 1.307 4.215 14.414 1 72.75 93 SER B O 1
ATOM 2751 N N . PHE B 1 94 ? 2.566 5.898 13.875 1 79.62 94 PHE B N 1
ATOM 2752 C CA . PHE B 1 94 ? 3.836 5.207 14.07 1 79.62 94 PHE B CA 1
ATOM 2753 C C . PHE B 1 94 ? 3.939 4.641 15.477 1 79.62 94 PHE B C 1
ATOM 2755 O O . PHE B 1 94 ? 4.281 3.471 15.656 1 79.62 94 PHE B O 1
ATOM 2762 N N . THR B 1 95 ? 3.582 5.535 16.484 1 78.44 95 THR B N 1
ATOM 2763 C CA . THR B 1 95 ? 3.719 5.156 17.891 1 78.44 95 THR B CA 1
ATOM 2764 C C . THR B 1 95 ? 2.805 3.979 18.219 1 78.44 95 THR B C 1
ATOM 2766 O O . THR B 1 95 ? 3.25 2.984 18.797 1 78.44 95 THR B O 1
ATOM 2769 N N . LYS B 1 96 ? 1.624 4.102 17.859 1 75.62 96 LYS B N 1
ATOM 2770 C CA . LYS B 1 96 ? 0.663 3.035 18.125 1 75.62 96 LYS B CA 1
ATOM 2771 C C . LYS B 1 96 ? 1.065 1.74 17.422 1 75.62 96 LYS B C 1
ATOM 2773 O O . LYS B 1 96 ? 0.947 0.656 18 1 75.62 96 LYS B O 1
ATOM 2778 N N . GLN B 1 97 ? 1.518 1.902 16.312 1 74.88 97 GLN B N 1
ATOM 2779 C CA . GLN B 1 97 ? 1.933 0.738 15.539 1 74.88 97 GLN B CA 1
ATOM 2780 C C . GLN B 1 97 ? 3.123 0.039 16.188 1 74.88 97 GLN B C 1
ATOM 2782 O O . GLN B 1 97 ? 3.135 -1.187 16.312 1 74.88 97 GLN B O 1
ATOM 2787 N N . MET B 1 98 ? 4.141 0.785 16.609 1 80.38 98 MET B N 1
ATOM 2788 C CA . MET B 1 98 ? 5.328 0.207 17.234 1 80.38 98 MET B CA 1
ATOM 2789 C C . MET B 1 98 ? 4.969 -0.478 18.547 1 80.38 98 MET B C 1
ATOM 2791 O O . MET B 1 98 ? 5.449 -1.577 18.844 1 80.38 98 MET B O 1
ATOM 2795 N N . LEU B 1 99 ? 4.098 0.198 19.297 1 78.06 99 LEU B N 1
ATOM 2796 C CA . LEU B 1 99 ? 3.66 -0.386 20.562 1 78.06 99 LEU B CA 1
ATOM 2797 C C . LEU B 1 99 ? 2.908 -1.69 20.328 1 78.06 99 LEU B C 1
ATOM 2799 O O . LEU B 1 99 ? 3.104 -2.666 21.047 1 78.06 99 LEU B O 1
ATOM 2803 N N . ALA B 1 100 ? 2.119 -1.709 19.312 1 70.88 100 ALA B N 1
ATOM 2804 C CA . ALA B 1 100 ? 1.367 -2.912 18.969 1 70.88 100 ALA B CA 1
ATOM 2805 C C . ALA B 1 100 ? 2.305 -4.062 18.609 1 70.88 100 ALA B C 1
ATOM 2807 O O . ALA B 1 100 ? 1.967 -5.23 18.812 1 70.88 100 ALA B O 1
ATOM 2808 N N . MET B 1 101 ? 3.471 -3.705 18.203 1 72.75 101 MET B N 1
ATOM 2809 C CA . MET B 1 101 ? 4.477 -4.699 17.844 1 72.75 101 MET B CA 1
ATOM 2810 C C . MET B 1 101 ? 5.445 -4.945 18.984 1 72.75 101 MET B C 1
ATOM 2812 O O . MET B 1 101 ? 6.504 -5.547 18.797 1 72.75 101 MET B O 1
ATOM 2816 N N . ASN B 1 102 ? 5.121 -4.406 20.172 1 76.56 102 ASN B N 1
ATOM 2817 C CA . ASN B 1 102 ? 5.898 -4.57 21.391 1 76.56 102 ASN B CA 1
ATOM 2818 C C . ASN B 1 102 ? 7.289 -3.953 21.266 1 76.56 102 ASN B C 1
ATOM 2820 O O . ASN B 1 102 ? 8.273 -4.516 21.75 1 76.56 102 ASN B O 1
ATOM 2824 N N . ARG B 1 103 ? 7.32 -2.941 20.547 1 81.75 103 ARG B N 1
ATOM 2825 C CA . ARG B 1 103 ? 8.547 -2.156 20.438 1 81.75 103 ARG B CA 1
ATOM 2826 C C . ARG B 1 103 ? 8.453 -0.885 21.266 1 81.75 103 ARG B C 1
ATOM 2828 O O . ARG B 1 103 ? 7.418 -0.604 21.875 1 81.75 103 ARG B O 1
ATOM 2835 N N . GLN B 1 104 ? 9.586 -0.187 21.438 1 88.88 104 GLN B N 1
ATOM 2836 C CA . GLN B 1 104 ? 9.648 1.036 22.234 1 88.88 104 GLN B CA 1
ATOM 2837 C C . GLN B 1 104 ? 9.852 2.258 21.344 1 88.88 104 GLN B C 1
ATOM 2839 O O . GLN B 1 104 ? 10.984 2.613 21.016 1 88.88 104 GLN B O 1
ATOM 2844 N N . PRO B 1 105 ? 8.812 2.871 21.031 1 89.88 105 PRO B N 1
ATOM 2845 C CA . PRO B 1 105 ? 8.93 4.02 20.125 1 89.88 105 PRO B CA 1
ATOM 2846 C C . PRO B 1 105 ? 9.445 5.27 20.828 1 89.88 105 PRO B C 1
ATOM 2848 O O . PRO B 1 105 ? 9.117 5.508 22 1 89.88 105 PRO B O 1
ATOM 2851 N N . VAL B 1 106 ? 10.281 6.016 20.203 1 91.25 106 VAL B N 1
ATOM 2852 C CA . VAL B 1 106 ? 10.742 7.34 20.625 1 91.25 106 VAL B CA 1
ATOM 2853 C C . VAL B 1 106 ? 10.695 8.297 19.438 1 91.25 106 VAL B C 1
ATOM 2855 O O . VAL B 1 106 ? 11.062 7.93 18.312 1 91.25 106 VAL B O 1
ATOM 2858 N N . THR B 1 107 ? 10.18 9.438 19.656 1 93 107 THR B N 1
ATOM 2859 C CA . THR B 1 107 ? 10.18 10.477 18.641 1 93 107 THR B CA 1
ATOM 2860 C C . THR B 1 107 ? 11.133 11.609 19.031 1 93 107 THR B C 1
ATOM 2862 O O . THR B 1 107 ? 11.023 12.172 20.125 1 93 107 THR B O 1
ATOM 2865 N N . LYS B 1 108 ? 12.07 11.898 18.25 1 94.31 108 LYS B N 1
ATOM 2866 C CA . LYS B 1 108 ? 12.922 13.07 18.391 1 94.31 108 LYS B CA 1
ATOM 2867 C C . LYS B 1 108 ? 12.469 14.203 17.484 1 94.31 108 LYS B C 1
ATOM 2869 O O . LYS B 1 108 ? 12.555 14.094 16.25 1 94.31 108 LYS B O 1
ATOM 2874 N N . ILE B 1 109 ? 12.031 15.258 18.031 1 95.81 109 ILE B N 1
ATOM 2875 C CA . ILE B 1 109 ? 11.633 16.438 17.266 1 95.81 109 ILE B CA 1
ATOM 2876 C C . ILE B 1 109 ? 12.875 17.25 16.891 1 95.81 109 ILE B C 1
ATOM 2878 O O . ILE B 1 109 ? 13.562 17.781 17.781 1 95.81 109 ILE B O 1
ATOM 2882 N N . GLN B 1 110 ? 13.102 17.344 15.68 1 94 110 GLN B N 1
ATOM 2883 C CA . GLN B 1 110 ? 14.312 18.016 15.203 1 94 110 GLN B CA 1
ATOM 2884 C C . GLN B 1 110 ? 14.023 19.453 14.82 1 94 110 GLN B C 1
ATOM 2886 O O . GLN B 1 110 ? 14.93 20.297 14.812 1 94 110 GLN B O 1
ATOM 2891 N N . ARG B 1 111 ? 12.859 19.672 14.422 1 92.69 111 ARG B N 1
ATOM 2892 C CA . ARG B 1 111 ? 12.438 21 14 1 92.69 111 ARG B CA 1
ATOM 2893 C C . ARG B 1 111 ? 10.945 21.203 14.211 1 92.69 111 ARG B C 1
ATOM 2895 O O . ARG B 1 111 ? 10.148 20.297 13.945 1 92.69 111 ARG B O 1
ATOM 2902 N N . LEU B 1 112 ? 10.516 22.234 14.766 1 96.38 112 LEU B N 1
ATOM 2903 C CA . LEU B 1 112 ? 9.148 22.75 14.781 1 96.38 112 LEU B CA 1
ATOM 2904 C C . LEU B 1 112 ? 9.125 24.266 14.594 1 96.38 112 LEU B C 1
ATOM 2906 O O . LEU B 1 112 ? 9.562 25 15.477 1 96.38 112 LEU B O 1
ATOM 2910 N N . GLU B 1 113 ? 8.656 24.688 13.484 1 95.19 113 GLU B N 1
ATOM 2911 C CA . GLU B 1 113 ? 8.68 26.109 13.164 1 95.19 113 GLU B CA 1
ATOM 2912 C C . GLU B 1 113 ? 7.461 26.516 12.336 1 95.19 113 GLU B C 1
ATOM 2914 O O . GLU B 1 113 ? 6.934 25.703 11.57 1 95.19 113 GLU B O 1
ATOM 2919 N N . LYS B 1 114 ? 7.074 27.703 12.602 1 96.38 114 LYS B N 1
ATOM 2920 C CA . LYS B 1 114 ? 6.016 28.266 11.773 1 96.38 114 LYS B CA 1
ATOM 2921 C C . LYS B 1 114 ? 6.594 29 10.57 1 96.38 114 LYS B C 1
ATOM 2923 O O . LYS B 1 114 ? 7.457 29.875 10.719 1 96.38 114 LYS B O 1
ATOM 2928 N N . ILE B 1 115 ? 6.172 28.672 9.422 1 94.5 115 ILE B N 1
ATOM 2929 C CA . ILE B 1 115 ? 6.688 29.281 8.195 1 94.5 115 ILE B CA 1
ATOM 2930 C C . ILE B 1 115 ? 5.543 29.516 7.219 1 94.5 115 ILE B C 1
ATOM 2932 O O . ILE B 1 115 ? 4.422 29.047 7.438 1 94.5 115 ILE B O 1
ATOM 2936 N N . ALA B 1 116 ? 5.902 30.297 6.184 1 95.88 116 ALA B N 1
ATOM 2937 C CA . ALA B 1 116 ? 5.012 30.312 5.027 1 95.88 116 ALA B CA 1
ATOM 2938 C C . ALA B 1 116 ? 5.121 29.016 4.23 1 95.88 116 ALA B C 1
ATOM 2940 O O . ALA B 1 116 ? 6.223 28.531 3.982 1 95.88 116 ALA B O 1
ATOM 2941 N N . VAL B 1 117 ? 4.074 28.484 3.844 1 95.44 117 VAL B N 1
ATOM 2942 C CA . VAL B 1 117 ? 4.066 27.188 3.166 1 95.44 117 VAL B CA 1
ATOM 2943 C C . VAL B 1 117 ? 4.816 27.297 1.841 1 95.44 117 VAL B C 1
ATOM 2945 O O . VAL B 1 117 ? 4.59 28.234 1.065 1 95.44 117 VAL B O 1
ATOM 2948 N N . PRO B 1 118 ? 5.766 26.375 1.577 1 87.75 118 PRO B N 1
ATOM 2949 C CA . PRO B 1 118 ? 6.406 26.359 0.259 1 87.75 118 PRO B CA 1
ATOM 2950 C C . PRO B 1 118 ? 5.41 26.125 -0.876 1 87.75 118 PRO B C 1
ATOM 2952 O O . PRO B 1 118 ? 4.434 25.391 -0.709 1 87.75 118 PRO B O 1
ATOM 2955 N N . PRO B 1 119 ? 5.613 26.672 -2.033 1 84.94 119 PRO B N 1
ATOM 2956 C CA . PRO B 1 119 ? 4.645 26.625 -3.131 1 84.94 119 PRO B CA 1
ATOM 2957 C C . PRO B 1 119 ? 4.254 25.203 -3.514 1 84.94 119 PRO B C 1
ATOM 2959 O O . PRO B 1 119 ? 3.074 24.922 -3.736 1 84.94 119 PRO B O 1
ATOM 2962 N N . ASP B 1 120 ? 5.273 24.359 -3.633 1 79.94 120 ASP B N 1
ATOM 2963 C CA . ASP B 1 120 ? 4.992 22.984 -4.043 1 79.94 120 ASP B CA 1
ATOM 2964 C C . ASP B 1 120 ? 4.137 22.266 -3.004 1 79.94 120 ASP B C 1
ATOM 2966 O O . ASP B 1 120 ? 3.279 21.438 -3.354 1 79.94 120 ASP B O 1
ATOM 2970 N N . ILE B 1 121 ? 4.27 22.609 -1.763 1 89.44 121 ILE B N 1
ATOM 2971 C CA . ILE B 1 121 ? 3.512 21.984 -0.678 1 89.44 121 ILE B CA 1
ATOM 2972 C C . ILE B 1 121 ? 2.111 22.594 -0.62 1 89.44 121 ILE B C 1
ATOM 2974 O O . ILE B 1 121 ? 1.137 21.891 -0.328 1 89.44 121 ILE B O 1
ATOM 2978 N N . ALA B 1 122 ? 2.023 23.938 -0.855 1 89.69 122 ALA B N 1
ATOM 2979 C CA . ALA B 1 122 ? 0.73 24.609 -0.856 1 89.69 122 ALA B CA 1
ATOM 2980 C C . ALA B 1 122 ? -0.259 23.906 -1.78 1 89.69 122 ALA B C 1
ATOM 2982 O O . ALA B 1 122 ? -1.416 23.688 -1.413 1 89.69 122 ALA B O 1
ATOM 2983 N N . LYS B 1 123 ? 0.243 23.562 -2.936 1 81.38 123 LYS B N 1
ATOM 2984 C CA . LYS B 1 123 ? -0.584 22.859 -3.912 1 81.38 123 LYS B CA 1
ATOM 2985 C C . LYS B 1 123 ? -1.04 21.5 -3.373 1 81.38 123 LYS B C 1
ATOM 2987 O O . LYS B 1 123 ? -2.213 21.141 -3.492 1 81.38 123 LYS B O 1
ATOM 2992 N N . ARG B 1 124 ? -0.145 20.781 -2.711 1 82.75 124 ARG B N 1
ATOM 2993 C CA . ARG B 1 124 ? -0.433 19.453 -2.18 1 82.75 124 ARG B CA 1
ATOM 2994 C C . ARG B 1 124 ? -1.424 19.516 -1.022 1 82.75 124 ARG B C 1
ATOM 2996 O O . ARG B 1 124 ? -2.277 18.641 -0.871 1 82.75 124 ARG B O 1
ATOM 3003 N N . MET B 1 125 ? -1.364 20.578 -0.281 1 88.69 125 MET B N 1
ATOM 3004 C CA . MET B 1 125 ? -2.219 20.734 0.892 1 88.69 125 MET B CA 1
ATOM 3005 C C . MET B 1 125 ? -3.516 21.453 0.526 1 88.69 125 MET B C 1
ATOM 3007 O O . MET B 1 125 ? -4.43 21.547 1.349 1 88.69 125 MET B O 1
ATOM 3011 N N . ARG B 1 126 ? -3.494 21.969 -0.703 1 82.19 126 ARG B N 1
ATOM 3012 C CA . ARG B 1 126 ? -4.672 22.688 -1.188 1 82.19 126 ARG B CA 1
ATOM 3013 C C . ARG B 1 126 ? -4.945 23.938 -0.349 1 82.19 126 ARG B C 1
ATOM 3015 O O . ARG B 1 126 ? -6.078 24.156 0.076 1 82.19 126 ARG B O 1
ATOM 3022 N N . VAL B 1 127 ? -3.959 24.625 -0.08 1 87.44 127 VAL B N 1
ATOM 3023 C CA . VAL B 1 127 ? -4.062 25.906 0.627 1 87.44 127 VAL B CA 1
ATOM 3024 C C . VAL B 1 127 ? -3.484 27.016 -0.237 1 87.44 127 VAL B C 1
ATOM 3026 O O . VAL B 1 127 ? -2.787 26.766 -1.221 1 87.44 127 VAL B O 1
ATOM 3029 N N . ASP B 1 128 ? -3.809 28.219 0.116 1 89.94 128 ASP B N 1
ATOM 3030 C CA . ASP B 1 128 ? -3.295 29.375 -0.622 1 89.94 128 ASP B CA 1
ATOM 3031 C C . ASP B 1 128 ? -1.791 29.531 -0.414 1 89.94 128 ASP B C 1
ATOM 3033 O O . ASP B 1 128 ? -1.261 29.156 0.634 1 89.94 128 ASP B O 1
ATOM 3037 N N . PRO B 1 129 ? -1.229 30.062 -1.432 1 89.06 129 PRO B N 1
ATOM 3038 C CA . PRO B 1 129 ? 0.198 30.344 -1.264 1 89.06 129 PRO B CA 1
ATOM 3039 C C . PRO B 1 129 ? 0.49 31.203 -0.035 1 89.06 129 PRO B C 1
ATOM 3041 O O . PRO B 1 129 ? -0.315 32.062 0.327 1 89.06 129 PRO B O 1
ATOM 3044 N N . GLU B 1 130 ? 1.548 30.938 0.626 1 91.69 130 GLU B N 1
ATOM 3045 C CA . GLU B 1 130 ? 2.08 31.703 1.75 1 91.69 130 GLU B CA 1
ATOM 3046 C C . GLU B 1 130 ? 1.253 31.484 3.012 1 91.69 130 GLU B C 1
ATOM 3048 O O . GLU B 1 130 ? 1.474 32.125 4.031 1 91.69 130 GLU B O 1
ATOM 3053 N N . THR B 1 131 ? 0.294 30.594 2.965 1 94.31 131 THR B N 1
ATOM 3054 C CA . THR B 1 131 ? -0.435 30.219 4.172 1 94.31 131 THR B CA 1
ATOM 3055 C C . THR B 1 131 ? 0.529 29.766 5.27 1 94.31 131 THR B C 1
ATOM 3057 O O . THR B 1 131 ? 1.454 29 5.012 1 94.31 131 THR B O 1
ATOM 3060 N N . PRO B 1 132 ? 0.349 30.328 6.438 1 96.69 132 PRO B N 1
ATOM 3061 C CA . PRO B 1 132 ? 1.224 29.891 7.523 1 96.69 132 PRO B CA 1
ATOM 3062 C C . PRO B 1 132 ? 1.008 28.422 7.891 1 96.69 132 PRO B C 1
ATOM 3064 O O . PRO B 1 132 ? -0.133 27.984 8.047 1 96.69 132 PRO B O 1
ATOM 3067 N N . VAL B 1 133 ? 2.113 27.672 7.961 1 96.75 133 VAL B N 1
ATOM 3068 C CA . VAL B 1 133 ? 2.076 26.281 8.375 1 96.75 133 VAL B CA 1
ATOM 3069 C C . VAL B 1 133 ? 3.172 26.016 9.406 1 96.75 133 VAL B C 1
ATOM 3071 O O . VAL B 1 133 ? 4.156 26.766 9.484 1 96.75 133 VAL B O 1
ATOM 3074 N N . TYR B 1 134 ? 2.938 25.047 10.211 1 96.94 134 TYR B N 1
ATOM 3075 C CA . TYR B 1 134 ? 4.027 24.484 11.008 1 96.94 134 TYR B CA 1
ATOM 3076 C C . TYR B 1 134 ? 4.773 23.406 10.227 1 96.94 134 TYR B C 1
ATOM 3078 O O . TYR B 1 134 ? 4.152 22.562 9.586 1 96.94 134 TYR B O 1
ATOM 3086 N N . VAL B 1 135 ? 6.07 23.484 10.211 1 94.94 135 VAL B N 1
ATOM 3087 C CA . VAL B 1 135 ? 6.914 22.391 9.734 1 94.94 135 VAL B CA 1
ATOM 3088 C C . VAL B 1 135 ? 7.461 21.609 10.922 1 94.94 135 VAL B C 1
ATOM 3090 O O . VAL B 1 135 ? 8.062 22.172 11.828 1 94.94 135 VAL B O 1
ATOM 3093 N N . LEU B 1 136 ? 7.195 20.375 10.961 1 96.38 136 LEU B N 1
ATOM 3094 C CA . LEU B 1 136 ? 7.59 19.453 12.031 1 96.38 136 LEU B CA 1
ATOM 3095 C C . LEU B 1 136 ? 8.484 18.344 11.492 1 96.38 136 LEU B C 1
ATOM 3097 O O . LEU B 1 136 ? 8.023 17.469 10.75 1 96.38 136 LEU B O 1
ATOM 3101 N N . ASP B 1 137 ? 9.766 18.391 11.766 1 94.06 137 ASP B N 1
ATOM 3102 C CA . ASP B 1 137 ? 10.719 17.344 11.422 1 94.06 137 ASP B CA 1
ATOM 3103 C C . ASP B 1 137 ? 10.938 16.391 12.594 1 94.06 137 ASP B C 1
ATOM 3105 O O . ASP B 1 137 ? 11.273 16.812 13.695 1 94.06 137 ASP B O 1
ATOM 3109 N N . ARG B 1 138 ? 10.711 15.148 12.297 1 95.81 138 ARG B N 1
ATOM 3110 C CA . ARG B 1 138 ? 10.82 14.156 13.359 1 95.81 138 ARG B CA 1
ATOM 3111 C C . ARG B 1 138 ? 11.695 12.984 12.922 1 95.81 138 ARG B C 1
ATOM 3113 O O . ARG B 1 138 ? 11.633 12.555 11.766 1 95.81 138 ARG B O 1
ATOM 3120 N N . LEU B 1 139 ? 12.555 12.562 13.797 1 95.06 139 LEU B N 1
ATOM 3121 C CA . LEU B 1 139 ? 13.211 11.258 13.688 1 95.06 139 LEU B CA 1
ATOM 3122 C C . LEU B 1 139 ? 12.484 10.219 14.531 1 95.06 139 LEU B C 1
ATOM 3124 O O . LEU B 1 139 ? 12.32 10.391 15.742 1 95.06 139 LEU B O 1
ATOM 3128 N N . ARG B 1 140 ? 11.945 9.242 13.867 1 94 140 ARG B N 1
ATOM 3129 C CA . ARG B 1 140 ? 11.227 8.164 14.539 1 94 140 ARG B CA 1
ATOM 3130 C C . ARG B 1 140 ? 12.156 7.008 14.875 1 94 140 ARG B C 1
ATOM 3132 O O . ARG B 1 140 ? 12.82 6.465 13.992 1 94 140 ARG B O 1
ATOM 3139 N N . ILE B 1 141 ? 12.156 6.688 16.125 1 93.19 141 ILE B N 1
ATOM 3140 C CA . ILE B 1 141 ? 13.078 5.68 16.641 1 93.19 141 ILE B CA 1
ATOM 3141 C C . ILE B 1 141 ? 12.281 4.555 17.297 1 93.19 141 ILE B C 1
ATOM 3143 O O . ILE B 1 141 ? 11.266 4.801 17.953 1 93.19 141 ILE B O 1
ATOM 3147 N N . ALA B 1 142 ? 12.664 3.369 17.078 1 89.62 142 ALA B N 1
ATOM 3148 C CA . ALA B 1 142 ? 12.133 2.215 17.797 1 89.62 142 ALA B CA 1
ATOM 3149 C C . ALA B 1 142 ? 13.258 1.304 18.281 1 89.62 142 ALA B C 1
ATOM 3151 O O . ALA B 1 142 ? 14.188 1.003 17.531 1 89.62 142 ALA B O 1
ATOM 3152 N N . ASP B 1 143 ? 13.227 0.938 19.578 1 87.31 143 ASP B N 1
ATOM 3153 C CA . ASP B 1 143 ? 14.25 0.08 20.172 1 87.31 143 ASP B CA 1
ATOM 3154 C C . ASP B 1 143 ? 15.648 0.625 19.906 1 87.31 143 ASP B C 1
ATOM 3156 O O . ASP B 1 143 ? 16.531 -0.111 19.453 1 87.31 143 ASP B O 1
ATOM 3160 N N . GLN B 1 144 ? 15.766 1.904 19.969 1 89.38 144 GLN B N 1
ATOM 3161 C CA . GLN B 1 144 ? 17.016 2.639 19.859 1 89.38 144 GLN B CA 1
ATOM 3162 C C . GLN B 1 144 ? 17.547 2.648 18.438 1 89.38 144 GLN B C 1
ATOM 3164 O O . GLN B 1 144 ? 18.688 3.035 18.188 1 89.38 144 GLN B O 1
ATOM 3169 N N . LEU B 1 145 ? 16.797 2.221 17.547 1 88.81 145 LEU B N 1
ATOM 3170 C CA . LEU B 1 145 ? 17.156 2.23 16.125 1 88.81 145 LEU B CA 1
ATOM 3171 C C . LEU B 1 145 ? 16.375 3.309 15.383 1 88.81 145 LEU B C 1
ATOM 3173 O O . LEU B 1 145 ? 15.148 3.305 15.383 1 88.81 145 LEU B O 1
ATOM 3177 N N . PRO B 1 146 ? 17.094 4.234 14.75 1 94.69 146 PRO B N 1
ATOM 3178 C CA . PRO B 1 146 ? 16.375 5.164 13.883 1 94.69 146 PRO B CA 1
ATOM 3179 C C . PRO B 1 146 ? 15.695 4.465 12.703 1 94.69 146 PRO B C 1
ATOM 3181 O O . PRO B 1 146 ? 16.344 3.746 11.945 1 94.69 146 PRO B O 1
ATOM 3184 N N . MET B 1 147 ? 14.414 4.723 12.555 1 92.75 147 MET B N 1
ATOM 3185 C CA . MET B 1 147 ? 13.617 3.963 11.602 1 92.75 147 MET B CA 1
ATOM 3186 C C . MET B 1 147 ? 13.234 4.828 10.406 1 92.75 147 MET B C 1
ATOM 3188 O O . MET B 1 147 ? 13.203 4.352 9.266 1 92.75 147 MET B O 1
ATOM 3192 N N . MET B 1 148 ? 12.938 6.055 10.742 1 95.06 148 MET B N 1
ATOM 3193 C CA . MET B 1 148 ? 12.32 6.891 9.711 1 95.06 148 MET B CA 1
ATOM 3194 C C . MET B 1 148 ? 12.492 8.367 10.039 1 95.06 148 MET B C 1
ATOM 3196 O O . MET B 1 148 ? 12.562 8.75 11.211 1 95.06 148 MET B O 1
ATOM 3200 N N . ILE B 1 149 ? 12.602 9.156 8.984 1 95.06 149 ILE B N 1
ATOM 3201 C CA . ILE B 1 149 ? 12.562 10.617 9.07 1 95.06 149 ILE B CA 1
ATOM 3202 C C . ILE B 1 149 ? 11.258 11.133 8.477 1 95.06 149 ILE B C 1
ATOM 3204 O O . ILE B 1 149 ? 10.82 10.656 7.426 1 95.06 149 ILE B O 1
ATOM 3208 N N . GLU B 1 150 ? 10.648 12.062 9.172 1 95.56 150 GLU B N 1
ATOM 3209 C CA . GLU B 1 150 ? 9.391 12.625 8.695 1 95.56 150 GLU B CA 1
ATOM 3210 C C . GLU B 1 150 ? 9.422 14.148 8.719 1 95.56 150 GLU B C 1
ATOM 3212 O O . GLU B 1 150 ? 9.953 14.75 9.648 1 95.56 150 GLU B O 1
ATOM 3217 N N . ARG B 1 151 ? 8.977 14.742 7.695 1 93.62 151 ARG B N 1
ATOM 3218 C CA . ARG B 1 151 ? 8.641 16.156 7.676 1 93.62 151 ARG B CA 1
ATOM 3219 C C . ARG B 1 151 ? 7.148 16.375 7.465 1 93.62 151 ARG B C 1
ATOM 3221 O O . ARG B 1 151 ? 6.602 15.992 6.426 1 93.62 151 ARG B O 1
ATOM 3228 N N . SER B 1 152 ? 6.527 16.938 8.43 1 96.25 152 SER B N 1
ATOM 3229 C CA . SER B 1 152 ? 5.086 17.172 8.375 1 96.25 152 SER B CA 1
ATOM 3230 C C . SER B 1 152 ? 4.777 18.656 8.273 1 96.25 152 SER B C 1
ATOM 3232 O O . SER B 1 152 ? 5.461 19.484 8.883 1 96.25 152 SER B O 1
ATOM 3234 N N . TYR B 1 153 ? 3.816 18.969 7.523 1 95.62 153 TYR B N 1
ATOM 3235 C CA . TYR B 1 153 ? 3.256 20.312 7.426 1 95.62 153 TYR B CA 1
ATOM 3236 C C . TYR B 1 153 ? 1.832 20.344 7.969 1 95.62 153 TYR B C 1
ATOM 3238 O O . TYR B 1 153 ? 0.985 19.547 7.566 1 95.62 153 TYR B O 1
ATOM 3246 N N . LEU B 1 154 ? 1.575 21.219 8.883 1 96.69 154 LEU B N 1
ATOM 3247 C CA . LEU B 1 154 ? 0.254 21.422 9.469 1 96.69 154 LEU B CA 1
ATOM 3248 C C . LEU B 1 154 ? -0.201 22.875 9.312 1 96.69 154 LEU B C 1
ATOM 3250 O O . LEU B 1 154 ? 0.528 23.797 9.664 1 96.69 154 LEU B O 1
ATOM 3254 N N . PRO B 1 155 ? -1.395 23.031 8.797 1 95.62 155 PRO B N 1
ATOM 3255 C CA . PRO B 1 155 ? -1.876 24.406 8.758 1 95.62 155 PRO B CA 1
ATOM 3256 C C . PRO B 1 155 ? -1.902 25.078 10.133 1 95.62 155 PRO B C 1
ATOM 3258 O O . PRO B 1 155 ? -2.48 24.516 11.07 1 95.62 155 PRO B O 1
ATOM 3261 N N . ALA B 1 156 ? -1.34 26.266 10.188 1 95.69 156 ALA B N 1
ATOM 3262 C CA . ALA B 1 156 ? -1.21 26.938 11.477 1 95.69 156 ALA B CA 1
ATOM 3263 C C . ALA B 1 156 ? -2.578 27.328 12.039 1 95.69 156 ALA B C 1
ATOM 3265 O O . ALA B 1 156 ? -2.77 27.359 13.258 1 95.69 156 ALA B O 1
ATOM 3266 N N . LEU B 1 157 ? -3.475 27.578 11.188 1 92.25 157 LEU B N 1
ATOM 3267 C CA . LEU B 1 157 ? -4.816 27.953 11.617 1 92.25 157 LEU B CA 1
ATOM 3268 C C . LEU B 1 157 ? -5.516 26.797 12.312 1 92.25 157 LEU B C 1
ATOM 3270 O O . LEU B 1 157 ? -6.348 27.016 13.195 1 92.25 157 LEU B O 1
ATOM 3274 N N . THR B 1 158 ? -5.195 25.594 11.938 1 90.56 158 THR B N 1
ATOM 3275 C CA . THR B 1 158 ? -5.805 24.391 12.5 1 90.56 158 THR B CA 1
ATOM 3276 C C . THR B 1 158 ? -5.227 24.094 13.883 1 90.56 158 THR B C 1
ATOM 3278 O O . THR B 1 158 ? -5.922 23.562 14.75 1 90.56 158 THR B O 1
ATOM 3281 N N . VAL B 1 159 ? -3.967 24.422 14.039 1 91.88 159 VAL B N 1
ATOM 3282 C CA . VAL B 1 159 ? -3.289 24.141 15.297 1 91.88 159 VAL B CA 1
ATOM 3283 C C . VAL B 1 159 ? -2.527 25.391 15.766 1 91.88 159 VAL B C 1
ATOM 3285 O O . VAL B 1 159 ? -1.307 25.344 15.93 1 91.88 159 VAL B O 1
ATOM 3288 N N . PRO B 1 160 ? -3.168 26.438 16.078 1 90.56 160 PRO B N 1
ATOM 3289 C CA . PRO B 1 160 ? -2.545 27.75 16.266 1 90.56 160 PRO B CA 1
ATOM 3290 C C . PRO B 1 160 ? -1.511 27.75 17.391 1 90.56 160 PRO B C 1
ATOM 3292 O O . PRO B 1 160 ? -0.598 28.594 17.391 1 90.56 160 PRO B O 1
ATOM 3295 N N . ASP B 1 161 ? -1.544 26.828 18.359 1 87.5 161 ASP B N 1
ATOM 3296 C CA . ASP B 1 161 ? -0.651 26.922 19.5 1 87.5 161 ASP B CA 1
ATOM 3297 C C . ASP B 1 161 ? 0.247 25.688 19.609 1 87.5 161 ASP B C 1
ATOM 3299 O O . ASP B 1 161 ? 0.67 25.312 20.688 1 87.5 161 ASP B O 1
ATOM 3303 N N . LEU B 1 162 ? 0.516 25.172 18.5 1 91.5 162 LEU B N 1
ATOM 3304 C CA . LEU B 1 162 ? 1.328 23.953 18.531 1 91.5 162 LEU B CA 1
ATOM 3305 C C . LEU B 1 162 ? 2.738 24.25 19.031 1 91.5 162 LEU B C 1
ATOM 3307 O O . LEU B 1 162 ? 3.389 25.188 18.531 1 91.5 162 LEU B O 1
ATOM 3311 N N . GLN B 1 163 ? 3.148 23.531 20.047 1 91.69 163 GLN B N 1
ATOM 3312 C CA . GLN B 1 163 ? 4.492 23.609 20.609 1 91.69 163 GLN B CA 1
ATOM 3313 C C . GLN B 1 163 ? 5.145 22.234 20.688 1 91.69 163 GLN B C 1
ATOM 3315 O O . GLN B 1 163 ? 4.453 21.219 20.734 1 91.69 163 GLN B O 1
ATOM 3320 N N . ALA B 1 164 ? 6.465 22.312 20.672 1 89.25 164 ALA B N 1
ATOM 3321 C CA . ALA B 1 164 ? 7.211 21.062 20.734 1 89.25 164 ALA B CA 1
ATOM 3322 C C . ALA B 1 164 ? 6.867 20.281 22 1 89.25 164 ALA B C 1
ATOM 3324 O O . ALA B 1 164 ? 6.812 19.062 21.984 1 89.25 164 ALA B O 1
ATOM 3325 N N . SER B 1 165 ? 6.645 20.984 23.078 1 89.06 165 SER B N 1
ATOM 3326 C CA . SER B 1 165 ? 6.336 20.344 24.359 1 89.06 165 SER B CA 1
ATOM 3327 C C . SER B 1 165 ? 5.039 19.547 24.281 1 89.06 165 SER B C 1
ATOM 3329 O O . SER B 1 165 ? 4.867 18.562 25 1 89.06 165 SER B O 1
ATOM 3331 N N . ASP B 1 166 ? 4.137 19.938 23.391 1 88.44 166 ASP B N 1
ATOM 3332 C CA . ASP B 1 166 ? 2.855 19.25 23.234 1 88.44 166 ASP B CA 1
ATOM 3333 C C . ASP B 1 166 ? 3.045 17.844 22.656 1 88.44 166 ASP B C 1
ATOM 3335 O O . ASP B 1 166 ? 2.246 16.953 22.922 1 88.44 166 ASP B O 1
ATOM 3339 N N . LEU B 1 167 ? 4.172 17.719 21.891 1 87.06 167 LEU B N 1
ATOM 3340 C CA . LEU B 1 167 ? 4.383 16.469 21.156 1 87.06 167 LEU B CA 1
ATOM 3341 C C . LEU B 1 167 ? 5.449 15.617 21.828 1 87.06 167 LEU B C 1
ATOM 3343 O O . LEU B 1 167 ? 5.789 14.531 21.344 1 87.06 167 LEU B O 1
ATOM 3347 N N . ALA B 1 168 ? 5.98 16.094 22.938 1 80.56 168 ALA B N 1
ATOM 3348 C CA . ALA B 1 168 ? 7.027 15.359 23.641 1 80.56 168 ALA B CA 1
ATOM 3349 C C . ALA B 1 168 ? 6.492 14.055 24.234 1 80.56 168 ALA B C 1
ATOM 3351 O O . ALA B 1 168 ? 7.184 13.039 24.219 1 80.56 168 ALA B O 1
ATOM 3352 N N . LYS B 1 169 ? 5.238 14.086 24.625 1 77.81 169 LYS B N 1
ATOM 3353 C CA . LYS B 1 169 ? 4.715 12.906 25.312 1 77.81 169 LYS B CA 1
ATOM 3354 C C . LYS B 1 169 ? 3.486 12.352 24.594 1 77.81 169 LYS B C 1
ATOM 3356 O O . LYS B 1 169 ? 2.953 11.312 24.984 1 77.81 169 LYS B O 1
ATOM 3361 N N . ASN B 1 170 ? 3.062 13.031 23.641 1 83.19 170 ASN B N 1
ATOM 3362 C CA . ASN B 1 170 ? 1.831 12.633 22.969 1 83.19 170 ASN B CA 1
ATOM 3363 C C . ASN B 1 170 ? 2.037 12.477 21.469 1 83.19 170 ASN B C 1
ATOM 3365 O O . ASN B 1 170 ? 2.615 13.352 20.812 1 83.19 170 ASN B O 1
ATOM 3369 N N . PRO B 1 171 ? 1.53 11.367 21.031 1 86.75 171 PRO B N 1
ATOM 3370 C CA . PRO B 1 171 ? 1.511 11.297 19.562 1 86.75 171 PRO B CA 1
ATOM 3371 C C . PRO B 1 171 ? 0.682 12.406 18.938 1 86.75 171 PRO B C 1
ATOM 3373 O O . PRO B 1 171 ? -0.322 12.836 19.516 1 86.75 171 PRO B O 1
ATOM 3376 N N . LEU B 1 172 ? 1.081 12.859 17.828 1 89.62 172 LEU B N 1
ATOM 3377 C CA . LEU B 1 172 ? 0.485 14.023 17.172 1 89.62 172 LEU B CA 1
ATOM 3378 C C . LEU B 1 172 ? -1.025 13.852 17.031 1 89.62 172 LEU B C 1
ATOM 3380 O O . LEU B 1 172 ? -1.786 14.75 17.406 1 89.62 172 LEU B O 1
ATOM 3384 N N . TYR B 1 173 ? -1.472 12.719 16.578 1 87.69 173 TYR B N 1
ATOM 3385 C CA . TYR B 1 173 ? -2.893 12.539 16.297 1 87.69 173 TYR B CA 1
ATOM 3386 C C . TYR B 1 173 ? -3.703 12.523 17.594 1 87.69 173 TYR B C 1
ATOM 3388 O O . TYR B 1 173 ? -4.828 13.031 17.625 1 87.69 173 TYR B O 1
ATOM 3396 N N . ASP B 1 174 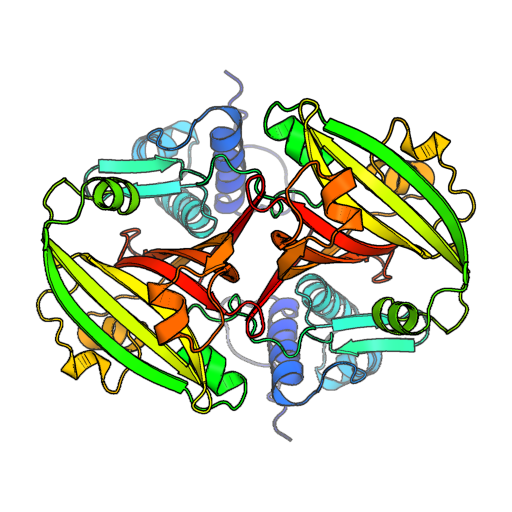? -3.176 11.961 18.562 1 87.69 174 ASP B N 1
ATOM 3397 C CA . ASP B 1 174 ? -3.828 12.008 19.875 1 87.69 174 ASP B CA 1
ATOM 3398 C C . ASP B 1 174 ? -3.947 13.438 20.375 1 87.69 174 ASP B C 1
ATOM 3400 O O . ASP B 1 174 ? -4.992 13.836 20.906 1 87.69 174 ASP B O 1
ATOM 3404 N N . TRP B 1 175 ? -2.898 14.117 20.266 1 90.31 175 TRP B N 1
ATOM 3405 C CA . TRP B 1 175 ? -2.873 15.508 20.703 1 90.31 175 TRP B CA 1
ATOM 3406 C C . TRP B 1 175 ? -3.904 16.328 19.938 1 90.31 175 TRP B C 1
ATOM 3408 O O . TRP B 1 175 ? -4.633 17.125 20.531 1 90.31 175 TRP B O 1
ATOM 3418 N N . LEU B 1 176 ? -3.994 16.172 18.609 1 91.31 176 LEU B N 1
ATOM 3419 C CA . LEU B 1 176 ? -4.961 16.891 17.781 1 91.31 176 LEU B CA 1
ATOM 3420 C C . LEU B 1 176 ? -6.387 16.625 18.25 1 91.31 176 LEU B C 1
ATOM 3422 O O . LEU B 1 176 ? -7.203 17.531 18.328 1 91.31 176 LEU B O 1
ATOM 3426 N N . GLU B 1 177 ? -6.637 15.43 18.547 1 90.25 177 GLU B N 1
ATOM 3427 C CA . GLU B 1 177 ? -7.973 15.039 18.984 1 90.25 177 GLU B CA 1
ATOM 3428 C C . GLU B 1 177 ? -8.281 15.617 20.375 1 90.25 177 GLU B C 1
ATOM 3430 O O . GLU B 1 177 ? -9.336 16.203 20.578 1 90.25 177 GLU B O 1
ATOM 3435 N N . GLN B 1 178 ? -7.43 15.477 21.281 1 90 178 GLN B N 1
ATOM 3436 C CA . GLN B 1 178 ? -7.633 15.875 22.656 1 90 178 GLN B CA 1
ATOM 3437 C C . GLN B 1 178 ? -7.707 17.391 22.797 1 90 178 GLN B C 1
ATOM 3439 O O . GLN B 1 178 ? -8.531 17.922 23.547 1 90 178 GLN B O 1
ATOM 3444 N N . HIS B 1 179 ? -6.93 18.125 22.078 1 91.06 179 HIS B N 1
ATOM 3445 C CA . HIS B 1 179 ? -6.773 19.562 22.297 1 91.06 179 HIS B CA 1
ATOM 3446 C C . HIS B 1 179 ? -7.672 20.359 21.344 1 91.06 179 HIS B C 1
ATOM 3448 O O . HIS B 1 179 ? -8.156 21.438 21.703 1 91.06 179 HIS B O 1
ATOM 3454 N N . TYR B 1 180 ? -7.887 19.766 20.172 1 92 180 TYR B N 1
ATOM 3455 C CA . TYR B 1 180 ? -8.633 20.547 19.188 1 92 180 TYR B CA 1
ATOM 3456 C C . TYR B 1 180 ? -9.891 19.812 18.734 1 92 180 TYR B C 1
ATOM 3458 O O . TYR B 1 180 ? -10.695 20.359 17.969 1 92 180 TYR B O 1
ATOM 3466 N N . GLY B 1 181 ? -10.016 18.594 19.141 1 91.75 181 GLY B N 1
ATOM 3467 C CA . GLY B 1 181 ? -11.164 17.812 18.734 1 91.75 181 GLY B CA 1
ATOM 3468 C C . GLY B 1 181 ? -11.102 17.375 17.281 1 91.75 181 GLY B C 1
ATOM 3469 O O . GLY B 1 181 ? -12.125 17.047 16.688 1 91.75 181 GLY B O 1
ATOM 3470 N N . ILE B 1 182 ? -9.992 17.422 16.703 1 90.5 182 ILE B N 1
ATOM 3471 C CA . ILE B 1 182 ? -9.82 17.031 15.312 1 90.5 182 ILE B CA 1
ATOM 3472 C C . ILE B 1 182 ? -9.734 15.516 15.211 1 90.5 182 ILE B C 1
ATOM 3474 O O . ILE B 1 182 ? -8.82 14.898 15.773 1 90.5 182 ILE B O 1
ATOM 3478 N N . HIS B 1 183 ? -10.656 14.953 14.523 1 87.88 183 HIS B N 1
ATOM 3479 C CA . HIS B 1 183 ? -10.672 13.516 14.258 1 87.88 183 HIS B CA 1
ATOM 3480 C C . HIS B 1 183 ? -10.172 13.211 12.852 1 87.88 183 HIS B C 1
ATOM 3482 O O . HIS B 1 183 ? -10.656 13.789 11.875 1 87.88 183 HIS B O 1
ATOM 3488 N N . ILE B 1 184 ? -9.219 12.32 12.797 1 86.06 184 ILE B N 1
ATOM 3489 C CA . ILE B 1 184 ? -8.695 11.914 11.5 1 86.06 184 ILE B CA 1
ATOM 3490 C C . ILE B 1 184 ? -9.672 10.961 10.82 1 86.06 184 ILE B C 1
ATOM 3492 O O . ILE B 1 184 ? -9.984 9.891 11.359 1 86.06 184 ILE B O 1
ATOM 3496 N N . ALA B 1 185 ? -10.156 11.273 9.695 1 81.62 185 ALA B N 1
ATOM 3497 C CA . ALA B 1 185 ? -11.172 10.5 8.984 1 81.62 185 ALA B CA 1
ATOM 3498 C C . ALA B 1 185 ? -10.539 9.57 7.957 1 81.62 185 ALA B C 1
ATOM 3500 O O . ALA B 1 185 ? -10.969 8.422 7.797 1 81.62 185 ALA B O 1
ATOM 3501 N N . SER B 1 186 ? -9.586 10.031 7.293 1 80.56 186 SER B N 1
ATOM 3502 C CA . SER B 1 186 ? -8.961 9.227 6.25 1 80.56 186 SER B CA 1
ATOM 3503 C C . SER B 1 186 ? -7.523 9.656 6 1 80.56 186 SER B C 1
ATOM 3505 O O . SER B 1 186 ? -7.137 10.773 6.352 1 80.56 186 SER B O 1
ATOM 3507 N N . VAL B 1 187 ? -6.789 8.766 5.441 1 83 187 VAL B N 1
ATOM 3508 C CA . VAL B 1 187 ? -5.387 9.008 5.109 1 83 187 VAL B CA 1
ATOM 3509 C C . VAL B 1 187 ? -5.09 8.477 3.709 1 83 187 VAL B C 1
ATOM 3511 O O . VAL B 1 187 ? -5.484 7.363 3.361 1 83 187 VAL B O 1
ATOM 3514 N N . ASP B 1 188 ? -4.512 9.352 2.922 1 81.25 188 ASP B N 1
ATOM 3515 C CA . ASP B 1 188 ? -3.973 8.945 1.627 1 81.25 188 ASP B CA 1
ATOM 3516 C C . ASP B 1 188 ? -2.451 8.812 1.683 1 81.25 188 ASP B C 1
ATOM 3518 O O . ASP B 1 188 ? -1.756 9.742 2.092 1 81.25 188 ASP B O 1
ATOM 3522 N N . GLU B 1 189 ? -2.035 7.676 1.189 1 83.69 189 GLU B N 1
ATOM 3523 C CA . GLU B 1 189 ? -0.594 7.449 1.229 1 83.69 189 GLU B CA 1
ATOM 3524 C C . GLU B 1 189 ? -0.075 6.965 -0.123 1 83.69 189 GLU B C 1
ATOM 3526 O O . GLU B 1 189 ? -0.757 6.215 -0.825 1 83.69 189 GLU B O 1
ATOM 3531 N N . ALA B 1 190 ? 1.005 7.484 -0.495 1 83.69 190 ALA B N 1
ATOM 3532 C CA . ALA B 1 190 ? 1.768 7 -1.644 1 83.69 190 ALA B CA 1
ATOM 3533 C C . ALA B 1 190 ? 3.137 6.48 -1.214 1 83.69 190 ALA B C 1
ATOM 3535 O O . ALA B 1 190 ? 3.848 7.141 -0.453 1 83.69 190 ALA B O 1
ATOM 3536 N N . PHE B 1 191 ? 3.447 5.297 -1.721 1 84.94 191 PHE B N 1
ATOM 3537 C CA . PHE B 1 191 ? 4.719 4.652 -1.413 1 84.94 191 PHE B CA 1
ATOM 3538 C C . PHE B 1 191 ? 5.562 4.492 -2.672 1 84.94 191 PHE B C 1
ATOM 3540 O O . PHE B 1 191 ? 5.051 4.098 -3.723 1 84.94 191 PHE B O 1
ATOM 3547 N N . PHE B 1 192 ? 6.766 4.84 -2.549 1 86 192 PHE B N 1
ATOM 3548 C CA . PHE B 1 192 ? 7.668 4.562 -3.66 1 86 192 PHE B CA 1
ATOM 3549 C C . PHE B 1 192 ? 9.094 4.355 -3.162 1 86 192 PHE B C 1
ATOM 3551 O O . PHE B 1 192 ? 9.5 4.941 -2.156 1 86 192 PHE B O 1
ATOM 3558 N N . ALA B 1 193 ? 9.805 3.537 -3.893 1 88.62 193 ALA B N 1
ATOM 3559 C CA . ALA B 1 193 ? 11.164 3.203 -3.496 1 88.62 193 ALA B CA 1
ATOM 3560 C C . ALA B 1 193 ? 12.148 4.297 -3.918 1 88.62 193 ALA B C 1
ATOM 3562 O O . ALA B 1 193 ? 11.938 4.973 -4.926 1 88.62 193 ALA B O 1
ATOM 3563 N N . GLY B 1 194 ? 13.148 4.457 -3.086 1 89.31 194 GLY B N 1
ATOM 3564 C CA . GLY B 1 194 ? 14.219 5.398 -3.369 1 89.31 194 GLY B CA 1
ATOM 3565 C C . GLY B 1 194 ? 15.523 5.039 -2.686 1 89.31 194 GLY B C 1
ATOM 3566 O O . GLY B 1 194 ? 15.688 3.924 -2.188 1 89.31 194 GLY B O 1
ATOM 3567 N N . LEU B 1 195 ? 16.453 5.969 -2.889 1 86.94 195 LEU B N 1
ATOM 3568 C CA . LEU B 1 195 ? 17.75 5.852 -2.219 1 86.94 195 LEU B CA 1
ATOM 3569 C C . LEU B 1 195 ? 17.906 6.93 -1.15 1 86.94 195 LEU B C 1
ATOM 3571 O O . LEU B 1 195 ? 17.516 8.078 -1.36 1 86.94 195 LEU B O 1
ATOM 3575 N N . VAL B 1 196 ? 18.453 6.512 -0.026 1 87.81 196 VAL B N 1
ATOM 3576 C CA . VAL B 1 196 ? 18.609 7.434 1.094 1 87.81 196 VAL B CA 1
ATOM 3577 C C . VAL B 1 196 ? 19.641 8.5 0.74 1 87.81 196 VAL B C 1
ATOM 3579 O O . VAL B 1 196 ? 20.719 8.18 0.237 1 87.81 196 VAL B O 1
ATOM 3582 N N . SER B 1 197 ? 19.328 9.781 0.936 1 87.31 197 SER B N 1
ATOM 3583 C CA . SER B 1 197 ? 20.281 10.867 0.738 1 87.31 197 SER B CA 1
ATOM 3584 C C . SER B 1 197 ? 21.422 10.789 1.753 1 87.31 197 SER B C 1
ATOM 3586 O O . SER B 1 197 ? 21.281 10.172 2.811 1 87.31 197 SER B O 1
ATOM 3588 N N . PRO B 1 198 ? 22.578 11.383 1.417 1 86.5 198 PRO B N 1
ATOM 3589 C CA . PRO B 1 198 ? 23.672 11.383 2.389 1 86.5 198 PRO B CA 1
ATOM 3590 C C . PRO B 1 198 ? 23.281 11.992 3.729 1 86.5 198 PRO B C 1
ATOM 3592 O O . PRO B 1 198 ? 23.641 11.469 4.785 1 86.5 198 PRO B O 1
ATOM 3595 N N . GLU B 1 199 ? 22.531 13.055 3.727 1 86.06 199 GLU B N 1
ATOM 3596 C CA . GLU B 1 199 ? 22.094 13.719 4.949 1 86.06 199 GLU B CA 1
ATOM 3597 C C . GLU B 1 199 ? 21.172 12.82 5.773 1 86.06 199 GLU B C 1
ATOM 3599 O O . GLU B 1 199 ? 21.375 12.664 6.98 1 86.06 199 GLU B O 1
ATOM 3604 N N . ASP B 1 200 ? 20.234 12.211 5.125 1 90.75 200 ASP B N 1
ATOM 3605 C CA . ASP B 1 200 ? 19.312 11.312 5.816 1 90.75 200 ASP B CA 1
ATOM 3606 C C . ASP B 1 200 ? 20.031 10.062 6.316 1 90.75 200 ASP B C 1
ATOM 3608 O O . ASP B 1 200 ? 19.688 9.531 7.375 1 90.75 200 ASP B O 1
ATOM 3612 N N . ALA B 1 201 ? 21 9.594 5.531 1 91 201 ALA B N 1
ATOM 3613 C CA . ALA B 1 201 ? 21.75 8.391 5.875 1 91 201 ALA B CA 1
ATOM 3614 C C . ALA B 1 201 ? 22.438 8.547 7.223 1 91 201 ALA B C 1
ATOM 3616 O O . ALA B 1 201 ? 22.484 7.605 8.023 1 91 201 ALA B O 1
ATOM 3617 N N . LYS B 1 202 ? 22.938 9.719 7.43 1 92.88 202 LYS B N 1
ATOM 3618 C CA . LYS B 1 202 ? 23.594 10 8.703 1 92.88 202 LYS B CA 1
ATOM 3619 C C . LYS B 1 202 ? 22.609 9.867 9.867 1 92.88 202 LYS B C 1
ATOM 3621 O O . LYS B 1 202 ? 22.922 9.258 10.891 1 92.88 202 LYS B O 1
ATOM 3626 N N . GLN B 1 203 ? 21.438 10.391 9.672 1 93.81 203 GLN B N 1
ATOM 3627 C CA . GLN B 1 203 ? 20.406 10.367 10.711 1 93.81 203 GLN B CA 1
ATOM 3628 C C . GLN B 1 203 ? 19.891 8.953 10.938 1 93.81 203 GLN B C 1
ATOM 3630 O O . GLN B 1 203 ? 19.641 8.547 12.078 1 93.81 203 GLN B O 1
ATOM 3635 N N . LEU B 1 204 ? 19.734 8.195 9.875 1 93.81 204 LEU B N 1
ATOM 3636 C CA . LEU B 1 204 ? 19.156 6.859 9.93 1 93.81 204 LEU B CA 1
ATOM 3637 C C . LEU B 1 204 ? 20.219 5.82 10.25 1 93.81 204 LEU B C 1
ATOM 3639 O O . LEU B 1 204 ? 19.906 4.648 10.469 1 93.81 204 LEU B O 1
ATOM 3643 N N . ARG B 1 205 ? 21.5 6.23 10.25 1 91.94 205 ARG B N 1
ATOM 3644 C CA . ARG B 1 205 ? 22.625 5.352 10.539 1 91.94 205 ARG B CA 1
ATOM 3645 C C . ARG B 1 205 ? 22.688 4.203 9.539 1 91.94 205 ARG B C 1
ATOM 3647 O O . ARG B 1 205 ? 22.812 3.037 9.922 1 91.94 205 ARG B O 1
ATOM 3654 N N . VAL B 1 206 ? 22.531 4.527 8.297 1 89 206 VAL B N 1
ATOM 3655 C CA . VAL B 1 206 ? 22.703 3.596 7.188 1 89 206 VAL B CA 1
ATOM 3656 C C . VAL B 1 206 ? 23.703 4.172 6.18 1 89 206 VAL B C 1
ATOM 3658 O O . VAL B 1 206 ? 24.094 5.34 6.273 1 89 206 VAL B O 1
ATOM 3661 N N . ALA B 1 207 ? 24.188 3.354 5.262 1 87.19 207 ALA B N 1
ATOM 3662 C CA . ALA B 1 207 ? 25.078 3.834 4.211 1 87.19 207 ALA B CA 1
ATOM 3663 C C . ALA B 1 207 ? 24.344 4.738 3.232 1 87.19 207 ALA B C 1
ATOM 3665 O O . ALA B 1 207 ? 23.172 4.508 2.934 1 87.19 207 ALA B O 1
ATOM 3666 N N . PRO B 1 208 ? 25.031 5.793 2.764 1 86.31 208 PRO B N 1
ATOM 3667 C CA . PRO B 1 208 ? 24.406 6.559 1.682 1 86.31 208 PRO B CA 1
ATOM 3668 C C . PRO B 1 208 ? 23.984 5.68 0.502 1 86.31 208 PRO B C 1
ATOM 3670 O O . PRO B 1 208 ? 24.656 4.68 0.21 1 86.31 208 PRO B O 1
ATOM 3673 N N . ALA B 1 209 ? 22.891 5.996 -0.054 1 84.56 209 ALA B N 1
ATOM 3674 C CA . ALA B 1 209 ? 22.359 5.301 -1.227 1 84.56 209 ALA B CA 1
ATOM 3675 C C . ALA B 1 209 ? 21.812 3.924 -0.852 1 84.56 209 ALA B C 1
ATOM 3677 O O . ALA B 1 209 ? 21.656 3.057 -1.714 1 84.56 209 ALA B O 1
ATOM 3678 N N . SER B 1 210 ? 21.578 3.74 0.465 1 88.12 210 SER B N 1
ATOM 3679 C CA . SER B 1 210 ? 20.781 2.58 0.858 1 88.12 210 SER B CA 1
ATOM 3680 C C . SER B 1 210 ? 19.359 2.691 0.344 1 88.12 210 SER B C 1
ATOM 3682 O O . SER B 1 210 ? 18.875 3.793 0.074 1 88.12 210 SER B O 1
ATOM 3684 N N . ALA B 1 211 ? 18.75 1.565 0.147 1 89.38 211 ALA B N 1
ATOM 3685 C CA . ALA B 1 211 ? 17.359 1.58 -0.265 1 89.38 211 ALA B CA 1
ATOM 3686 C C . ALA B 1 211 ? 16.469 2.164 0.831 1 89.38 211 ALA B C 1
ATOM 3688 O O . ALA B 1 211 ? 16.75 1.991 2.02 1 89.38 211 ALA B O 1
ATOM 3689 N N . CYS B 1 212 ? 15.43 2.855 0.395 1 91.5 212 CYS B N 1
ATOM 3690 C CA . CYS B 1 212 ? 14.445 3.357 1.345 1 91.5 212 CYS B CA 1
ATOM 3691 C C . CYS B 1 212 ? 13.055 3.393 0.72 1 91.5 212 CYS B C 1
ATOM 3693 O O . CYS B 1 212 ? 12.914 3.281 -0.499 1 91.5 212 CYS B O 1
ATOM 3695 N N . LEU B 1 213 ? 12.109 3.445 1.569 1 91.62 213 LEU B N 1
ATOM 3696 C CA . LEU B 1 213 ? 10.727 3.695 1.172 1 91.62 213 LEU B CA 1
ATOM 3697 C C . LEU B 1 213 ? 10.344 5.148 1.433 1 91.62 213 LEU B C 1
ATOM 3699 O O . LEU B 1 213 ? 10.445 5.629 2.564 1 91.62 213 LEU B O 1
ATOM 3703 N N . ASN B 1 214 ? 10.023 5.801 0.366 1 90.56 214 ASN B N 1
ATOM 3704 C CA . ASN B 1 214 ? 9.461 7.137 0.496 1 90.56 214 ASN B CA 1
ATOM 3705 C C . ASN B 1 214 ? 7.941 7.098 0.624 1 90.56 214 ASN B C 1
ATOM 3707 O O . ASN B 1 214 ? 7.273 6.348 -0.093 1 90.56 214 ASN B O 1
ATOM 3711 N N . ILE B 1 215 ? 7.426 7.918 1.537 1 90.44 215 ILE B N 1
ATOM 3712 C CA . ILE B 1 215 ? 5.988 7.945 1.785 1 90.44 215 ILE B CA 1
ATOM 3713 C C . ILE B 1 215 ? 5.484 9.391 1.737 1 90.44 215 ILE B C 1
ATOM 3715 O O . ILE B 1 215 ? 6.082 10.281 2.342 1 90.44 215 ILE B O 1
ATOM 3719 N N . ARG B 1 216 ? 4.535 9.578 0.964 1 88.88 216 ARG B N 1
ATOM 3720 C CA . ARG B 1 216 ? 3.764 10.82 0.999 1 88.88 216 ARG B CA 1
ATOM 3721 C C . ARG B 1 216 ? 2.373 10.586 1.58 1 88.88 216 ARG B C 1
ATOM 3723 O O . ARG B 1 216 ? 1.59 9.805 1.034 1 88.88 216 ARG B O 1
ATOM 3730 N N . ARG B 1 217 ? 2.131 11.25 2.635 1 89.94 217 ARG B N 1
ATOM 3731 C CA . ARG B 1 217 ? 0.877 11.016 3.344 1 89.94 217 ARG B CA 1
ATOM 3732 C C . ARG B 1 217 ? 0.058 12.297 3.451 1 89.94 217 ARG B C 1
ATOM 3734 O O . ARG B 1 217 ? 0.589 13.352 3.811 1 89.94 217 ARG B O 1
ATOM 3741 N N . THR B 1 218 ? -1.134 12.227 3.059 1 89.38 218 THR B N 1
ATOM 3742 C CA . THR B 1 218 ? -2.107 13.289 3.281 1 89.38 218 THR B CA 1
ATOM 3743 C C . THR B 1 218 ? -3.186 12.836 4.262 1 89.38 218 TH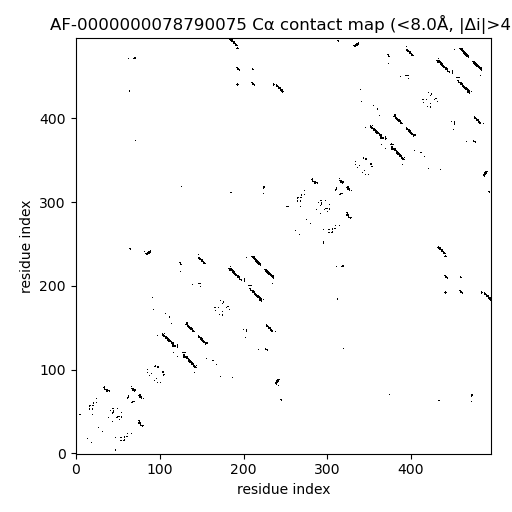R B C 1
ATOM 3745 O O . THR B 1 218 ? -3.855 11.828 4.035 1 89.38 218 THR B O 1
ATOM 3748 N N . THR B 1 219 ? -3.33 13.555 5.324 1 89.56 219 THR B N 1
ATOM 3749 C CA . THR B 1 219 ? -4.281 13.203 6.375 1 89.56 219 THR B CA 1
ATOM 3750 C C . THR B 1 219 ? -5.473 14.164 6.367 1 89.56 219 THR B C 1
ATOM 3752 O O . THR B 1 219 ? -5.293 15.383 6.398 1 89.56 219 THR B O 1
ATOM 3755 N N . PHE B 1 220 ? -6.648 13.586 6.465 1 86.88 220 PHE B N 1
ATOM 3756 C CA . PHE B 1 220 ? -7.867 14.375 6.375 1 86.88 220 PHE B CA 1
ATOM 3757 C C . PHE B 1 220 ? -8.664 14.289 7.668 1 86.88 220 PHE B C 1
ATOM 3759 O O . PHE B 1 220 ? -8.781 13.211 8.258 1 86.88 220 PHE B O 1
ATOM 3766 N N . ALA B 1 221 ? -9.188 15.422 8.039 1 87.81 221 ALA B N 1
ATOM 3767 C CA . ALA B 1 221 ? -10.188 15.445 9.109 1 87.81 221 ALA B CA 1
ATOM 3768 C C . ALA B 1 221 ? -11.562 15.039 8.578 1 87.81 221 ALA B C 1
ATOM 3770 O O . ALA B 1 221 ? -11.742 14.867 7.375 1 87.81 221 ALA B O 1
ATOM 3771 N N . ASP B 1 222 ? -12.453 14.812 9.508 1 80.44 222 ASP B N 1
ATOM 3772 C CA . ASP B 1 222 ? -13.812 14.438 9.125 1 80.44 222 ASP B CA 1
ATOM 3773 C C . ASP B 1 222 ? -14.516 15.594 8.406 1 80.44 222 ASP B C 1
ATOM 3775 O O . ASP B 1 222 ? -15.484 15.375 7.672 1 80.44 222 ASP B O 1
ATOM 3779 N N . THR B 1 223 ? -13.984 16.75 8.586 1 77.25 223 THR B N 1
ATOM 3780 C CA . THR B 1 223 ? -14.531 17.922 7.895 1 77.25 223 THR B CA 1
ATOM 3781 C C . THR B 1 223 ? -14.102 17.922 6.43 1 77.25 223 THR B C 1
ATOM 3783 O O . THR B 1 223 ? -14.656 18.672 5.621 1 77.25 223 THR B O 1
ATOM 3786 N N . GLY B 1 224 ? -13.102 17.172 6.105 1 76.56 224 GLY B N 1
ATOM 3787 C CA . GLY B 1 224 ? -12.609 17.109 4.738 1 76.56 224 GLY B CA 1
ATOM 3788 C C . GLY B 1 224 ? -11.352 17.922 4.52 1 76.56 224 GLY B C 1
ATOM 3789 O O . GLY B 1 224 ? -10.734 17.859 3.457 1 76.56 224 GLY B O 1
ATOM 3790 N N . GLU B 1 225 ? -10.977 18.672 5.473 1 82.25 225 GLU B N 1
ATOM 3791 C CA . GLU B 1 225 ? -9.766 19.484 5.359 1 82.25 225 GLU B CA 1
ATOM 3792 C C . GLU B 1 225 ? -8.516 18.641 5.605 1 82.25 225 GLU B C 1
ATOM 3794 O O . GLU B 1 225 ? -8.547 17.656 6.348 1 82.25 225 GLU B O 1
ATOM 3799 N N . ILE B 1 226 ? -7.492 19.094 4.941 1 89.94 226 ILE B N 1
ATOM 3800 C CA . ILE B 1 226 ? -6.203 18.453 5.184 1 89.94 226 ILE B CA 1
ATOM 3801 C C . ILE B 1 226 ? -5.613 18.969 6.496 1 89.94 226 ILE B C 1
ATOM 3803 O O . ILE B 1 226 ? -5.418 20.172 6.672 1 89.94 226 ILE B O 1
ATOM 3807 N N . VAL B 1 227 ? -5.348 18.062 7.418 1 92.88 227 VAL B N 1
ATOM 3808 C CA . VAL B 1 227 ? -4.82 18.406 8.734 1 92.88 227 VAL B CA 1
ATOM 3809 C C . VAL B 1 227 ? -3.295 18.328 8.719 1 92.88 227 VAL B C 1
ATOM 3811 O O . VAL B 1 227 ? -2.625 19 9.508 1 92.88 227 VAL B O 1
ATOM 3814 N N . GLU B 1 228 ? -2.809 17.516 7.809 1 94 228 GLU B N 1
ATOM 3815 C CA . GLU B 1 228 ? -1.375 17.234 7.781 1 94 228 GLU B CA 1
ATOM 3816 C C . GLU B 1 228 ? -0.944 16.688 6.426 1 94 228 GLU B C 1
ATOM 3818 O O . GLU B 1 228 ? -1.664 15.891 5.82 1 94 228 GLU B O 1
ATOM 3823 N N . TYR B 1 229 ? 0.141 17.156 5.93 1 93 229 TYR B N 1
ATOM 3824 C CA . TYR B 1 229 ? 0.862 16.562 4.809 1 93 229 TYR B CA 1
ATOM 3825 C C . TYR B 1 229 ? 2.27 16.141 5.223 1 93 229 TYR B C 1
ATOM 3827 O O . TYR B 1 229 ? 3.041 16.969 5.727 1 93 229 TYR B O 1
ATOM 3835 N N . THR B 1 230 ? 2.582 14.867 5.047 1 94.5 230 THR B N 1
ATOM 3836 C CA . THR B 1 230 ? 3.84 14.359 5.578 1 94.5 230 THR B CA 1
ATOM 3837 C C . THR B 1 230 ? 4.656 13.68 4.484 1 94.5 230 THR B C 1
ATOM 3839 O O . THR B 1 230 ? 4.109 12.938 3.67 1 94.5 230 THR B O 1
ATOM 3842 N N . LEU B 1 231 ? 5.883 14.008 4.43 1 92.25 231 LEU B N 1
ATOM 3843 C CA . LEU B 1 231 ? 6.895 13.32 3.639 1 92.25 231 LEU B CA 1
ATOM 3844 C C . LEU B 1 231 ? 7.809 12.484 4.531 1 92.25 231 LEU B C 1
ATOM 3846 O O . LEU B 1 231 ? 8.391 13 5.488 1 92.25 231 LEU B O 1
ATOM 3850 N N . SER B 1 232 ? 7.926 11.203 4.191 1 94.12 232 SER B N 1
ATOM 3851 C CA . SER B 1 232 ? 8.711 10.328 5.055 1 94.12 232 SER B CA 1
ATOM 3852 C C . SER B 1 232 ? 9.742 9.539 4.246 1 94.12 232 SER B C 1
ATOM 3854 O O . SER B 1 232 ? 9.516 9.227 3.078 1 94.12 232 SER B O 1
ATOM 3856 N N . VAL B 1 233 ? 10.867 9.312 4.863 1 92.31 233 VAL B N 1
ATOM 3857 C CA . VAL B 1 233 ? 11.891 8.391 4.398 1 92.31 233 VAL B CA 1
ATOM 3858 C C . VAL B 1 233 ? 12.094 7.277 5.43 1 92.31 233 VAL B C 1
ATOM 3860 O O . VAL B 1 233 ? 12.547 7.531 6.547 1 92.31 233 VAL B O 1
ATOM 3863 N N . ALA B 1 234 ? 11.75 6.086 5.031 1 93.25 234 ALA B N 1
ATOM 3864 C CA . ALA B 1 234 ? 11.805 4.949 5.945 1 93.25 234 ALA B CA 1
ATOM 3865 C C . ALA B 1 234 ? 12.891 3.961 5.531 1 93.25 234 ALA B C 1
ATOM 3867 O O . ALA B 1 234 ? 13.07 3.693 4.34 1 93.25 234 ALA B O 1
ATOM 3868 N N . ARG B 1 235 ? 13.516 3.434 6.543 1 89.62 235 ARG B N 1
ATOM 3869 C CA . ARG B 1 235 ? 14.516 2.402 6.285 1 89.62 235 ARG B CA 1
ATOM 3870 C C . ARG B 1 235 ? 13.891 1.19 5.605 1 89.62 235 ARG B C 1
ATOM 3872 O O . ARG B 1 235 ? 12.891 0.651 6.082 1 89.62 235 ARG B O 1
ATOM 3879 N N . ALA B 1 236 ? 14.555 0.778 4.555 1 85.62 236 ALA B N 1
ATOM 3880 C CA . ALA B 1 236 ? 14.023 -0.354 3.799 1 85.62 236 ALA B CA 1
ATOM 3881 C C . ALA B 1 236 ? 14.078 -1.638 4.621 1 85.62 236 ALA B C 1
ATOM 3883 O O . ALA B 1 236 ? 13.219 -2.51 4.48 1 85.62 236 ALA B O 1
ATOM 3884 N N . ASP B 1 237 ? 15.086 -1.765 5.41 1 81.44 237 ASP B N 1
ATOM 3885 C CA . ASP B 1 237 ? 15.305 -3.01 6.141 1 81.44 237 ASP B CA 1
ATOM 3886 C C . ASP B 1 237 ? 14.383 -3.1 7.359 1 81.44 237 ASP B C 1
ATOM 3888 O O . ASP B 1 237 ? 14.359 -4.121 8.047 1 81.44 237 ASP B O 1
ATOM 3892 N N . GLN B 1 238 ? 13.57 -2.072 7.602 1 80 238 GLN B N 1
ATOM 3893 C CA . GLN B 1 238 ? 12.75 -2.055 8.805 1 80 238 GLN B CA 1
ATOM 3894 C C . GLN B 1 238 ? 11.266 -1.996 8.453 1 80 238 GLN B C 1
ATOM 3896 O O . GLN B 1 238 ? 10.414 -2.242 9.312 1 80 238 GLN B O 1
ATOM 3901 N N . PHE B 1 239 ? 10.961 -1.723 7.219 1 82.62 239 PHE B N 1
ATOM 3902 C CA . PHE B 1 239 ? 9.555 -1.484 6.918 1 82.62 239 PHE B CA 1
ATOM 3903 C C . PHE B 1 239 ? 9.086 -2.361 5.762 1 82.62 239 PHE B C 1
ATOM 3905 O O . PHE B 1 239 ? 9.828 -2.562 4.793 1 82.62 239 PHE B O 1
ATOM 3912 N N . VAL B 1 240 ? 7.938 -2.898 5.938 1 81.25 240 VAL B N 1
ATOM 3913 C CA . VAL B 1 240 ? 7.16 -3.582 4.906 1 81.25 240 VAL B CA 1
ATOM 3914 C C . VAL B 1 240 ? 5.715 -3.094 4.945 1 81.25 240 VAL B C 1
ATOM 3916 O O . VAL B 1 240 ? 5.137 -2.922 6.02 1 81.25 240 VAL B O 1
ATOM 3919 N N . TYR B 1 241 ? 5.254 -2.801 3.77 1 78.19 241 TYR B N 1
ATOM 3920 C CA . TYR B 1 241 ? 3.867 -2.357 3.686 1 78.19 241 TYR B CA 1
ATOM 3921 C C . TYR B 1 241 ? 2.967 -3.475 3.174 1 78.19 241 TYR B C 1
ATOM 3923 O O . TYR B 1 241 ? 3.225 -4.055 2.117 1 78.19 241 TYR B O 1
ATOM 3931 N N . HIS B 1 242 ? 1.938 -3.711 3.957 1 78.12 242 HIS B N 1
ATOM 3932 C CA . HIS B 1 242 ? 1.015 -4.777 3.582 1 78.12 242 HIS B CA 1
ATOM 3933 C C . HIS B 1 242 ? -0.331 -4.207 3.145 1 78.12 242 HIS B C 1
ATOM 3935 O O . HIS B 1 242 ? -0.872 -3.311 3.795 1 78.12 242 HIS B O 1
ATOM 3941 N N . VAL B 1 243 ? -0.748 -4.762 2.051 1 72.25 243 VAL B N 1
ATOM 3942 C CA . VAL B 1 243 ? -2.062 -4.355 1.562 1 72.25 243 VAL B CA 1
ATOM 3943 C C . VAL B 1 243 ? -2.887 -5.594 1.212 1 72.25 243 VAL B C 1
ATOM 3945 O O . VAL B 1 243 ? -2.361 -6.562 0.659 1 72.25 243 VAL B O 1
ATOM 3948 N N . HIS B 1 244 ? -4.133 -5.527 1.646 1 72.12 244 HIS B N 1
ATOM 3949 C CA . HIS B 1 244 ? -5.098 -6.559 1.28 1 72.12 244 HIS B CA 1
ATOM 3950 C C . HIS B 1 244 ? -6.168 -6 0.349 1 72.12 244 HIS B C 1
ATOM 3952 O O . HIS B 1 244 ? -6.852 -5.031 0.688 1 72.12 244 HIS B O 1
ATOM 3958 N N . HIS B 1 245 ? -6.195 -6.613 -0.836 1 68.31 245 HIS B N 1
ATOM 3959 C CA . HIS B 1 245 ? -7.199 -6.211 -1.815 1 68.31 245 HIS B CA 1
ATOM 3960 C C . HIS B 1 245 ? -8.273 -7.281 -1.98 1 68.31 245 HIS B C 1
ATOM 3962 O O . HIS B 1 245 ? -7.961 -8.477 -2.002 1 68.31 245 HIS B O 1
ATOM 3968 N N . VAL B 1 246 ? -9.477 -6.801 -1.884 1 63.72 246 VAL B N 1
ATOM 3969 C CA . VAL B 1 246 ? -10.594 -7.715 -2.111 1 63.72 246 VAL B CA 1
ATOM 3970 C C . VAL B 1 246 ? -11.242 -7.414 -3.459 1 63.72 246 VAL B C 1
ATOM 3972 O O . VAL B 1 246 ? -11.469 -6.25 -3.803 1 63.72 246 VAL B O 1
ATOM 3975 N N . ASN B 1 247 ? -11.25 -8.453 -4.34 1 61.81 247 ASN B N 1
ATOM 3976 C CA . ASN B 1 247 ? -11.945 -8.32 -5.613 1 61.81 247 ASN B CA 1
ATOM 3977 C C . ASN B 1 247 ? -13.445 -8.57 -5.465 1 61.81 247 ASN B C 1
ATOM 3979 O O . ASN B 1 247 ? -13.852 -9.602 -4.93 1 61.81 247 ASN B O 1
ATOM 3983 N N . HIS B 1 248 ? -14.305 -7.527 -5.574 1 53.78 248 HIS B N 1
ATOM 3984 C CA . HIS B 1 248 ? -15.75 -7.68 -5.484 1 53.78 248 HIS B CA 1
ATOM 3985 C C . HIS B 1 248 ? -16.344 -8.062 -6.836 1 53.78 248 HIS B C 1
ATOM 3987 O O . HIS B 1 248 ? -15.812 -7.688 -7.883 1 53.78 248 HIS B O 1
#

Solvent-accessible surface area (backbone atoms only — not comparable to full-atom values): 26576 Å² total; per-residue (Å²): 131,87,71,72,75,90,66,87,82,89,61,83,72,63,53,68,37,57,52,49,32,53,52,50,51,52,46,44,71,73,72,49,52,65,63,36,72,51,75,49,59,67,53,47,14,64,73,67,72,46,52,56,65,42,39,49,52,19,50,48,50,37,34,54,70,53,54,31,42,44,42,90,96,75,45,43,24,29,31,60,78,69,64,92,36,50,49,62,63,80,34,98,38,68,58,60,42,32,45,75,68,74,42,51,60,45,77,46,77,77,40,76,44,78,40,60,37,53,65,77,52,16,63,75,59,69,49,60,78,58,42,54,19,32,41,38,31,35,43,36,26,42,73,89,36,52,43,32,41,35,42,32,39,28,47,28,85,81,47,74,77,76,48,72,75,62,52,71,84,30,58,64,67,58,42,39,30,75,76,69,61,48,49,69,30,29,36,40,36,35,38,32,26,31,57,33,47,65,72,54,11,63,70,46,71,49,61,62,58,33,38,13,31,34,35,42,36,42,32,23,29,73,85,38,43,63,56,35,42,33,44,34,46,29,41,20,94,54,39,27,36,56,47,77,42,62,55,128,130,89,70,73,74,90,71,89,81,89,61,83,72,65,54,66,38,59,52,50,33,52,52,48,51,50,48,44,72,73,72,50,51,65,63,36,73,53,76,50,59,68,53,46,13,63,73,69,72,46,52,56,65,45,39,50,50,19,51,48,51,36,34,56,68,52,54,30,43,44,41,90,96,75,47,43,24,29,30,59,78,68,65,92,36,49,50,62,64,80,33,99,37,68,57,61,42,32,47,75,68,74,44,51,59,45,75,45,77,74,41,76,45,79,40,59,36,53,65,77,52,16,61,76,59,68,47,61,77,56,41,54,19,32,42,38,30,33,41,38,26,42,72,89,36,52,43,32,41,35,42,32,39,27,47,27,84,81,47,75,78,75,50,71,75,64,50,71,83,31,60,65,66,57,42,40,30,75,76,69,63,48,48,69,29,29,36,40,35,36,37,32,27,30,58,35,47,63,73,55,11,64,70,46,71,48,61,62,58,33,37,13,32,33,36,43,35,42,32,22,30,73,87,37,42,64,57,35,42,32,44,33,47,28,42,20,93,53,39,28,36,56,46,78,43,62,54,130

Radius of gyration: 24.14 Å; Cα contacts (8 Å, |Δi|>4): 975; chains: 2; bounding box: 63×63×56 Å

InterPro domains:
  IPR000524 Transcription regulator HTH, GntR [PF00392] (17-78)
  IPR000524 Transcription regulator HTH, GntR [PR00035] (38-52)
  IPR000524 Transcription regulator HTH, GntR [PR00035] (52-68)
  IPR000524 Transcription regulator HTH, GntR [PS50949] (14-81)
  IPR000524 Transcription regulator HTH, GntR [SM00345] (20-78)
  IPR000524 Transcription regulator HTH, GntR [cd07377] (15-79)
  IPR011663 UbiC transcription regulator-associated [PF07702] (101-239)
  IPR011663 UbiC transcription regulator-associated [SM00866] (100-240)
  IPR028978 Chorismate pyruvate-lyase/UbiC transcription regulator-associated domain superfamily [G3DSA:3.40.1410.10] (87-245)
  IPR028978 Chorismate pyruvate-lyase/UbiC transcription regulator-associated domain superfamily [SSF64288] (66-244)
  IPR036388 Winged helix-like DNA-binding domain superfamily [G3DSA:1.10.10.10] (8-86)
  IPR036390 Winged helix DNA-binding domain superfamily [SSF46785] (11-82)
  IPR050679 Bacterial HTH-type transcriptional regulator [PTHR44846] (12-243)

pLDDT: mean 80.88, std 16.08, range [21.56, 96.94]

Nearest PDB structures (foldseek):
  4zs8-assembly1_A  TM=6.442E-01  e=1.063E-21  Streptomyces coelicolor A3(2)
  4zsk-assembly1_B  TM=9.098E-01  e=3.648E-14  Streptomyces coelicolor A3(2)
  2ikk-assembly1_B  TM=8.978E-01  e=3.209E-11  Bacillus subtilis
  2ikk-assembly1_A  TM=8.804E-01  e=4.038E-11  Bacillus subtilis
  3hfi-assembly1_A-2  TM=8.704E-01  e=2.387E-09  Escherichia coli O6

Organism: Lacticaseibacillus rhamnosus (strain LMS2-1) (NCBI:txid525361)